Protein 9IY9 (pdb70)

Nearest PDB structures (foldseek):
  8fy4-assembly1_B  TM=6.176E-01  e=4.353E-01  Gallus gallus
  1hz4-assembly1_A  TM=5.843E-01  e=5.179E-01  Escherichia coli
  6q1f-assembly1_q  TM=4.025E-01  e=3.119E+00  Human herpesvirus 6 strain Z29

Structure (mmCIF, N/CA/C/O backbone):
data_9IY9
#
_entry.id   9IY9
#
_cell.length_a   102.867
_cell.length_b   102.867
_cell.length_c   161.968
_cell.angle_alpha   90.000
_cell.angle_beta   90.000
_cell.angle_gamma   120.000
#
_symmetry.space_group_name_H-M   'P 65 2 2'
#
loop_
_entity.id
_entity.type
_entity.pdbx_description
1 polymer 'Exported protein'
2 water water
#
loop_
_atom_site.group_PDB
_atom_site.id
_atom_site.type_symbol
_atom_site.label_atom_id
_atom_site.label_alt_id
_atom_site.label_comp_id
_atom_site.label_asym_id
_atom_site.label_entity_id
_atom_site.label_seq_id
_atom_site.pdbx_PDB_ins_code
_atom_site.Cartn_x
_atom_site.Cartn_y
_atom_site.Cartn_z
_atom_site.occupancy
_atom_site.B_iso_or_equiv
_atom_site.auth_seq_id
_atom_site.auth_comp_id
_atom_site.auth_asym_id
_atom_site.auth_atom_id
_atom_site.pdbx_PDB_model_num
ATOM 1 N N . SER A 1 1 ? 26.10793 31.56135 45.67742 1.000 63.51009 18 SER A N 1
ATOM 2 C CA . SER A 1 1 ? 25.21301 32.30225 46.56639 1.000 61.57428 18 SER A CA 1
ATOM 3 C C . SER A 1 1 ? 25.13687 31.72567 47.98450 1.000 58.45492 18 SER A C 1
ATOM 4 O O . SER A 1 1 ? 24.64381 30.61441 48.18239 1.000 58.33510 18 SER A O 1
ATOM 7 N N . GLN A 1 2 ? 25.58814 32.50079 48.97113 1.000 54.81380 19 GLN A N 1
ATOM 8 C CA . GLN A 1 2 ? 25.78105 32.01127 50.32824 1.000 53.59996 19 GLN A CA 1
ATOM 9 C C . GLN A 1 2 ? 24.90081 32.75444 51.32419 1.000 51.84448 19 GLN A C 1
ATOM 10 O O . GLN A 1 2 ? 24.57123 33.92962 51.13797 1.000 54.22797 19 GLN A O 1
ATOM 16 N N . SER A 1 3 ? 24.54972 32.06309 52.40533 1.000 46.49988 20 SER A N 1
ATOM 17 C CA . SER A 1 3 ? 23.77543 32.68296 53.46685 1.000 41.05234 20 SER A CA 1
ATOM 18 C C . SER A 1 3 ? 24.63131 33.68367 54.22752 1.000 37.98691 20 SER A C 1
ATOM 19 O O . SER A 1 3 ? 25.86306 33.68225 54.14059 1.000 37.83800 20 SER A O 1
ATOM 22 N N . ALA A 1 4 ? 23.95495 34.54839 54.98595 1.000 35.10352 21 ALA A N 1
ATOM 23 C CA . ALA A 1 4 ? 24.65996 35.49485 55.84406 1.000 30.98370 21 ALA A CA 1
ATOM 24 C C . ALA A 1 4 ? 25.55487 34.77709 56.84988 1.000 38.58238 21 ALA A C 1
ATOM 25 O O . ALA A 1 4 ? 26.67384 35.22478 57.12029 1.000 41.57435 21 ALA A O 1
ATOM 27 N N . ASP A 1 5 ? 25.08886 33.64960 57.39857 1.000 41.58901 22 ASP A N 1
ATOM 28 C CA . ASP A 1 5 ? 25.88854 32.89224 58.36119 1.000 38.58065 22 ASP A CA 1
ATOM 29 C C . ASP A 1 5 ? 27.12701 32.29663 57.70587 1.000 44.01170 22 ASP A C 1
ATOM 30 O O . ASP A 1 5 ? 28.19598 32.24484 58.32336 1.000 47.23263 22 ASP A O 1
ATOM 35 N N . GLU A 1 6 ? 27.00733 31.84957 56.45387 1.000 44.84512 23 GLU A N 1
ATOM 36 C CA . GLU A 1 6 ? 28.16806 31.31210 55.74925 1.000 45.83538 23 GLU A CA 1
ATOM 37 C C . GLU A 1 6 ? 29.16993 32.40881 55.41853 1.000 43.69929 23 GLU A C 1
ATOM 38 O O . GLU A 1 6 ? 30.38185 32.21185 55.56446 1.000 43.21906 23 GLU A O 1
ATOM 44 N N . ARG A 1 7 ? 28.68926 33.56832 54.96247 1.000 41.38293 24 ARG A N 1
ATOM 45 C CA . ARG A 1 7 ? 29.61938 34.61984 54.56838 1.000 44.93794 24 ARG A CA 1
ATOM 46 C C . ARG A 1 7 ? 30.39261 35.14278 55.77015 1.000 40.80014 24 ARG A C 1
ATOM 47 O O . ARG A 1 7 ? 31.61918 35.30182 55.69651 1.000 38.17599 24 ARG A O 1
ATOM 55 N N . ILE A 1 8 ? 29.70173 35.37755 56.89357 1.000 39.97850 25 ILE A N 1
ATOM 56 C CA . ILE A 1 8 ? 30.38406 35.82306 58.10628 1.000 41.60334 25 ILE A CA 1
ATOM 57 C C . ILE A 1 8 ? 31.35957 34.75648 58.58941 1.000 48.58649 25 ILE A C 1
ATOM 58 O O . ILE A 1 8 ? 32.47341 35.06517 59.04171 1.000 51.58691 25 ILE A O 1
ATOM 63 N N . GLY A 1 9 ? 30.96429 33.48457 58.49062 1.000 44.58746 26 GLY A N 1
ATOM 64 C CA . GLY A 1 9 ? 31.86915 32.41424 58.85738 1.000 42.69785 26 GLY A CA 1
ATOM 65 C C . GLY A 1 9 ? 33.12984 32.40203 58.02184 1.000 45.71550 26 GLY A C 1
ATOM 66 O O . GLY A 1 9 ? 34.19860 32.02565 58.51019 1.000 50.47790 26 GLY A O 1
ATOM 67 N N . THR A 1 10 ? 33.03097 32.81473 56.75747 1.000 43.67574 27 THR A N 1
ATOM 68 C CA . THR A 1 10 ? 34.22528 32.89000 55.92386 1.000 45.07409 27 THR A CA 1
ATOM 69 C C . THR A 1 10 ? 35.17461 33.98480 56.40650 1.000 48.05366 27 THR A C 1
ATOM 70 O O . THR A 1 10 ? 36.39698 33.78726 56.43110 1.000 52.12517 27 THR A O 1
ATOM 74 N N . PHE A 1 11 ? 34.63511 35.13940 56.80591 1.000 44.51342 28 PHE A N 1
ATOM 75 C CA . PHE A 1 11 ? 35.48713 36.20992 57.31813 1.000 44.38123 28 PHE A CA 1
ATOM 76 C C . PHE A 1 11 ? 36.27401 35.76040 58.54215 1.000 46.80358 28 PHE A C 1
ATOM 77 O O . PHE A 1 11 ? 37.44773 36.11805 58.69385 1.000 47.12885 28 PHE A O 1
ATOM 85 N N . LEU A 1 12 ? 35.64404 34.96986 59.41964 1.000 46.53249 29 LEU A N 1
ATOM 86 C CA . LEU A 1 12 ? 36.34345 34.39560 60.56582 1.000 48.18532 29 LEU A CA 1
ATOM 87 C C . LEU A 1 12 ? 37.42628 33.40972 60.12991 1.000 54.97811 29 LEU A C 1
ATOM 88 O O . LEU A 1 12 ? 38.57511 33.50653 60.57517 1.000 59.67982 29 LEU A O 1
ATOM 93 N N . ASN A 1 13 ? 37.07759 32.44261 59.27186 1.000 54.61031 30 ASN A N 1
ATOM 94 C CA . ASN A 1 13 ? 38.06672 31.46518 58.81803 1.000 57.04405 30 ASN A CA 1
ATOM 95 C C . ASN A 1 13 ? 39.25917 32.14264 58.16107 1.000 59.89235 30 ASN A C 1
ATOM 96 O O . ASN A 1 13 ? 40.40851 31.76336 58.40855 1.000 64.42066 30 ASN A O 1
ATOM 101 N N . GLN A 1 14 ? 39.00884 33.13323 57.30419 1.000 57.02270 31 GLN A N 1
ATOM 102 C CA . GLN A 1 14 ? 40.10849 33.81649 56.63870 1.000 55.91177 31 GLN A CA 1
ATOM 103 C C . GLN A 1 14 ? 40.86018 34.76118 57.56513 1.000 53.59809 31 GLN A C 1
ATOM 104 O O . GLN A 1 14 ? 41.91309 35.27098 57.16505 1.000 52.47661 31 GLN A O 1
ATOM 110 N N . ALA A 1 15 ? 40.34643 35.00608 58.77819 1.000 52.41120 32 ALA A N 1
ATOM 111 C CA . ALA A 1 15 ? 40.90451 36.00162 59.70084 1.000 49.91732 32 ALA A CA 1
ATOM 112 C C . ALA A 1 15 ? 40.89236 37.39614 59.07964 1.000 50.20156 32 ALA A C 1
ATOM 113 O O . ALA A 1 15 ? 41.79578 38.20396 59.31155 1.000 48.35358 32 ALA A O 1
ATOM 115 N N . ASP A 1 16 ? 39.86274 37.68101 58.27798 1.000 51.33211 33 ASP A N 1
ATOM 116 C CA . ASP A 1 16 ? 39.73432 38.96468 57.58576 1.000 48.21393 33 ASP A CA 1
ATOM 117 C C . ASP A 1 16 ? 38.94916 39.91838 58.48194 1.000 46.91844 33 ASP A C 1
ATOM 118 O O . ASP A 1 16 ? 37.74206 40.11893 58.33202 1.000 48.78756 33 ASP A O 1
ATOM 123 N N . TRP A 1 17 ? 39.66697 40.54432 59.41684 1.000 44.79265 34 TRP A N 1
ATOM 124 C CA . TRP A 1 17 ? 38.99369 41.33774 60.44088 1.000 39.85194 34 TRP A CA 1
ATOM 125 C C . TRP A 1 17 ? 38.45354 42.64653 59.88524 1.000 39.95040 34 TRP A C 1
ATOM 126 O O . TRP A 1 17 ? 37.40051 43.11422 60.33201 1.000 40.48185 34 TRP A O 1
ATOM 137 N N . PHE A 1 18 ? 39.13940 43.25394 58.91769 1.000 38.13819 35 PHE A N 1
ATOM 138 C CA . PHE A 1 18 ? 38.53921 44.40437 58.25613 1.000 33.99276 35 PHE A CA 1
ATOM 139 C C . PHE A 1 18 ? 37.28097 43.99393 57.50515 1.000 33.02415 35 PHE A C 1
ATOM 140 O O . PHE A 1 18 ? 36.25541 44.69186 57.56381 1.000 34.16335 35 PHE A O 1
ATOM 148 N N . GLY A 1 19 ? 37.32628 42.84149 56.83423 1.000 32.21999 36 GLY A N 1
ATOM 149 C CA . GLY A 1 19 ? 36.14022 42.34739 56.15575 1.000 38.13367 36 GLY A CA 1
ATOM 150 C C . GLY A 1 19 ? 35.00154 42.05184 57.11257 1.000 43.26249 36 GLY A C 1
ATOM 151 O O . GLY A 1 19 ? 33.84632 42.39129 56.84165 1.000 45.20744 36 GLY A O 1
ATOM 152 N N . LEU A 1 20 ? 35.31644 41.42821 58.25251 1.000 42.34434 37 LEU A N 1
ATOM 153 C CA . LEU A 1 20 ? 34.29650 41.10846 59.24530 1.000 36.19242 37 LEU A CA 1
ATOM 154 C C . LEU A 1 20 ? 33.67717 42.37296 59.82686 1.000 36.75906 37 LEU A C 1
ATOM 155 O O . LEU A 1 20 ? 32.45220 42.48352 59.94034 1.000 37.61549 37 LEU A O 1
ATOM 160 N N . GLU A 1 21 ? 34.51244 43.34876 60.18634 1.000 39.11851 38 GLU A N 1
ATOM 161 C CA . GLU A 1 21 ? 34.00168 44.58253 60.77943 1.000 38.59335 38 GLU A CA 1
ATOM 162 C C . GLU A 1 21 ? 33.12043 45.34130 59.79601 1.000 37.96438 38 GLU A C 1
ATOM 163 O O . GLU A 1 21 ? 32.08515 45.89438 60.18050 1.000 37.96254 38 GLU A O 1
ATOM 169 N N . LYS A 1 22 ? 33.50863 45.36275 58.51557 1.000 38.62884 39 LYS A N 1
ATOM 170 C CA . LYS A 1 22 ? 32.77372 46.11535 57.50008 1.000 35.83360 39 LYS A CA 1
ATOM 171 C C . LYS A 1 22 ? 31.45339 45.45579 57.11249 1.000 36.73789 39 LYS A C 1
ATOM 172 O O . LYS A 1 22 ? 30.47461 46.15999 56.83859 1.000 36.75637 39 LYS A O 1
ATOM 178 N N . ASN A 1 23 ? 31.39500 44.12296 57.09626 1.000 37.29709 40 ASN A N 1
ATOM 179 C CA . ASN A 1 23 ? 30.22122 43.41720 56.60049 1.000 39.22500 40 ASN A CA 1
ATOM 180 C C . ASN A 1 23 ? 29.25219 42.98438 57.68158 1.000 45.83671 40 ASN A C 1
ATOM 181 O O . ASN A 1 23 ? 28.06800 42.78995 57.38596 1.000 50.59061 40 ASN A O 1
ATOM 186 N N . TYR A 1 24 ? 29.71706 42.79944 58.91131 1.000 47.23185 41 TYR A N 1
ATOM 187 C CA . TYR A 1 24 ? 28.81052 42.34554 59.96327 1.000 43.53192 41 TYR A CA 1
ATOM 188 C C . TYR A 1 24 ? 27.61333 43.26796 60.16547 1.000 40.28998 41 TYR A C 1
ATOM 189 O O . TYR A 1 24 ? 26.48589 42.75276 60.24958 1.000 38.49052 41 TYR A O 1
ATOM 198 N N . PRO A 1 25 ? 27.75866 44.60250 60.24691 1.000 37.74230 42 PRO A N 1
ATOM 199 C CA . PRO A 1 25 ? 26.56410 45.43778 60.50280 1.000 39.20379 42 PRO A CA 1
ATOM 200 C C . PRO A 1 25 ? 25.41143 45.18385 59.54375 1.000 39.11231 42 PRO A C 1
ATOM 201 O O . PRO A 1 25 ? 24.27727 45.00680 59.99606 1.000 46.06616 42 PRO A O 1
ATOM 205 N N . ILE A 1 26 ? 25.66711 45.11285 58.23821 1.000 38.18943 43 ILE A N 1
ATOM 206 C CA . ILE A 1 26 ? 24.56769 44.89045 57.30141 1.000 35.97128 43 ILE A CA 1
ATOM 207 C C . ILE A 1 26 ? 24.13359 43.42117 57.28719 1.000 36.17164 43 ILE A C 1
ATOM 208 O O . ILE A 1 26 ? 22.94281 43.12349 57.14036 1.000 38.03387 43 ILE A O 1
ATOM 213 N N . LEU A 1 27 ? 25.06381 42.48320 57.45816 1.000 37.73742 44 LEU A N 1
ATOM 214 C CA . LEU A 1 27 ? 24.70701 41.06856 57.39982 1.000 37.16353 44 LEU A CA 1
ATOM 215 C C . LEU A 1 27 ? 24.04037 40.56986 58.68450 1.000 37.74754 44 LEU A C 1
ATOM 216 O O . LEU A 1 27 ? 23.27867 39.59747 58.64030 1.000 38.42363 44 LEU A O 1
ATOM 221 N N . LYS A 1 28 ? 24.31015 41.22356 59.81806 1.000 39.23081 45 LYS A N 1
ATOM 222 C CA . LYS A 1 28 ? 23.80334 40.81199 61.12696 1.000 43.64040 45 LYS A CA 1
ATOM 223 C C . LYS A 1 28 ? 22.33855 40.36961 61.10112 1.000 45.49835 45 LYS A C 1
ATOM 224 O O . LYS A 1 28 ? 21.98502 39.30332 61.61860 1.000 43.92886 45 LYS A O 1
ATOM 230 N N . ASP A 1 29 ? 21.47602 41.17871 60.48891 1.000 41.47786 46 ASP A N 1
ATOM 231 C CA . ASP A 1 29 ? 20.03839 40.96346 60.53717 1.000 39.99731 46 ASP A CA 1
ATOM 232 C C . ASP A 1 29 ? 19.57361 39.85411 59.61983 1.000 39.61294 46 ASP A C 1
ATOM 233 O O . ASP A 1 29 ? 18.36417 39.60476 59.54345 1.000 42.97572 46 ASP A O 1
ATOM 238 N N . SER A 1 30 ? 20.48812 39.20129 58.90925 1.000 38.39317 47 SER A N 1
ATOM 239 C CA . SER A 1 30 ? 20.15034 38.04313 58.09772 1.000 37.81455 47 SER A CA 1
ATOM 240 C C . SER A 1 30 ? 20.73089 36.74851 58.65139 1.000 41.66019 47 SER A C 1
ATOM 241 O O . SER A 1 30 ? 20.51311 35.68160 58.06647 1.000 46.20315 47 SER A O 1
ATOM 252 N N . GLN A 1 32 ? 21.20754 33.54849 61.30135 1.000 48.35411 49 GLN A N 1
ATOM 253 C CA . GLN A 1 32 ? 20.41008 32.74788 62.21598 1.000 51.77804 49 GLN A CA 1
ATOM 254 C C . GLN A 1 32 ? 21.21451 32.14618 63.35405 1.000 47.91389 49 GLN A C 1
ATOM 255 O O . GLN A 1 32 ? 20.63119 31.80241 64.38301 1.000 50.24901 49 GLN A O 1
ATOM 261 N N . ALA A 1 33 ? 22.52631 32.02585 63.20629 1.000 43.61875 50 ALA A N 1
ATOM 262 C CA . ALA A 1 33 ? 23.35903 31.35270 64.19685 1.000 44.57263 50 ALA A CA 1
ATOM 263 C C . ALA A 1 33 ? 23.79112 32.37247 65.24432 1.000 46.75913 50 ALA A C 1
ATOM 264 O O . ALA A 1 33 ? 24.74950 33.12009 65.04190 1.000 48.19513 50 ALA A O 1
ATOM 266 N N . ASP A 1 34 ? 23.08273 32.39172 66.37761 1.000 49.72784 51 ASP A N 1
ATOM 267 C CA . ASP A 1 34 ? 23.35275 33.37937 67.41896 1.000 48.96280 51 ASP A CA 1
ATOM 268 C C . ASP A 1 34 ? 24.77670 33.26526 67.95672 1.000 50.32786 51 ASP A C 1
ATOM 269 O O . ASP A 1 34 ? 25.41170 34.28357 68.25403 1.000 49.63046 51 ASP A O 1
ATOM 274 N N . PHE A 1 35 ? 25.30201 32.04006 68.09068 1.000 50.01008 52 PHE A N 1
ATOM 275 C CA . PHE A 1 35 ? 26.68205 31.89759 68.55048 1.000 46.65765 52 PHE A CA 1
ATOM 276 C C . PHE A 1 35 ? 27.65706 32.56775 67.59332 1.000 48.84870 52 PHE A C 1
ATOM 277 O O . PHE A 1 35 ? 28.70504 33.06798 68.01959 1.000 48.10341 52 PHE A O 1
ATOM 285 N N . LEU A 1 36 ? 27.34460 32.56229 66.29681 1.000 48.19976 53 LEU A N 1
ATOM 286 C CA . LEU A 1 36 ? 28.26091 33.13416 65.32054 1.000 46.04144 53 LEU A CA 1
ATOM 287 C C . LEU A 1 36 ? 28.17102 34.65393 65.30679 1.000 42.87526 53 LEU A C 1
ATOM 288 O O . LEU A 1 36 ? 29.18653 35.33677 65.12675 1.000 43.44612 53 LEU A O 1
ATOM 293 N N . LYS A 1 37 ? 26.96675 35.19608 65.50113 1.000 38.28782 54 LYS A N 1
ATOM 294 C CA . LYS A 1 37 ? 26.83497 36.63248 65.69964 1.000 40.76037 54 LYS A CA 1
ATOM 295 C C . LYS A 1 37 ? 27.61138 37.08205 66.93076 1.000 44.142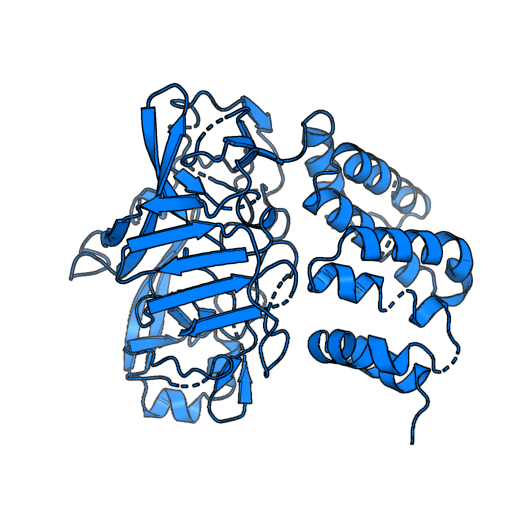69 54 LYS A C 1
ATOM 296 O O . LYS A 1 37 ? 28.31618 38.09927 66.89073 1.000 46.38334 54 LYS A O 1
ATOM 302 N N . LEU A 1 38 ? 27.52029 36.31963 68.02771 1.000 42.02451 55 LEU A N 1
ATOM 303 C CA . LEU A 1 38 ? 28.21760 36.71108 69.24965 1.000 39.29998 55 LEU A CA 1
ATOM 304 C C . LEU A 1 38 ? 29.73011 36.65086 69.06479 1.000 40.22155 55 LEU A C 1
ATOM 305 O O . LEU A 1 38 ? 30.44571 37.56318 69.49570 1.000 45.51130 55 LEU A O 1
ATOM 318 N N . SER A 1 40 ? 31.34786 37.02552 66.33417 1.000 40.37990 57 SER A N 1
ATOM 319 C CA . SER A 1 40 ? 31.71781 38.14338 65.47075 1.000 39.66835 57 SER A CA 1
ATOM 320 C C . SER A 1 40 ? 31.83593 39.43927 66.26437 1.000 41.78588 57 SER A C 1
ATOM 321 O O . SER A 1 40 ? 32.79814 40.19650 66.09264 1.000 41.37917 57 SER A O 1
ATOM 324 N N . GLU A 1 41 ? 30.86562 39.71023 67.13678 1.000 40.27031 58 GLU A N 1
ATOM 325 C CA . GLU A 1 41 ? 30.90568 40.93141 67.92722 1.000 39.03849 58 GLU A CA 1
ATOM 326 C C . GLU A 1 41 ? 32.08293 40.94058 68.88365 1.000 42.10644 58 GLU A C 1
ATOM 327 O O . GLU A 1 41 ? 32.63073 42.00718 69.18459 1.000 45.79473 58 GLU A O 1
ATOM 333 N N . ALA A 1 42 ? 32.48384 39.77098 69.37020 1.000 38.95344 59 ALA A N 1
ATOM 334 C CA . ALA A 1 42 ? 33.60784 39.72024 70.29091 1.000 38.26451 59 ALA A CA 1
ATOM 335 C C . ALA A 1 42 ? 34.91945 39.95851 69.55915 1.000 39.02778 59 ALA A C 1
ATOM 336 O O . ALA A 1 42 ? 35.77857 40.71074 70.03245 1.000 40.91184 59 ALA A O 1
ATOM 338 N N . LEU A 1 43 ? 35.08879 39.32946 68.39994 1.000 40.02190 60 LEU A N 1
ATOM 339 C CA . LEU A 1 43 ? 36.30990 39.52663 67.63470 1.000 40.05126 60 LEU A CA 1
ATOM 340 C C . LEU A 1 43 ? 36.38267 40.93384 67.04853 1.000 37.00746 60 LEU A C 1
ATOM 341 O O . LEU A 1 43 ? 37.46972 41.51275 66.97146 1.000 34.60233 60 LEU A O 1
ATOM 346 N N . ILE A 1 44 ? 35.24741 41.52077 66.66958 1.000 39.17198 61 ILE A N 1
ATOM 347 C CA . ILE A 1 44 ? 35.27185 42.90498 66.20800 1.000 36.81072 61 ILE A CA 1
ATOM 348 C C . ILE A 1 44 ? 35.69008 43.83262 67.33631 1.000 38.59294 61 ILE A C 1
ATOM 349 O O . ILE A 1 44 ? 36.60111 44.65539 67.17648 1.000 41.19458 61 ILE A O 1
ATOM 354 N N . GLY A 1 45 ? 35.03581 43.71101 68.49657 1.000 36.18458 62 GLY A N 1
ATOM 355 C CA . GLY A 1 45 ? 35.32627 44.61822 69.59663 1.000 36.68669 62 GLY A CA 1
ATOM 356 C C . GLY A 1 45 ? 36.76529 44.53252 70.05922 1.000 36.91810 62 GLY A C 1
ATOM 357 O O . GLY A 1 45 ? 37.34787 45.53075 70.48995 1.000 36.97057 62 GLY A O 1
ATOM 358 N N . TYR A 1 46 ? 37.35542 43.34437 69.95760 1.000 37.90963 63 TYR A N 1
ATOM 359 C CA . TYR A 1 46 ? 38.75342 43.13976 70.30895 1.000 37.05345 63 TYR A CA 1
ATOM 360 C C . TYR A 1 46 ? 39.67017 43.88623 69.35287 1.000 37.60546 63 TYR A C 1
ATOM 361 O O . TYR A 1 46 ? 40.55841 44.63427 69.77646 1.000 38.21460 63 TYR A O 1
ATOM 370 N N . TYR A 1 47 ? 39.45225 43.70863 68.05395 1.000 40.12636 64 TYR A N 1
ATOM 371 C CA . TYR A 1 47 ? 40.35781 44.25282 67.05629 1.000 39.31793 64 TYR A CA 1
ATOM 372 C C . TYR A 1 47 ? 40.06487 45.71204 66.71827 1.000 36.15987 64 TYR A C 1
ATOM 373 O O . TYR A 1 47 ? 40.95233 46.40309 66.21021 1.000 34.07862 64 TYR A O 1
ATOM 382 N N . PHE A 1 48 ? 38.85819 46.20946 66.98972 1.000 38.65355 65 PHE A N 1
ATOM 383 C CA . PHE A 1 48 ? 38.51536 47.58078 66.62452 1.000 37.08950 65 PHE A CA 1
ATOM 384 C C . PHE A 1 48 ? 38.08811 48.40163 67.83106 1.000 35.77939 65 PHE A C 1
ATOM 385 O O . PHE A 1 48 ? 37.23247 49.28123 67.72817 1.000 35.01263 65 PHE A O 1
ATOM 393 N N . ASN A 1 49 ? 38.70138 48.10791 68.97971 1.000 39.42323 66 ASN A N 1
ATOM 394 C CA . ASN A 1 49 ? 38.67024 48.96218 70.16347 1.000 37.27391 66 ASN A CA 1
ATOM 395 C C . ASN A 1 49 ? 37.24849 49.18736 70.67712 1.000 44.20503 66 ASN A C 1
ATOM 396 O O . ASN A 1 49 ? 36.80185 50.31875 70.87203 1.000 50.41309 66 ASN A O 1
ATOM 401 N N . ARG A 1 50 ? 36.53169 48.09251 70.90397 1.000 43.19204 67 ARG A N 1
ATOM 402 C CA . ARG A 1 50 ? 35.20286 48.12968 71.51199 1.000 40.05500 67 ARG A CA 1
ATOM 403 C C . ARG A 1 50 ? 35.16025 47.08292 72.61503 1.000 37.85731 67 ARG A C 1
ATOM 404 O O . ARG A 1 50 ? 34.45536 46.07373 72.50915 1.000 42.01385 67 ARG A O 1
ATOM 412 N N . PRO A 1 51 ? 35.90430 47.30446 73.70310 1.000 36.26743 68 PRO A N 1
ATOM 413 C CA . PRO A 1 51 ? 36.09581 46.21309 74.67648 1.000 35.07788 68 PRO A CA 1
ATOM 414 C C . PRO A 1 51 ? 34.83003 45.81561 75.40718 1.000 36.10153 68 PRO A C 1
ATOM 415 O O . PRO A 1 51 ? 34.59904 44.61857 75.61715 1.000 43.38144 68 PRO A O 1
ATOM 419 N N . ASP A 1 52 ? 34.00378 46.77486 75.80920 1.000 36.82354 69 ASP A N 1
ATOM 420 C CA . ASP A 1 52 ? 32.79945 46.42101 76.55028 1.000 41.97251 69 ASP A CA 1
ATOM 421 C C . ASP A 1 52 ? 31.83723 45.62702 75.68002 1.000 43.87187 69 ASP A C 1
ATOM 422 O O . ASP A 1 52 ? 31.19708 44.68098 76.15318 1.000 46.83863 69 ASP A O 1
ATOM 427 N N . GLU A 1 53 ? 31.74374 45.97600 74.39891 1.000 41.14690 70 GLU A N 1
ATOM 428 C CA . GLU A 1 53 ? 30.93772 45.18167 73.48453 1.000 41.16315 70 GLU A CA 1
ATOM 429 C C . GLU A 1 53 ? 31.45900 43.75482 73.41018 1.000 41.38284 70 GLU A C 1
ATOM 430 O O . GLU A 1 53 ? 30.69164 42.79548 73.56849 1.000 40.66938 70 GLU A O 1
ATOM 436 N N . ALA A 1 54 ? 32.77133 43.59708 73.19150 1.000 36.75942 71 ALA A N 1
ATOM 437 C CA . ALA A 1 54 ? 33.36346 42.26235 73.15567 1.000 38.87080 71 ALA A CA 1
ATOM 438 C C . ALA A 1 54 ? 33.10166 41.49662 74.45308 1.000 40.63377 71 ALA A C 1
ATOM 439 O O . ALA A 1 54 ? 32.66260 40.34063 74.41957 1.000 42.28659 71 ALA A O 1
ATOM 441 N N . LEU A 1 55 ? 33.35444 42.12698 75.61045 1.000 35.99281 72 LEU A N 1
ATOM 442 C CA . LEU A 1 55 ? 33.13069 41.44503 76.89010 1.000 34.24280 72 LEU A CA 1
ATOM 443 C C . LEU A 1 55 ? 31.68146 40.99592 77.04562 1.000 37.84653 72 LEU A C 1
ATOM 444 O O . LEU A 1 55 ? 31.41602 39.86044 77.45983 1.000 40.94313 72 LEU A O 1
ATOM 449 N N . GLN A 1 56 ? 30.72752 41.87106 76.71495 1.000 38.31431 73 GLN A N 1
ATOM 450 C CA . GLN A 1 56 ? 29.32117 41.51471 76.85818 1.000 34.87147 73 GLN A CA 1
ATOM 451 C C . GLN A 1 56 ? 28.93021 40.38537 75.92089 1.000 32.68553 73 GLN A C 1
ATOM 452 O O . GLN A 1 56 ? 28.02884 39.60157 76.23223 1.000 38.56091 73 GLN A O 1
ATOM 458 N N . SER A 1 57 ? 29.58553 40.28704 74.77282 1.000 33.30244 74 SER A N 1
ATOM 459 C CA . SER A 1 57 ? 29.25715 39.22521 73.83223 1.000 39.53519 74 SER A CA 1
ATOM 460 C C . SER A 1 57 ? 29.87068 37.89523 74.24891 1.000 40.18390 74 SER A C 1
ATOM 461 O O . SER A 1 57 ? 29.19744 36.85869 74.19151 1.000 40.59744 74 SER A O 1
ATOM 464 N N . ILE A 1 58 ? 31.13690 37.91298 74.67838 1.000 37.64321 75 ILE A N 1
ATOM 465 C CA . ILE A 1 58 ? 31.78414 36.70304 75.18754 1.000 39.33758 75 ILE A CA 1
ATOM 466 C C . ILE A 1 58 ? 30.98474 36.10837 76.34505 1.000 41.70959 75 ILE A C 1
ATOM 467 O O . ILE A 1 58 ? 30.73636 34.89652 76.39579 1.000 42.38347 75 ILE A O 1
ATOM 472 N N . HIS A 1 59 ? 30.56111 36.95308 77.28690 1.000 37.91685 76 HIS A N 1
ATOM 473 C CA . HIS A 1 59 ? 29.79723 36.45463 78.42269 1.000 40.19097 76 HIS A CA 1
ATOM 474 C C . HIS A 1 59 ? 28.48760 35.81270 77.97723 1.000 47.94392 76 HIS A C 1
ATOM 475 O O . HIS A 1 59 ? 28.12962 34.72274 78.44179 1.000 52.48327 76 HIS A O 1
ATOM 482 N N . LYS A 1 60 ? 27.74407 36.48369 77.09087 1.000 45.38337 77 LYS A N 1
ATOM 483 C CA . LYS A 1 60 ? 26.49888 35.90118 76.60250 1.000 45.69011 77 LYS A CA 1
ATOM 484 C C . LYS A 1 60 ? 26.76072 34.62070 75.81365 1.000 51.72298 77 LYS A C 1
ATOM 485 O O . LYS A 1 60 ? 25.94383 33.68898 75.83969 1.000 56.46585 77 LYS A O 1
ATOM 491 N N . LEU A 1 61 ? 27.90615 34.54816 75.13179 1.000 48.54046 78 LEU A N 1
ATOM 492 C CA . LEU A 1 61 ? 28.25728 33.35759 74.36984 1.000 44.19158 78 LEU A CA 1
ATOM 493 C C . LEU A 1 61 ? 28.54568 32.17743 75.28388 1.000 49.43698 78 LEU A C 1
ATOM 494 O O . LEU A 1 61 ? 28.19202 31.03551 74.96383 1.000 56.96838 78 LEU A O 1
ATOM 499 N N . LEU A 1 62 ? 29.20319 32.42591 76.41782 1.000 46.21878 79 LEU A N 1
ATOM 500 C CA . LEU A 1 62 ? 29.51684 31.34349 77.34217 1.000 46.62100 79 LEU A CA 1
ATOM 501 C C . LEU A 1 62 ? 28.34633 30.97956 78.24115 1.000 49.37449 79 LEU A C 1
ATOM 502 O O . LEU A 1 62 ? 28.34962 29.89414 78.82751 1.000 50.38578 79 LEU A O 1
ATOM 507 N N . VAL A 1 63 ? 27.35850 31.86109 78.38086 1.000 50.01288 80 VAL A N 1
ATOM 508 C CA . VAL A 1 63 ? 26.14929 31.48984 79.10484 1.000 52.04472 80 VAL A CA 1
ATOM 509 C C . VAL A 1 63 ? 25.32791 30.50221 78.28341 1.000 52.61579 80 VAL A C 1
ATOM 510 O O . VAL A 1 63 ? 24.90266 29.45705 78.78589 1.000 51.61237 80 VAL A O 1
ATOM 514 N N . ASN A 1 64 ? 25.13104 30.79506 76.99619 1.000 53.23137 81 ASN A N 1
ATOM 515 C CA . ASN A 1 64 ? 24.10677 30.12475 76.20421 1.000 54.50633 81 ASN A CA 1
ATOM 516 C C . ASN A 1 64 ? 24.62470 29.11078 75.19718 1.000 56.64669 81 ASN A C 1
ATOM 517 O O . ASN A 1 64 ? 23.88637 28.18752 74.85076 1.000 61.31440 81 ASN A O 1
ATOM 522 N N . HIS A 1 65 ? 25.85342 29.24428 74.69625 1.000 53.33310 82 HIS A N 1
ATOM 523 C CA . HIS A 1 65 ? 26.20594 28.50297 73.49048 1.000 49.99166 82 HIS A CA 1
ATOM 524 C C . HIS A 1 65 ? 27.45571 27.64508 73.64314 1.000 48.41991 82 HIS A C 1
ATOM 525 O O . HIS A 1 65 ? 28.04837 27.25626 72.63186 1.000 50.33595 82 HIS A O 1
ATOM 532 N N . GLN A 1 66 ? 27.86706 27.32117 74.86923 1.000 44.12897 83 GLN A N 1
ATOM 533 C CA . GLN A 1 66 ? 29.09064 26.54209 75.02105 1.000 45.29681 83 GLN A CA 1
ATOM 534 C C . GLN A 1 66 ? 28.97553 25.19611 74.31838 1.000 48.75870 83 GLN A C 1
ATOM 535 O O . GLN A 1 66 ? 29.90389 24.77224 73.62218 1.000 50.38571 83 GLN A O 1
ATOM 541 N N . ALA A 1 67 ? 27.82940 24.52503 74.45978 1.000 49.55001 84 ALA A N 1
ATOM 542 C CA . ALA A 1 67 ? 27.70062 23.17068 73.93183 1.000 51.42572 84 ALA A CA 1
ATOM 543 C C . ALA A 1 67 ? 27.82869 23.13119 72.41459 1.000 52.40717 84 ALA A C 1
ATOM 544 O O . ALA A 1 67 ? 28.34185 22.15434 71.86425 1.000 55.22241 84 ALA A O 1
ATOM 546 N N . GLU A 1 68 ? 27.38865 24.16982 71.71449 1.000 55.65864 85 GLU A N 1
ATOM 547 C CA . GLU A 1 68 ? 27.48432 24.11920 70.26538 1.000 59.81920 85 GLU A CA 1
ATOM 548 C C . GLU A 1 68 ? 28.72059 24.80553 69.70315 1.000 55.69358 85 GLU A C 1
ATOM 549 O O . GLU A 1 68 ? 29.08324 24.52758 68.55715 1.000 57.44137 85 GLU A O 1
ATOM 555 N N . ILE A 1 69 ? 29.39059 25.67660 70.46004 1.000 52.35346 86 ILE A N 1
ATOM 556 C CA . ILE A 1 69 ? 30.65445 26.20270 69.95145 1.000 50.50161 86 ILE A CA 1
ATOM 557 C C . ILE A 1 69 ? 31.80904 25.23530 70.19223 1.000 54.29241 86 ILE A C 1
ATOM 558 O O . ILE A 1 69 ? 32.81598 25.29402 69.47918 1.000 55.12997 86 ILE A O 1
ATOM 563 N N . GLY A 1 70 ? 31.69124 24.33141 71.15344 1.000 57.43184 87 GLY A N 1
ATOM 564 C CA . GLY A 1 70 ? 32.73611 23.35896 71.38214 1.000 59.03730 87 GLY A CA 1
ATOM 565 C C . GLY A 1 70 ? 33.65215 23.75383 72.53000 1.000 59.80541 87 GLY A C 1
ATOM 566 O O . GLY A 1 70 ? 33.76101 24.92182 72.91372 1.000 54.82464 87 GLY A O 1
ATOM 567 N N . GLY A 1 71 ? 34.34049 22.74481 73.06934 1.000 61.24781 88 GLY A N 1
ATOM 568 C CA . GLY A 1 71 ? 35.13098 22.95197 74.27038 1.000 57.10173 88 GLY A CA 1
ATOM 569 C C . GLY A 1 71 ? 36.27510 23.92543 74.07591 1.000 54.52566 88 GLY A C 1
ATOM 570 O O . GLY A 1 71 ? 36.52755 24.77489 74.93244 1.000 55.45796 88 GLY A O 1
ATOM 571 N N . GLN A 1 72 ? 36.98692 23.81623 72.95336 1.000 55.04852 89 GLN A N 1
ATOM 572 C CA . GLN A 1 72 ? 38.15165 24.67077 72.75123 1.000 58.33656 89 GLN A CA 1
ATOM 573 C C . GLN A 1 72 ? 37.74160 26.11010 72.47346 1.000 58.40425 89 GLN A C 1
ATOM 574 O O . GLN A 1 72 ? 38.37319 27.04791 72.97545 1.000 56.13490 89 GLN A O 1
ATOM 580 N N . ASN A 1 73 ? 36.68027 26.30781 71.68658 1.000 58.48101 90 ASN A N 1
ATOM 581 C CA . ASN A 1 73 ? 36.22411 27.66376 71.39711 1.000 50.92580 90 ASN A CA 1
ATOM 582 C C . ASN A 1 73 ? 35.74315 28.36790 72.65605 1.000 50.35948 90 ASN A C 1
ATOM 583 O O . ASN A 1 73 ? 36.01323 29.56008 72.84413 1.000 50.48066 90 ASN A O 1
ATOM 588 N N . ALA A 1 74 ? 35.02549 27.65296 73.52651 1.000 49.59947 91 ALA A N 1
ATOM 589 C CA . ALA A 1 74 ? 34.60736 28.24804 74.79219 1.000 49.80903 91 ALA A CA 1
ATOM 590 C C . ALA A 1 74 ? 35.81675 28.67240 75.61659 1.000 52.21421 91 ALA A C 1
ATOM 591 O O . ALA A 1 74 ? 35.85479 29.78680 76.15639 1.000 47.62551 91 ALA A O 1
ATOM 593 N N . LEU A 1 75 ? 36.82495 27.79644 75.69876 1.000 52.77862 92 LEU A N 1
ATOM 594 C CA . LEU A 1 75 ? 38.06197 28.11537 76.40186 1.000 53.82836 92 LEU A CA 1
ATOM 595 C C . LEU A 1 75 ? 38.79633 29.28390 75.74967 1.000 57.59453 92 LEU A C 1
ATOM 596 O O . LEU A 1 75 ? 39.34483 30.14990 76.44487 1.000 56.77683 92 LEU A O 1
ATOM 601 N N . ASN A 1 76 ? 38.82646 29.31598 74.41248 1.000 56.66331 93 ASN A N 1
ATOM 602 C CA . ASN A 1 76 ? 39.49937 30.39780 73.70332 1.000 50.55366 93 ASN A CA 1
ATOM 603 C C . ASN A 1 76 ? 38.81063 31.73238 73.94661 1.000 49.85659 93 ASN A C 1
ATOM 604 O O . ASN A 1 76 ? 39.47646 32.76612 74.08044 1.000 49.50938 93 ASN A O 1
ATOM 617 N N . ALA A 1 78 ? 36.84753 32.51923 76.59104 1.000 47.22401 95 ALA A N 1
ATOM 618 C CA . ALA A 1 78 ? 37.01307 32.89530 77.99090 1.000 44.44059 95 ALA A CA 1
ATOM 619 C C . ALA A 1 78 ? 38.37306 33.53930 78.22849 1.000 50.29647 95 ALA A C 1
ATOM 620 O O . ALA A 1 78 ? 38.49213 34.50702 78.99428 1.000 52.70482 95 ALA A O 1
ATOM 622 N N . ILE A 1 79 ? 39.41215 33.01695 77.57719 1.000 50.36742 96 ILE A N 1
ATOM 623 C CA . ILE A 1 79 ? 40.74416 33.58917 77.73246 1.000 44.25261 96 ILE A CA 1
ATOM 624 C C . ILE A 1 79 ? 40.81762 34.95357 77.05333 1.000 42.39992 96 ILE A C 1
ATOM 625 O O . ILE A 1 79 ? 41.40779 35.89884 77.59011 1.000 42.01114 96 ILE A O 1
ATOM 630 N N . LEU A 1 80 ? 40.17872 35.09143 75.88774 1.000 42.65477 97 LEU A N 1
ATOM 631 C CA . LEU A 1 80 ? 40.13747 36.38113 75.20333 1.000 39.10002 97 LEU A CA 1
ATOM 632 C C . LEU A 1 80 ? 39.54578 37.46021 76.09729 1.000 41.53066 97 LEU A C 1
ATOM 633 O O . LEU A 1 80 ? 40.09592 38.56407 76.20011 1.000 36.65624 97 LEU A O 1
ATOM 638 N N . ALA A 1 81 ? 38.43333 37.14832 76.77195 1.000 43.65821 98 ALA A N 1
ATOM 639 C CA . ALA A 1 81 ? 37.81243 38.12233 77.66241 1.000 47.62701 98 ALA A CA 1
ATOM 640 C C . ALA A 1 81 ? 38.73072 38.49379 78.82055 1.000 45.27056 98 ALA A C 1
ATOM 641 O O . ALA A 1 81 ? 38.67511 39.62878 79.30532 1.000 48.22071 98 ALA A O 1
ATOM 643 N N . CYS A 1 82 ? 39.57668 37.56264 79.28170 1.000 43.74117 99 CYS A N 1
ATOM 644 C CA . CYS A 1 82 ? 40.55325 37.90950 80.31504 1.000 46.42562 99 CYS A CA 1
ATOM 645 C C . CYS A 1 82 ? 41.51023 38.98023 79.81603 1.000 44.67628 99 CYS A C 1
ATOM 646 O O . CYS A 1 82 ? 41.75020 39.98692 80.49322 1.000 40.69622 99 CYS A O 1
ATOM 649 N N . GLN A 1 83 ? 42.07651 38.77374 78.63041 1.000 36.55907 100 GLN A N 1
ATOM 650 C CA . GLN A 1 83 ? 43.05879 39.72588 78.16221 1.000 44.11609 100 GLN A CA 1
ATOM 651 C C . GLN A 1 83 ? 42.39863 41.03783 77.75807 1.000 46.90861 100 GLN A C 1
ATOM 652 O O . GLN A 1 83 ? 43.00286 42.10594 77.91491 1.000 48.60081 100 GLN A O 1
ATOM 658 N N . ILE A 1 84 ? 41.15000 40.98544 77.28804 1.000 43.71966 101 ILE A N 1
ATOM 659 C CA . ILE A 1 84 ? 40.38787 42.20843 77.06220 1.000 35.70627 101 ILE A CA 1
ATOM 660 C C . ILE A 1 84 ? 40.16943 42.94220 78.38026 1.000 43.70611 101 ILE A C 1
ATOM 661 O O . ILE A 1 84 ? 40.40296 44.15380 78.48518 1.000 48.73781 101 ILE A O 1
ATOM 666 N N . ASP A 1 85 ? 39.72208 42.21218 79.40924 1.000 43.01044 102 ASP A N 1
ATOM 667 C CA . ASP A 1 85 ? 39.58306 42.80128 80.73609 1.000 39.57952 102 ASP A CA 1
ATOM 668 C C . ASP A 1 85 ? 40.88896 43.42005 81.20274 1.000 45.68128 102 ASP A C 1
ATOM 669 O O . ASP A 1 85 ? 40.89584 44.52289 81.75678 1.000 55.68100 102 ASP A O 1
ATOM 674 N N . GLY A 1 86 ? 42.00607 42.73449 80.96637 1.000 42.35425 103 GLY A N 1
ATOM 675 C CA . GLY A 1 86 ? 43.28615 43.25070 81.41134 1.000 40.65437 103 GLY A CA 1
ATOM 676 C C . GLY A 1 86 ? 43.68661 44.51579 80.68045 1.000 45.46966 103 GLY A C 1
ATOM 677 O O . GLY A 1 86 ? 44.13866 45.48179 81.29675 1.000 50.00880 103 GLY A O 1
ATOM 678 N N . LEU A 1 87 ? 43.52523 44.52924 79.35445 1.000 42.94484 104 LEU A N 1
ATOM 679 C CA . LEU A 1 87 ? 43.92648 45.69409 78.57737 1.000 39.73367 104 LEU A CA 1
ATOM 680 C C . LEU A 1 87 ? 43.06447 46.90557 78.88035 1.000 41.82581 104 LEU A C 1
ATOM 681 O O . LEU A 1 87 ? 43.49711 48.03285 78.62312 1.000 48.45671 104 LEU A O 1
ATOM 686 N N . LYS A 1 88 ? 41.85868 46.68771 79.40912 1.000 36.37672 105 LYS A N 1
ATOM 687 C CA . LYS A 1 88 ? 40.94599 47.74827 79.81205 1.000 36.66616 105 LYS A CA 1
ATOM 688 C C . LYS A 1 88 ? 41.27128 48.31987 81.18455 1.000 38.23480 105 LYS A C 1
ATOM 689 O O . LYS A 1 88 ? 40.71159 49.35918 81.55372 1.000 40.33076 105 LYS A O 1
ATOM 695 N N . GLY A 1 89 ? 42.11385 47.64544 81.96406 1.000 40.11104 106 GLY A N 1
ATOM 696 C CA . GLY A 1 89 ? 42.38391 48.05024 83.33003 1.000 43.50170 106 GLY A CA 1
ATOM 697 C C . GLY A 1 89 ? 41.47255 47.44614 84.37578 1.000 47.40605 106 GLY A C 1
ATOM 698 O O . GLY A 1 89 ? 41.49859 47.89394 85.52773 1.000 49.86156 106 GLY A O 1
ATOM 699 N N . ASN A 1 90 ? 40.64666 46.46452 84.00904 1.000 44.52917 107 ASN A N 1
ATOM 700 C CA . ASN A 1 90 ? 39.88800 45.68087 84.97935 1.000 42.42412 107 ASN A CA 1
ATOM 701 C C . ASN A 1 90 ? 40.79828 44.60404 85.57045 1.000 43.10751 107 ASN A C 1
ATOM 702 O O . ASN A 1 90 ? 40.55931 43.40044 85.45797 1.000 46.97546 107 ASN A O 1
ATOM 707 N N . TYR A 1 91 ? 41.85970 45.08381 86.22173 1.000 42.25340 108 TYR A N 1
ATOM 708 C CA . TYR A 1 91 ? 42.91795 44.21556 86.73360 1.000 45.28180 108 TYR A CA 1
ATOM 709 C C . TYR A 1 91 ? 42.36766 43.11207 87.64400 1.000 52.50847 108 TYR A C 1
ATOM 710 O O . TYR A 1 91 ? 42.70657 41.93172 87.48959 1.000 54.43443 108 TYR A O 1
ATOM 719 N N . ALA A 1 92 ? 41.52603 43.48232 88.61298 1.000 53.01418 109 ALA A N 1
ATOM 720 C CA . ALA A 1 92 ? 40.95249 42.48389 89.51170 1.000 45.83006 109 ALA A CA 1
ATOM 721 C C . ALA A 1 92 ? 40.12025 41.46213 88.74799 1.000 44.85813 109 ALA A C 1
ATOM 722 O O . ALA A 1 92 ? 40.18835 40.26163 89.03027 1.000 44.96135 109 ALA A O 1
ATOM 724 N N . THR A 1 93 ? 39.32073 41.91323 87.78157 1.000 43.97841 110 THR A N 1
ATOM 725 C CA . THR A 1 93 ? 38.51149 40.96085 87.03533 1.000 46.26720 110 THR A CA 1
ATOM 726 C C . THR A 1 93 ? 39.39089 40.00643 86.24056 1.000 50.37780 110 THR A C 1
ATOM 727 O O . THR A 1 93 ? 39.13728 38.79473 86.21517 1.000 52.10096 110 THR A O 1
ATOM 731 N N . ALA A 1 94 ? 40.44559 40.52782 85.60964 1.000 50.64253 111 ALA A N 1
ATOM 732 C CA . ALA A 1 94 ? 41.32973 39.67175 84.82508 1.000 47.46111 111 ALA A CA 1
ATOM 733 C C . ALA A 1 94 ? 42.02571 38.65037 85.71128 1.000 47.49508 111 ALA A C 1
ATOM 734 O O . ALA A 1 94 ? 42.06800 37.45896 85.38666 1.000 49.53663 111 ALA A O 1
ATOM 736 N N . ALA A 1 95 ? 42.57011 39.09709 86.84544 1.000 47.56038 112 ALA A N 1
ATOM 737 C CA . ALA A 1 95 ? 43.32714 38.18710 87.70032 1.000 50.13515 112 ALA A CA 1
ATOM 738 C C . ALA A 1 95 ? 42.43662 37.10242 88.28477 1.000 55.06621 112 ALA A C 1
ATOM 739 O O . ALA A 1 95 ? 42.89241 35.97898 88.52066 1.000 59.99508 112 ALA A O 1
ATOM 741 N N . GLN A 1 96 ? 41.16759 37.41604 88.51471 1.000 54.73716 113 GLN A N 1
ATOM 742 C CA . GLN A 1 96 ? 40.25454 36.45048 89.10640 1.000 56.85964 113 GLN A CA 1
ATOM 743 C C . GLN A 1 96 ? 39.81840 35.39788 88.09188 1.000 53.99730 113 GLN A C 1
ATOM 744 O O . GLN A 1 96 ? 39.88095 34.19614 88.36760 1.000 51.07193 113 GLN A O 1
ATOM 750 N N . ASN A 1 97 ? 39.38873 35.82890 86.90623 1.000 53.43551 114 ASN A N 1
ATOM 751 C CA . ASN A 1 97 ? 38.85462 34.87904 85.93867 1.000 53.76250 114 ASN A CA 1
ATOM 752 C C . ASN A 1 97 ? 39.94752 33.99410 85.35490 1.000 53.36653 114 ASN A C 1
ATOM 753 O O . ASN A 1 97 ? 39.71474 32.80722 85.09439 1.000 54.01495 114 ASN A O 1
ATOM 758 N N . SER A 1 98 ? 41.14615 34.54255 85.15087 1.000 47.69970 115 SER A N 1
ATOM 759 C CA . SER A 1 98 ? 42.22621 33.72639 84.60882 1.000 47.02947 115 SER A CA 1
ATOM 760 C C . SER A 1 98 ? 42.69355 32.69407 85.62624 1.000 48.37991 115 SER A C 1
ATOM 761 O O . SER A 1 98 ? 42.98917 31.54650 85.26587 1.000 51.09097 115 SER A O 1
ATOM 764 N N . ARG A 1 99 ? 42.77146 33.08214 86.90039 1.000 45.65386 116 ARG A N 1
ATOM 765 C CA . ARG A 1 99 ? 43.00937 32.09470 87.94492 1.000 49.53450 116 ARG A CA 1
ATOM 766 C C . ARG A 1 99 ? 41.93371 31.01475 87.91934 1.000 51.95276 116 ARG A C 1
ATOM 767 O O . ARG A 1 99 ? 42.23598 29.81914 88.02447 1.000 55.62436 116 ARG A O 1
ATOM 775 N N . SER A 1 100 ? 40.67187 31.41895 87.76031 1.000 49.82013 117 SER A N 1
ATOM 776 C CA . SER A 1 100 ? 39.58274 30.45104 87.71746 1.000 51.52691 117 SER A CA 1
ATOM 777 C C . SER A 1 100 ? 39.72717 29.50946 86.52517 1.000 54.15001 117 SER A C 1
ATOM 778 O O . SER A 1 100 ? 39.40523 28.31981 86.62537 1.000 52.57991 117 SER A O 1
ATOM 781 N N . ILE A 1 101 ? 40.22094 30.02281 85.39038 1.000 53.23762 118 ILE A N 1
ATOM 782 C CA . ILE A 1 101 ? 40.41975 29.18430 84.20966 1.000 51.31224 118 ILE A CA 1
ATOM 783 C C . ILE A 1 101 ? 41.58175 28.22458 84.41976 1.000 53.09618 118 ILE A C 1
ATOM 784 O O . ILE A 1 101 ? 41.49760 27.04751 84.05157 1.000 54.32668 118 ILE A O 1
ATOM 797 N N . GLU A 1 103 ? 42.51273 26.97783 87.12901 1.000 64.31238 120 GLU A N 1
ATOM 798 C CA . GLU A 1 103 ? 42.04933 25.93403 88.03735 1.000 67.71746 120 GLU A CA 1
ATOM 799 C C . GLU A 1 103 ? 41.20975 24.89046 87.30945 1.000 72.18033 120 GLU A C 1
ATOM 800 O O . GLU A 1 103 ? 41.34801 23.68769 87.56718 1.000 76.72805 120 GLU A O 1
ATOM 806 N N . GLN A 1 104 ? 40.33062 25.32631 86.40263 1.000 71.76969 121 GLN A N 1
ATOM 807 C CA . GLN A 1 104 ? 39.57553 24.37298 85.59396 1.000 75.56615 121 GLN A CA 1
ATOM 808 C C . GLN A 1 104 ? 40.50225 23.57489 84.68238 1.000 81.18221 121 GLN A C 1
ATOM 809 O O . GLN A 1 104 ? 40.31990 22.36343 84.50370 1.000 85.74189 121 GLN A O 1
ATOM 815 N N . LEU A 1 105 ? 41.51327 24.23834 84.11162 1.000 79.24434 122 LEU A N 1
ATOM 816 C CA . LEU A 1 105 ? 42.49217 23.55672 83.26825 1.000 78.95867 122 LEU A CA 1
ATOM 817 C C . LEU A 1 105 ? 43.25157 22.48985 84.05127 1.000 80.21984 122 LEU A C 1
ATOM 818 O O . LEU A 1 105 ? 43.42279 21.36044 83.57607 1.000 78.65577 122 LEU A O 1
ATOM 823 N N . LYS A 1 106 ? 43.72292 22.83826 85.25488 1.000 82.13072 123 LYS A N 1
ATOM 824 C CA . LYS A 1 106 ? 44.41686 21.86966 86.09904 1.000 87.68790 123 LYS A CA 1
ATOM 825 C C . LYS A 1 106 ? 43.55531 20.64175 86.35044 1.000 92.04102 123 LYS A C 1
ATOM 826 O O . LYS A 1 106 ? 44.06020 19.51236 86.37489 1.000 93.86957 123 LYS A O 1
ATOM 832 N N . GLN A 1 107 ? 42.24986 20.84259 86.54087 1.000 93.23416 124 GLN A N 1
ATOM 833 C CA . GLN A 1 107 ? 41.38464 19.73616 86.92757 1.000 97.63649 124 GLN A CA 1
ATOM 834 C C . GLN A 1 107 ? 41.04516 18.83748 85.74684 1.000 97.58245 124 GLN A C 1
ATOM 835 O O . GLN A 1 107 ? 40.80819 17.63955 85.93370 1.000 105.37268 124 GLN A O 1
ATOM 841 N N . GLN A 1 108 ? 41.01887 19.38139 84.53568 1.000 95.25332 125 GLN A N 1
ATOM 842 C CA . GLN A 1 108 ? 40.93575 18.54178 83.34968 1.000 92.88256 125 GLN A CA 1
ATOM 843 C C . GLN A 1 108 ? 42.30269 18.04542 82.89875 1.000 91.23711 125 GLN A C 1
ATOM 844 O O . GLN A 1 108 ? 42.39359 17.39991 81.84717 1.000 93.22194 125 GLN A O 1
ATOM 850 N N . SER A 1 109 ? 43.35540 18.34007 83.66573 1.000 86.12922 126 SER A N 1
ATOM 851 C CA . SER A 1 109 ? 44.72490 17.93241 83.35063 1.000 83.88054 126 SER A CA 1
ATOM 852 C C . SER A 1 109 ? 45.10992 18.34097 81.92839 1.000 84.81715 126 SER A C 1
ATOM 853 O O . SER A 1 109 ? 45.63853 17.55012 81.14681 1.000 87.56777 126 SER A O 1
ATOM 856 N N . ALA A 1 110 ? 44.82589 19.60078 81.59300 1.000 86.62386 127 ALA A N 1
ATOM 857 C CA . ALA A 1 110 ? 45.16353 20.16724 80.29180 1.000 91.42306 127 ALA A CA 1
ATOM 858 C C . ALA A 1 110 ? 45.99659 21.43987 80.40638 1.000 94.26736 127 ALA A C 1
ATOM 859 O O . ALA A 1 110 ? 46.12424 22.17414 79.41820 1.000 94.79457 127 ALA A O 1
ATOM 861 N N . GLU A 1 111 ? 46.58306 21.71056 81.57620 1.000 102.93033 128 GLU A N 1
ATOM 862 C CA . GLU A 1 111 ? 47.26235 22.97883 81.82729 1.000 104.56357 128 GLU A CA 1
ATOM 863 C C . GLU A 1 111 ? 48.72859 22.97622 81.40558 1.000 107.51774 128 GLU A C 1
ATOM 864 O O . GLU A 1 111 ? 49.24687 24.02755 81.00551 1.000 108.72436 128 GLU A O 1
ATOM 870 N N . GLN A 1 112 ? 49.41067 21.83010 81.49151 1.000 99.95232 129 GLN A N 1
ATOM 871 C CA . GLN A 1 112 ? 50.78333 21.70558 81.01595 1.000 94.90368 129 GLN A CA 1
ATOM 872 C C . GLN A 1 112 ? 50.86145 21.59598 79.50019 1.000 94.77627 129 GLN A C 1
ATOM 873 O O . GLN A 1 112 ? 51.96704 21.53241 78.94959 1.000 93.53222 129 GLN A O 1
ATOM 875 N N . GLY A 1 113 ? 49.71720 21.57872 78.82174 1.000 99.07229 130 GLY A N 1
ATOM 876 C CA . GLY A 1 113 ? 49.67846 21.46752 77.38139 1.000 105.94705 130 GLY A CA 1
ATOM 877 C C . GLY A 1 113 ? 49.93483 22.78496 76.69010 1.000 111.92567 130 GLY A C 1
ATOM 878 O O . GLY A 1 113 ? 51.03705 23.33067 76.78238 1.000 113.59978 130 GLY A O 1
ATOM 887 N N . TYR A 1 115 ? 48.08469 25.73093 77.04836 1.000 112.52781 132 TYR A N 1
ATOM 888 C CA . TYR A 1 115 ? 47.59345 26.92120 77.73247 1.000 102.51987 132 TYR A CA 1
ATOM 889 C C . TYR A 1 115 ? 48.45362 27.27496 78.93784 1.000 96.58121 132 TYR A C 1
ATOM 890 O O . TYR A 1 115 ? 48.04017 28.08005 79.77529 1.000 92.52985 132 TYR A O 1
ATOM 899 N N . LYS A 1 116 ? 49.65011 26.68984 79.03725 1.000 97.26135 133 LYS A N 1
ATOM 900 C CA . LYS A 1 116 ? 50.58318 27.07704 80.08787 1.000 94.76088 133 LYS A CA 1
ATOM 901 C C . LYS A 1 116 ? 50.96323 28.54875 79.99738 1.000 94.07862 133 LYS A C 1
ATOM 902 O O . LYS A 1 116 ? 51.37667 29.13474 81.00299 1.000 94.12947 133 LYS A O 1
ATOM 908 N N . SER A 1 117 ? 50.82349 29.16004 78.81980 1.000 93.88851 134 SER A N 1
ATOM 909 C CA . SER A 1 117 ? 51.02155 30.59879 78.69306 1.000 91.16947 134 SER A CA 1
ATOM 910 C C . SER A 1 117 ? 49.96569 31.40154 79.44725 1.000 86.81141 134 SER A C 1
ATOM 911 O O . SER A 1 117 ? 50.20122 32.57371 79.75753 1.000 83.98759 134 SER A O 1
ATOM 914 N N . LEU A 1 118 ? 48.81331 30.80059 79.75216 1.000 83.26737 135 LEU A N 1
ATOM 915 C CA . LEU A 1 118 ? 47.80120 31.47671 80.55731 1.000 77.95117 135 LEU A CA 1
ATOM 916 C C . LEU A 1 118 ? 48.28700 31.74646 81.97534 1.000 77.82084 135 LEU A C 1
ATOM 917 O O . LEU A 1 118 ? 47.72472 32.60558 82.66428 1.000 75.79800 135 LEU A O 1
ATOM 922 N N . GLU A 1 119 ? 49.33390 31.04153 82.41125 1.000 82.36805 136 GLU A N 1
ATOM 923 C CA . GLU A 1 119 ? 49.80539 31.14062 83.78916 1.000 84.42247 136 GLU A CA 1
ATOM 924 C C . GLU A 1 119 ? 50.47817 32.48005 84.05651 1.000 80.97294 136 GLU A C 1
ATOM 925 O O . GLU A 1 119 ? 50.31708 33.05504 85.13986 1.000 78.68739 136 GLU A O 1
ATOM 931 N N . GLY A 1 120 ? 51.25386 32.98062 83.09156 1.000 77.58020 137 GLY A N 1
ATOM 932 C CA . GLY A 1 120 ? 51.86192 34.28853 83.24664 1.000 75.38970 137 GLY A CA 1
ATOM 933 C C . GLY A 1 120 ? 50.84594 35.41064 83.22891 1.000 74.72584 137 GLY A C 1
ATOM 934 O O . GLY A 1 120 ? 51.01880 36.42061 83.91797 1.000 77.51013 137 GLY A O 1
ATOM 935 N N . ILE A 1 121 ? 49.77404 35.25081 82.45063 1.000 71.75065 138 ILE A N 1
ATOM 936 C CA . ILE A 1 121 ? 48.69307 36.23263 82.44875 1.000 67.00999 138 ILE A CA 1
ATOM 937 C C . ILE A 1 121 ? 48.04159 36.31434 83.82589 1.000 66.34457 138 ILE A C 1
ATOM 938 O O . ILE A 1 121 ? 47.70950 37.40276 84.31151 1.000 63.42224 138 ILE A O 1
ATOM 943 N N . CYS A 1 122 ? 47.84664 35.16885 84.47872 1.000 65.70501 139 CYS A N 1
ATOM 944 C CA . CYS A 1 122 ? 47.32107 35.19925 85.83827 1.000 66.28003 139 CYS A CA 1
ATOM 945 C C . CYS A 1 122 ? 48.30541 35.86584 86.79237 1.000 58.48203 139 CYS A C 1
ATOM 946 O O . CYS A 1 122 ? 47.90239 36.65097 87.65700 1.000 51.51522 139 CYS A O 1
ATOM 949 N N . TYR A 1 123 ? 49.60142 35.56924 86.65335 1.000 62.23816 140 TYR A N 1
ATOM 950 C CA . TYR A 1 123 ? 50.58723 36.18222 87.54035 1.000 63.93789 140 TYR A CA 1
ATOM 951 C C . TYR A 1 123 ? 50.68645 37.68035 87.30415 1.000 63.33420 140 TYR A C 1
ATOM 952 O O . TYR A 1 123 ? 50.90241 38.45091 88.24527 1.000 65.28442 140 TYR A O 1
ATOM 961 N N . PHE A 1 124 ? 50.54335 38.10689 86.05170 1.000 57.82798 141 PHE A N 1
ATOM 962 C CA . PHE A 1 124 ? 50.67389 39.51776 85.71856 1.000 53.98274 141 PHE A CA 1
ATOM 963 C C . PHE A 1 124 ? 49.59135 40.34620 86.40504 1.000 52.01911 141 PHE A C 1
ATOM 964 O O . PHE A 1 124 ? 49.88413 41.29298 87.14569 1.000 52.94240 141 PHE A O 1
ATOM 972 N N . TYR A 1 125 ? 48.32605 39.99855 86.17922 1.000 48.15838 142 TYR A N 1
ATOM 973 C CA . TYR A 1 125 ? 47.25040 40.82636 86.70299 1.000 46.53841 142 TYR A CA 1
ATOM 974 C C . TYR A 1 125 ? 47.00361 40.59758 88.18264 1.000 51.80220 142 TYR A C 1
ATOM 975 O O . TYR A 1 125 ? 46.34633 41.42909 88.82137 1.000 53.88519 142 TYR A O 1
ATOM 984 N N . ASP A 1 126 ? 47.53771 39.51256 88.74494 1.000 54.36118 143 ASP A N 1
ATOM 985 C CA . ASP A 1 126 ? 47.48568 39.33490 90.18889 1.000 57.01974 143 ASP A CA 1
ATOM 986 C C . ASP A 1 126 ? 48.34872 40.36921 90.90592 1.000 57.69388 143 ASP A C 1
ATOM 987 O O . ASP A 1 126 ? 48.04348 40.75072 92.04205 1.000 57.33938 143 ASP A O 1
ATOM 992 N N . GLN A 1 127 ? 49.41191 40.84820 90.25327 1.000 58.02101 144 GLN A N 1
ATOM 993 C CA . GLN A 1 127 ? 50.21157 41.94121 90.79918 1.000 60.97056 144 GLN A CA 1
ATOM 994 C C . GLN A 1 127 ? 49.51065 43.29144 90.71000 1.000 57.84285 144 GLN A C 1
ATOM 995 O O . GLN A 1 127 ? 49.92950 44.23413 91.38991 1.000 55.37429 144 GLN A O 1
ATOM 1001 N N . LEU A 1 128 ? 48.46851 43.41054 89.88551 1.000 56.53874 145 LEU A N 1
ATOM 1002 C CA . LEU A 1 128 ? 47.80438 44.68144 89.63470 1.000 55.83156 145 LEU A CA 1
ATOM 1003 C C . LEU A 1 128 ? 46.40077 44.75908 90.21999 1.000 55.67075 145 LEU A C 1
ATOM 1004 O O . LEU A 1 128 ? 45.77364 45.82154 90.13881 1.000 55.52985 145 LEU A O 1
ATOM 1009 N N . LYS A 1 129 ? 45.89575 43.67294 90.81409 1.000 55.27961 146 LYS A N 1
ATOM 1010 C CA . LYS A 1 129 ? 44.48342 43.59588 91.18217 1.000 53.87259 146 LYS A CA 1
ATOM 1011 C C . LYS A 1 129 ? 44.05006 44.68413 92.16420 1.000 56.00251 146 LYS A C 1
ATOM 1012 O O . LYS A 1 129 ? 42.84993 44.94575 92.28255 1.000 60.66982 146 LYS A O 1
ATOM 1018 N N . ASN A 1 130 ? 44.98195 45.33463 92.85918 1.000 53.41182 147 ASN A N 1
ATOM 1019 C CA . ASN A 1 130 ? 44.64340 46.41595 93.77700 1.000 56.04143 147 ASN A CA 1
ATOM 1020 C C . ASN A 1 130 ? 45.10557 47.78043 93.27126 1.000 58.78014 147 ASN A C 1
ATOM 1021 O O . ASN A 1 130 ? 45.22840 48.72216 94.06217 1.000 62.44415 147 ASN A O 1
ATOM 1026 N N . ILE A 1 131 ? 45.36445 47.90148 91.97193 1.000 53.17379 148 ILE A N 1
ATOM 1027 C CA . ILE A 1 131 ? 45.82416 49.14298 91.35607 1.000 52.27855 148 ILE A CA 1
ATOM 1028 C C . ILE A 1 131 ? 44.67030 49.72298 90.55221 1.000 49.08332 148 ILE A C 1
ATOM 1029 O O . ILE A 1 131 ? 43.96676 48.97494 89.85851 1.000 49.19713 148 ILE A O 1
ATOM 1034 N N . PRO A 1 132 ? 44.42705 51.02610 90.62147 1.000 48.50443 149 PRO A N 1
ATOM 1035 C CA . PRO A 1 132 ? 43.42383 51.62719 89.74035 1.000 46.61936 149 PRO A CA 1
ATOM 1036 C C . PRO A 1 132 ? 43.84701 51.53159 88.28657 1.000 41.09181 149 PRO A C 1
ATOM 1037 O O . PRO A 1 132 ? 45.03509 51.51974 87.95700 1.000 40.27187 149 PRO A O 1
ATOM 1041 N N . ALA A 1 133 ? 42.84518 51.45710 87.41516 1.000 42.47199 150 ALA A N 1
ATOM 1042 C CA . ALA A 1 133 ? 43.07260 51.53575 85.98683 1.000 40.81234 150 ALA A CA 1
ATOM 1043 C C . ALA A 1 133 ? 43.56683 52.92965 85.59817 1.000 39.62883 150 ALA A C 1
ATOM 1044 O O . ALA A 1 133 ? 43.30868 53.91186 86.29906 1.000 37.36316 150 ALA A O 1
ATOM 1046 N N . PRO A 1 134 ? 44.30281 53.03378 84.49320 1.000 42.08918 151 PRO A N 1
ATOM 1047 C CA . PRO A 1 134 ? 44.69151 54.35881 83.98643 1.000 39.52793 1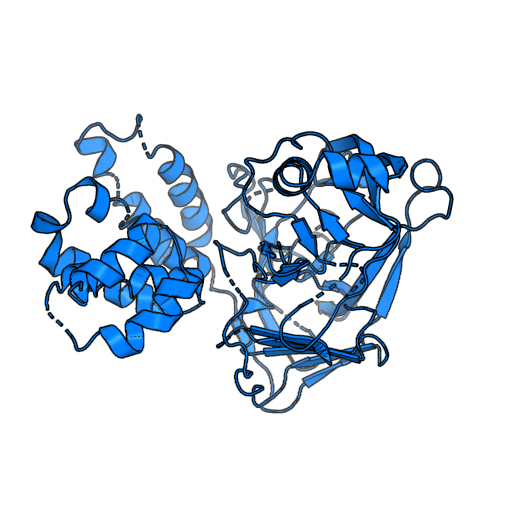51 PRO A CA 1
ATOM 1048 C C . PRO A 1 134 ? 43.46926 55.21093 83.67372 1.000 39.68296 151 PRO A C 1
ATOM 1049 O O . PRO A 1 134 ? 42.43197 54.71113 83.23807 1.000 42.93224 151 PRO A O 1
ATOM 1053 N N . GLY A 1 135 ? 43.59804 56.51271 83.91286 1.000 38.30509 152 GLY A N 1
ATOM 1054 C CA . GLY A 1 135 ? 42.51966 57.43820 83.62367 1.000 39.18391 152 GLY A CA 1
ATOM 1055 C C . GLY A 1 135 ? 43.04391 58.84578 83.46818 1.000 43.87013 152 GLY A C 1
ATOM 1056 O O . GLY A 1 135 ? 44.15409 59.16753 83.90602 1.000 44.48979 152 GLY A O 1
ATOM 1057 N N . ILE A 1 136 ? 42.22644 59.69228 82.83642 1.000 41.39279 153 ILE A N 1
ATOM 1058 C CA . ILE A 1 136 ? 42.56255 61.09538 82.64330 1.000 40.63811 153 ILE A CA 1
ATOM 1059 C C . ILE A 1 136 ? 41.46102 61.97493 83.20786 1.000 45.36036 153 ILE A C 1
ATOM 1060 O O . ILE A 1 136 ? 40.30438 61.56450 83.34758 1.000 44.79839 153 ILE A O 1
ATOM 1065 N N . THR A 1 137 ? 41.85115 63.20627 83.53503 1.000 50.35690 154 THR A N 1
ATOM 1066 C CA . THR A 1 137 ? 40.94282 64.33992 83.64200 1.000 51.38927 154 THR A CA 1
ATOM 1067 C C . THR A 1 137 ? 41.47050 65.44986 82.74908 1.000 52.10519 154 THR A C 1
ATOM 1068 O O . THR A 1 137 ? 42.68293 65.60665 82.58355 1.000 54.75446 154 THR A O 1
ATOM 1072 N N . CYS A 1 138 ? 40.55611 66.21978 82.18162 1.000 54.18355 155 CYS A N 1
ATOM 1073 C CA . CYS A 1 138 ? 40.94576 67.31164 81.30043 1.000 55.37827 155 CYS A CA 1
ATOM 1074 C C . CYS A 1 138 ? 39.73259 68.18140 80.99142 1.000 53.06916 155 CYS A C 1
ATOM 1075 O O . CYS A 1 138 ? 38.59488 67.69723 81.04718 1.000 52.96140 155 CYS A O 1
ATOM 1078 N N . PRO A 1 139 ? 39.92708 69.45778 80.66909 1.000 47.94963 156 PRO A N 1
ATOM 1079 C CA . PRO A 1 139 ? 38.78651 70.31269 80.33425 1.000 49.45823 156 PRO A CA 1
ATOM 1080 C C . PRO A 1 139 ? 38.18121 69.93401 78.99015 1.000 48.15952 156 PRO A C 1
ATOM 1081 O O . PRO A 1 139 ? 38.83664 69.37408 78.11048 1.000 47.93256 156 PRO A O 1
ATOM 1085 N N . GLN A 1 140 ? 36.89714 70.25612 78.84063 1.000 53.32253 157 GLN A N 1
ATOM 1086 C CA . GLN A 1 140 ? 36.16163 69.98899 77.60328 1.000 57.12953 157 GLN A CA 1
ATOM 1087 C C . GLN A 1 140 ? 36.46462 71.09462 76.59840 1.000 58.91646 157 GLN A C 1
ATOM 1088 O O . GLN A 1 140 ? 35.71596 72.06278 76.43401 1.000 60.83379 157 GLN A O 1
ATOM 1094 N N . GLU A 1 141 ? 37.58107 70.92315 75.89770 1.000 53.82710 158 GLU A N 1
ATOM 1095 C CA . GLU A 1 141 ? 38.05023 71.88520 74.91266 1.000 51.83238 158 GLU A CA 1
ATOM 1096 C C . GLU A 1 141 ? 39.15693 71.21960 74.11289 1.000 50.65602 158 GLU A C 1
ATOM 1097 O O . GLU A 1 141 ? 39.68786 70.17465 74.49746 1.000 48.41363 158 GLU A O 1
ATOM 1103 N N . ASP A 1 142 ? 39.50210 71.84025 72.99504 1.000 54.06970 159 ASP A N 1
ATOM 1104 C CA . ASP A 1 142 ? 40.71457 71.45528 72.29266 1.000 53.41744 159 ASP A CA 1
ATOM 1105 C C . ASP A 1 142 ? 41.92589 71.73363 73.17697 1.000 54.77243 159 ASP A C 1
ATOM 1106 O O . ASP A 1 142 ? 42.18172 72.87898 73.55847 1.000 54.27255 159 ASP A O 1
ATOM 1111 N N . ILE A 1 143 ? 42.66318 70.68269 73.51190 1.000 47.46928 160 ILE A N 1
ATOM 1112 C CA . ILE A 1 143 ? 43.84685 70.78860 74.35017 1.000 45.66200 160 ILE A CA 1
ATOM 1113 C C . ILE A 1 143 ? 45.07052 70.70866 73.44596 1.000 44.75754 160 ILE A C 1
ATOM 1114 O O . ILE A 1 143 ? 45.29024 69.69859 72.76369 1.000 39.96082 160 ILE A O 1
ATOM 1119 N N . ILE A 1 144 ? 45.85945 71.78019 73.43415 1.000 45.76116 161 ILE A N 1
ATOM 1120 C CA . ILE A 1 144 ? 46.93704 71.97358 72.47094 1.000 42.78608 161 ILE A CA 1
ATOM 1121 C C . ILE A 1 144 ? 48.25253 71.94906 73.22896 1.000 41.49588 161 ILE A C 1
ATOM 1122 O O . ILE A 1 144 ? 48.48463 72.78262 74.11051 1.000 44.74053 161 ILE A O 1
ATOM 1127 N N . ILE A 1 145 ? 49.10833 70.99966 72.88293 1.000 42.25306 162 ILE A N 1
ATOM 1128 C CA . ILE A 1 145 ? 50.37166 70.74492 73.56617 1.000 40.35254 162 ILE A CA 1
ATOM 1129 C C . ILE A 1 145 ? 51.50568 71.09629 72.60833 1.000 42.20214 162 ILE A C 1
ATOM 1130 O O . ILE A 1 145 ? 51.58971 70.51693 71.51478 1.000 43.01644 162 ILE A O 1
ATOM 1135 N N . PRO A 1 146 ? 52.39241 72.02027 72.96348 1.000 41.87595 163 PRO A N 1
ATOM 1136 C CA . PRO A 1 146 ? 53.59281 72.22915 72.14529 1.000 40.47478 163 PRO A CA 1
ATOM 1137 C C . PRO A 1 146 ? 54.57715 71.08513 72.34369 1.000 40.65466 163 PRO A C 1
ATOM 1138 O O . PRO A 1 146 ? 54.80572 70.62648 73.46532 1.000 41.40350 163 PRO A O 1
ATOM 1142 N N . VAL A 1 147 ? 55.14535 70.60466 71.23863 1.000 38.71529 164 VAL A N 1
ATOM 1143 C CA . VAL A 1 147 ? 56.07162 69.48404 71.28135 1.000 40.49110 164 VAL A CA 1
ATOM 1144 C C . VAL A 1 147 ? 57.33297 69.85177 70.52200 1.000 45.73709 164 VAL A C 1
ATOM 1145 O O . VAL A 1 147 ? 57.37455 70.82007 69.76118 1.000 48.73272 164 VAL A O 1
ATOM 1149 N N . ASP A 1 148 ? 58.36713 69.04817 70.74372 1.000 42.84789 165 ASP A N 1
ATOM 1150 C CA . ASP A 1 148 ? 59.58422 69.08986 69.95797 1.000 43.93441 165 ASP A CA 1
ATOM 1151 C C . ASP A 1 148 ? 59.63514 67.86449 69.06572 1.000 42.35843 165 ASP A C 1
ATOM 1152 O O . ASP A 1 148 ? 59.19110 66.77957 69.45032 1.000 44.38487 165 ASP A O 1
ATOM 1157 N N . ILE A 1 149 ? 60.16306 68.04622 67.86547 1.000 41.92814 166 ILE A N 1
ATOM 1158 C CA . ILE A 1 149 ? 60.45675 66.93491 66.97076 1.000 38.62425 166 ILE A CA 1
ATOM 1159 C C . ILE A 1 149 ? 61.94435 67.01785 66.66858 1.000 39.69423 166 ILE A C 1
ATOM 1160 O O . ILE A 1 149 ? 62.39232 67.86059 65.87947 1.000 43.65533 166 ILE A O 1
ATOM 1165 N N . GLU A 1 150 ? 62.71460 66.14971 67.30712 1.000 40.70901 167 GLU A N 1
ATOM 1166 C CA . GLU A 1 150 ? 64.16384 66.24151 67.32691 1.000 40.02082 167 GLU A CA 1
ATOM 1167 C C . GLU A 1 150 ? 64.78616 65.06079 66.60065 1.000 38.73411 167 GLU A C 1
ATOM 1168 O O . GLU A 1 150 ? 64.24015 63.95331 66.59478 1.000 39.85796 167 GLU A O 1
ATOM 1174 N N . LYS A 1 151 ? 65.94141 65.31006 65.99114 1.000 35.71899 168 LYS A N 1
ATOM 1175 C CA . LYS A 1 151 ? 66.73647 64.22608 65.44249 1.000 36.25690 168 LYS A CA 1
ATOM 1176 C C . LYS A 1 151 ? 67.19558 63.28614 66.55668 1.000 39.43307 168 LYS A C 1
ATOM 1177 O O . LYS A 1 151 ? 67.59549 63.72228 67.64004 1.000 44.09744 168 LYS A O 1
ATOM 1183 N N . VAL A 1 152 ? 67.12382 61.98405 66.28736 1.000 34.98965 169 VAL A N 1
ATOM 1184 C CA . VAL A 1 152 ? 67.52319 60.95417 67.24489 1.000 33.11302 169 VAL A CA 1
ATOM 1185 C C . VAL A 1 152 ? 69.03813 60.79195 67.14756 1.000 36.45213 169 VAL A C 1
ATOM 1186 O O . VAL A 1 152 ? 69.54280 60.09384 66.26840 1.000 37.98182 169 VAL A O 1
ATOM 1190 N N . LYS A 1 153 ? 69.76855 61.41462 68.06482 1.000 40.63208 170 LYS A N 1
ATOM 1191 C CA . LYS A 1 153 ? 71.22002 61.28673 68.07131 1.000 41.91722 170 LYS A CA 1
ATOM 1192 C C . LYS A 1 153 ? 71.64585 59.85847 68.39398 1.000 39.41891 170 LYS A C 1
ATOM 1193 O O . LYS A 1 153 ? 71.14695 59.24105 69.34183 1.000 41.28418 170 LYS A O 1
ATOM 1199 N N . LEU A 1 154 ? 72.57769 59.34414 67.59943 1.000 38.68855 171 LEU A N 1
ATOM 1200 C CA . LEU A 1 154 ? 73.24170 58.06400 67.77424 1.000 38.28476 171 LEU A CA 1
ATOM 1201 C C . LEU A 1 154 ? 74.74885 58.26879 67.74257 1.000 37.68471 171 LEU A C 1
ATOM 1202 O O . LEU A 1 154 ? 75.23345 59.22176 67.12608 1.000 39.21440 171 LEU A O 1
ATOM 1207 N N . PRO A 1 155 ? 75.51741 57.41482 68.41283 1.000 35.81443 172 PRO A N 1
ATOM 1208 C CA . PRO A 1 155 ? 76.97896 57.52503 68.29148 1.000 38.93064 172 PRO A CA 1
ATOM 1209 C C . PRO A 1 155 ? 77.40392 57.27196 66.84812 1.000 38.78230 172 PRO A C 1
ATOM 1210 O O . PRO A 1 155 ? 76.79848 56.46937 66.13116 1.000 40.43657 172 PRO A O 1
ATOM 1214 N N . THR A 1 156 ? 78.43188 57.99898 66.40629 1.000 35.56963 173 THR A N 1
ATOM 1215 C CA . THR A 1 156 ? 78.79310 57.93994 64.99800 1.000 32.26386 173 THR A CA 1
ATOM 1216 C C . THR A 1 156 ? 79.40408 56.60417 64.61961 1.000 36.15441 173 THR A C 1
ATOM 1217 O O . THR A 1 156 ? 79.44613 56.27577 63.43084 1.000 41.86740 173 THR A O 1
ATOM 1221 N N . SER A 1 157 ? 79.86238 55.82334 65.60148 1.000 36.00685 174 SER A N 1
ATOM 1222 C CA . SER A 1 157 ? 80.32181 54.46401 65.33770 1.000 37.78537 174 SER A CA 1
ATOM 1223 C C . SER A 1 157 ? 79.23694 53.58788 64.72210 1.000 42.28220 174 SER A C 1
ATOM 1224 O O . SER A 1 157 ? 79.55773 52.57339 64.09062 1.000 44.60518 174 SER A O 1
ATOM 1227 N N . ILE A 1 158 ? 77.96544 53.93862 64.90513 1.000 42.84156 175 ILE A N 1
ATOM 1228 C CA . ILE A 1 158 ? 76.87291 53.18267 6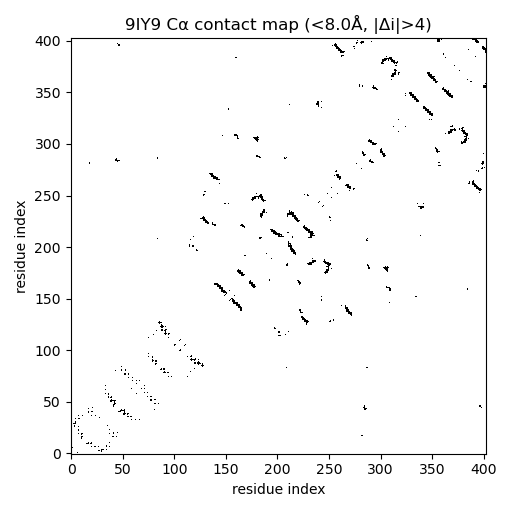4.31577 1.000 45.74641 175 ILE A CA 1
ATOM 1229 C C . ILE A 1 158 ? 76.11671 53.97616 63.25621 1.000 48.22070 175 ILE A C 1
ATOM 1230 O O . ILE A 1 158 ? 75.50789 53.36527 62.36722 1.000 50.80076 175 ILE A O 1
ATOM 1235 N N . GLU A 1 159 ? 76.16151 55.30954 63.29922 1.000 46.42498 176 GLU A N 1
ATOM 1236 C CA . GLU A 1 159 ? 75.47314 56.15863 62.33209 1.000 42.21515 176 GLU A CA 1
ATOM 1237 C C . GLU A 1 159 ? 76.36889 57.36440 62.07086 1.000 42.72924 176 GLU A C 1
ATOM 1238 O O . GLU A 1 159 ? 76.35166 58.33544 62.84372 1.000 46.17989 176 GLU A O 1
ATOM 1244 N N . PRO A 1 160 ? 77.16905 57.33838 61.00128 1.000 40.08478 177 PRO A N 1
ATOM 1245 C CA . PRO A 1 160 ? 78.20929 58.37325 60.83259 1.000 40.37729 177 PRO A CA 1
ATOM 1246 C C . PRO A 1 160 ? 77.70171 59.81201 60.81470 1.000 40.07660 177 PRO A C 1
ATOM 1247 O O . PRO A 1 160 ? 78.44447 60.71724 61.21883 1.000 39.73355 177 PRO A O 1
ATOM 1251 N N . LYS A 1 161 ? 76.47078 60.06751 60.37611 1.000 40.32618 178 LYS A N 1
ATOM 1252 C CA . LYS A 1 161 ? 75.96460 61.43528 60.44068 1.000 37.29051 178 LYS A CA 1
ATOM 1253 C C . LYS A 1 161 ? 75.47501 61.81745 61.83657 1.000 36.75461 178 LYS A C 1
ATOM 1254 O O . LYS A 1 161 ? 75.11299 62.97578 62.05433 1.000 37.11132 178 LYS A O 1
ATOM 1260 N N . GLY A 1 162 ? 75.47187 60.88537 62.78738 1.000 35.65537 179 GLY A N 1
ATOM 1261 C CA . GLY A 1 162 ? 75.15247 61.19471 64.16580 1.000 33.71105 179 GLY A CA 1
ATOM 1262 C C . GLY A 1 162 ? 73.68028 61.25445 64.51884 1.000 35.02277 179 GLY A C 1
ATOM 1263 O O . GLY A 1 162 ? 73.34701 61.68950 65.62539 1.000 36.64735 179 GLY A O 1
ATOM 1264 N N . TRP A 1 163 ? 72.78646 60.85293 63.62236 1.000 38.27437 180 TRP A N 1
ATOM 1265 C CA . TRP A 1 163 ? 71.37437 60.75185 63.96609 1.000 38.99900 180 TRP A CA 1
ATOM 1266 C C . TRP A 1 163 ? 70.71189 59.78409 62.99846 1.000 36.57193 180 TRP A C 1
ATOM 1267 O O . TRP A 1 163 ? 71.24542 59.48245 61.92924 1.000 35.18606 180 TRP A O 1
ATOM 1278 N N . ARG A 1 164 ? 69.54824 59.28413 63.39422 1.000 37.49845 181 ARG A N 1
ATOM 1279 C CA . ARG A 1 164 ? 68.73876 58.45301 62.50946 1.000 37.13694 181 ARG A CA 1
ATOM 1280 C C . ARG A 1 164 ? 67.28855 58.79871 62.77408 1.000 35.76034 181 ARG A C 1
ATOM 1281 O O . ARG A 1 164 ? 66.74252 58.40707 63.80657 1.000 39.64108 181 ARG A O 1
ATOM 1289 N N . GLY A 1 165 ? 66.67718 59.53546 61.85564 1.000 34.95788 182 GLY A N 1
ATOM 1290 C CA . GLY A 1 165 ? 65.27838 59.85530 61.99874 1.000 31.65128 182 GLY A CA 1
ATOM 1291 C C . GLY A 1 165 ? 65.00432 60.79281 63.16117 1.000 32.16936 182 GLY A C 1
ATOM 1292 O O . GLY A 1 165 ? 65.89354 61.42944 63.73747 1.000 34.87096 182 GLY A O 1
ATOM 1293 N N . THR A 1 166 ? 63.72641 60.85497 63.51099 1.000 33.71796 183 THR A N 1
ATOM 1294 C CA . THR A 1 166 ? 63.23406 61.82019 64.47522 1.000 33.59219 183 THR A CA 1
ATOM 1295 C C . THR A 1 166 ? 62.38052 61.12576 65.52728 1.000 34.65305 183 THR A C 1
ATOM 1296 O O . THR A 1 166 ? 62.08233 59.93024 65.44104 1.000 36.80074 183 THR A O 1
ATOM 1300 N N . THR A 1 167 ? 61.99200 61.91464 66.52691 1.000 31.04142 184 THR A N 1
ATOM 1301 C CA . THR A 1 167 ? 61.11052 61.48198 67.59183 1.000 30.86998 184 THR A CA 1
ATOM 1302 C C . THR A 1 167 ? 60.30666 62.68439 68.06399 1.000 36.11491 184 THR A C 1
ATOM 1303 O O . THR A 1 167 ? 60.75352 63.83167 67.95115 1.000 41.19774 184 THR A O 1
ATOM 1307 N N . ILE A 1 168 ? 59.11510 62.41074 68.59179 1.000 38.11832 185 ILE A N 1
ATOM 1308 C CA . ILE A 1 168 ? 58.24482 63.43018 69.17010 1.000 34.28976 185 ILE A CA 1
ATOM 1309 C C . ILE A 1 168 ? 58.46178 63.43872 70.67437 1.000 34.43017 185 ILE A C 1
ATOM 1310 O O . ILE A 1 168 ? 58.28578 62.41070 71.34194 1.000 36.39901 185 ILE A O 1
ATOM 1315 N N . LEU A 1 169 ? 58.84523 64.59452 71.20736 1.000 35.73363 186 LEU A N 1
ATOM 1316 C CA . LEU A 1 169 ? 59.04773 64.78938 72.63749 1.000 30.91414 186 LEU A CA 1
ATOM 1317 C C . LEU A 1 169 ? 57.90959 65.65135 73.15555 1.000 36.54900 186 LEU A C 1
ATOM 1318 O O . LEU A 1 169 ? 57.73563 66.78517 72.70063 1.000 40.53971 186 LEU A O 1
ATOM 1323 N N . ILE A 1 170 ? 57.14427 65.12377 74.09699 1.000 38.21649 187 ILE A N 1
ATOM 1324 C CA . ILE A 1 170 ? 55.96613 65.79681 74.63806 1.000 38.14901 187 ILE A CA 1
ATOM 1325 C C . ILE A 1 170 ? 56.26195 66.19622 76.08057 1.000 39.76571 187 ILE A C 1
ATOM 1326 O O . ILE A 1 170 ? 56.79258 65.37708 76.84139 1.000 40.42099 187 ILE A O 1
ATOM 1331 N N . PRO A 1 171 ? 55.96573 67.43325 76.49088 1.000 35.72391 188 PRO A N 1
ATOM 1332 C CA . PRO A 1 171 ? 56.30303 67.85141 77.85641 1.000 34.39073 188 PRO A CA 1
ATOM 1333 C C . PRO A 1 171 ? 55.36636 67.20451 78.85500 1.000 38.08241 188 PRO A C 1
ATOM 1334 O O . PRO A 1 171 ? 54.14688 67.20397 78.67089 1.000 44.84024 188 PRO A O 1
ATOM 1338 N N . VAL A 1 172 ? 55.94844 66.64874 79.91264 1.000 39.25972 189 VAL A N 1
ATOM 1339 C CA . VAL A 1 172 ? 55.20402 66.06139 81.02021 1.000 39.45845 189 VAL A CA 1
ATOM 1340 C C . VAL A 1 172 ? 55.77518 66.62797 82.30943 1.000 42.41668 189 VAL A C 1
ATOM 1341 O O . VAL A 1 172 ? 56.99780 66.67867 82.47962 1.000 47.73119 189 VAL A O 1
ATOM 1345 N N . THR A 1 173 ? 54.90205 67.05346 83.21287 1.000 41.99743 190 THR A N 1
ATOM 1346 C CA . THR A 1 173 ? 55.31813 67.59905 84.49552 1.000 43.11788 190 THR A CA 1
ATOM 1347 C C . THR A 1 173 ? 54.95083 66.62620 85.59895 1.000 44.63837 190 THR A C 1
ATOM 1348 O O . THR A 1 173 ? 53.82409 66.12087 85.63250 1.000 43.79321 190 THR A O 1
ATOM 1352 N N . ILE A 1 174 ? 55.90643 66.36263 86.49041 1.000 45.18720 191 ILE A N 1
ATOM 1353 C CA . ILE A 1 174 ? 55.73243 65.43256 87.59985 1.000 43.61476 191 ILE A CA 1
ATOM 1354 C C . ILE A 1 174 ? 56.39414 66.04501 88.82335 1.000 48.77668 191 ILE A C 1
ATOM 1355 O O . ILE A 1 174 ? 57.60359 66.30422 88.81026 1.000 52.89730 191 ILE A O 1
ATOM 1360 N N . ASN A 1 175 ? 55.60787 66.27666 89.87866 1.000 52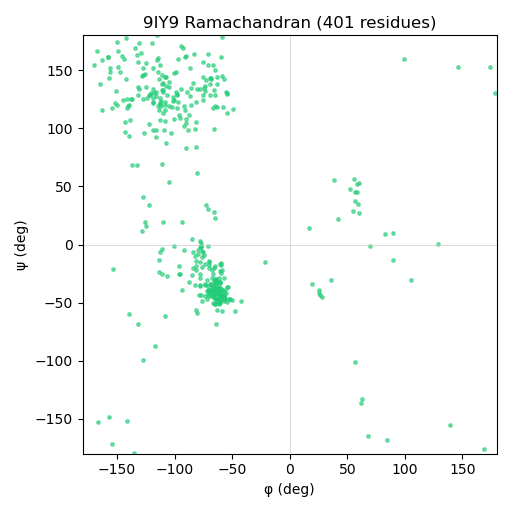.23577 192 ASN A N 1
ATOM 1361 C CA . ASN A 1 175 ? 56.11826 66.83677 91.13308 1.000 53.61772 192 ASN A CA 1
ATOM 1362 C C . ASN A 1 175 ? 56.80802 68.17808 90.90265 1.000 55.31436 192 ASN A C 1
ATOM 1363 O O . ASN A 1 175 ? 57.82199 68.49239 91.52750 1.000 60.14402 192 ASN A O 1
ATOM 1368 N N . GLY A 1 176 ? 56.25967 68.97416 89.99039 1.000 53.49182 193 GLY A N 1
ATOM 1369 C CA . GLY A 1 176 ? 56.75100 70.30861 89.74842 1.000 53.56958 193 GLY A CA 1
ATOM 1370 C C . GLY A 1 176 ? 57.84427 70.43176 88.70805 1.000 54.75645 193 GLY A C 1
ATOM 1371 O O . GLY A 1 176 ? 58.13618 71.55639 88.28126 1.000 57.03196 193 GLY A O 1
ATOM 1372 N N . LYS A 1 177 ? 58.46516 69.32915 88.28890 1.000 52.02715 194 LYS A N 1
ATOM 1373 C CA . LYS A 1 177 ? 59.51561 69.36905 87.27861 1.000 51.41881 194 LYS A CA 1
ATOM 1374 C C . LYS A 1 177 ? 58.97239 68.85825 85.95189 1.000 48.67869 194 LYS A C 1
ATOM 1375 O O . LYS A 1 177 ? 58.21112 67.88773 85.91393 1.000 48.75433 194 LYS A O 1
ATOM 1381 N N . THR A 1 178 ? 59.36993 69.50971 84.86275 1.000 47.36281 195 THR A N 1
ATOM 1382 C CA . THR A 1 178 ? 58.87752 69.16851 83.53274 1.000 44.43806 195 THR A CA 1
ATOM 1383 C C . THR A 1 178 ? 59.90674 68.33413 82.77806 1.000 44.64359 195 THR A C 1
ATOM 1384 O O . THR A 1 178 ? 61.07018 68.72755 82.65345 1.000 47.33416 195 THR A O 1
ATOM 1388 N N . TYR A 1 179 ? 59.47190 67.18265 82.28136 1.000 42.82285 196 TYR A N 1
ATOM 1389 C CA . TYR A 1 179 ? 60.31721 66.27674 81.52531 1.000 39.59933 196 TYR A CA 1
ATOM 1390 C C . TYR A 1 179 ? 59.83072 66.18835 80.08737 1.000 44.05634 196 TYR A C 1
ATOM 1391 O O . TYR A 1 179 ? 58.68663 66.51833 79.77248 1.000 49.11336 196 TYR A O 1
ATOM 1400 N N . GLN A 1 180 ? 60.72055 65.73814 79.21306 1.000 46.40745 197 GLN A N 1
ATOM 1401 C CA . GLN A 1 180 ? 60.36366 65.39434 77.84560 1.000 43.52924 197 GLN A CA 1
ATOM 1402 C C . GLN A 1 180 ? 60.21375 63.88945 77.74789 1.000 34.43235 197 GLN A C 1
ATOM 1403 O O . GLN A 1 180 ? 61.12865 63.15299 78.11900 1.000 32.72368 197 GLN A O 1
ATOM 1409 N N . PHE A 1 181 ? 59.04999 63.44778 77.27794 1.000 35.69696 198 PHE A N 1
ATOM 1410 C CA . PHE A 1 181 ? 58.72383 62.05154 77.03502 1.000 32.08672 198 PHE A CA 1
ATOM 1411 C C . PHE A 1 181 ? 58.60672 61.80675 75.53976 1.000 32.17376 198 PHE A C 1
ATOM 1412 O O . PHE A 1 181 ? 58.12546 62.66161 74.79236 1.000 36.16407 198 PHE A O 1
ATOM 1420 N N . ILE A 1 182 ? 59.00128 60.61761 75.11106 1.000 28.45437 199 ILE A N 1
ATOM 1421 C CA . ILE A 1 182 ? 58.74849 60.19897 73.73674 1.000 31.14218 199 ILE A CA 1
ATOM 1422 C C . ILE A 1 182 ? 57.26787 59.85321 73.58931 1.000 34.52880 199 ILE A C 1
ATOM 1423 O O . ILE A 1 182 ? 56.67632 59.19028 74.44658 1.000 43.27068 199 ILE A O 1
ATOM 1428 N N . PHE A 1 183 ? 56.65643 60.32761 72.51754 1.000 33.77618 200 PHE A N 1
ATOM 1429 C CA . PHE A 1 183 ? 55.25445 60.04300 72.23026 1.000 34.95381 200 PHE A CA 1
ATOM 1430 C C . PHE A 1 183 ? 55.21619 58.79905 71.35300 1.000 34.56543 200 PHE A C 1
ATOM 1431 O O . PHE A 1 183 ? 55.45805 58.87099 70.14925 1.000 39.67019 200 PHE A O 1
ATOM 1439 N N . ASP A 1 184 ? 54.90030 57.64902 71.94123 1.000 36.25222 201 ASP A N 1
ATOM 1440 C CA . ASP A 1 184 ? 55.16895 56.36390 71.29311 1.000 37.77327 201 ASP A CA 1
ATOM 1441 C C . ASP A 1 184 ? 53.90698 55.50464 71.23565 1.000 37.95926 201 ASP A C 1
ATOM 1442 O O . ASP A 1 184 ? 53.58653 54.79200 72.19132 1.000 36.56124 201 ASP A O 1
ATOM 1447 N N . THR A 1 185 ? 53.20606 55.56238 70.09554 1.000 37.20729 202 THR A N 1
ATOM 1448 C CA . THR A 1 185 ? 52.13885 54.60171 69.82467 1.000 36.15630 202 THR A CA 1
ATOM 1449 C C . THR A 1 185 ? 52.65182 53.16526 69.80914 1.000 36.59642 202 THR A C 1
ATOM 1450 O O . THR A 1 185 ? 51.87299 52.23019 70.02796 1.000 35.75677 202 THR A O 1
ATOM 1454 N N . GLY A 1 186 ? 53.94751 52.96329 69.52790 1.000 34.18764 203 GLY A N 1
ATOM 1455 C CA . GLY A 1 186 ? 54.54324 51.63363 69.56566 1.000 27.27203 203 GLY A CA 1
ATOM 1456 C C . GLY A 1 186 ? 54.81942 51.10926 70.95531 1.000 30.59412 203 GLY A C 1
ATOM 1457 O O . GLY A 1 186 ? 55.13188 49.92934 71.10737 1.000 35.72048 203 GLY A O 1
ATOM 1458 N N . ALA A 1 187 ? 54.70844 51.95578 71.97176 1.000 28.95246 204 ALA A N 1
ATOM 1459 C CA . ALA A 1 187 ? 54.90614 51.54669 73.35715 1.000 34.73574 204 ALA A CA 1
ATOM 1460 C C . ALA A 1 187 ? 53.57467 51.03056 73.90561 1.000 32.89123 204 ALA A C 1
ATOM 1461 O O . ALA A 1 187 ? 52.62459 51.80144 74.08743 1.000 34.22878 204 ALA A O 1
ATOM 1463 N N . GLY A 1 188 ? 53.50672 49.72541 74.16012 1.000 33.22799 205 GLY A N 1
ATOM 1464 C CA . GLY A 1 188 ? 52.26118 49.12778 74.62173 1.000 37.29246 205 GLY A CA 1
ATOM 1465 C C . GLY A 1 188 ? 51.76347 49.73745 75.91749 1.000 41.37280 205 GLY A C 1
ATOM 1466 O O . GLY A 1 188 ? 50.55789 49.94908 76.09832 1.000 39.15000 205 GLY A O 1
ATOM 1467 N N . THR A 1 189 ? 52.68143 50.02720 76.83472 1.000 38.19826 206 THR A N 1
ATOM 1468 C CA . THR A 1 189 ? 52.38722 50.89610 77.96025 1.000 38.63057 206 THR A CA 1
ATOM 1469 C C . THR A 1 189 ? 53.53960 51.88431 78.12295 1.000 36.33967 206 THR A C 1
ATOM 1470 O O . THR A 1 189 ? 54.59048 51.75570 77.48894 1.000 35.82665 206 THR A O 1
ATOM 1474 N N . SER A 1 190 ? 53.32547 52.89779 78.95706 1.000 33.96592 207 SER A N 1
ATOM 1475 C CA . SER A 1 190 ? 54.39265 53.84056 79.24333 1.000 33.29976 207 SER A CA 1
ATOM 1476 C C . SER A 1 190 ? 55.58951 53.12087 79.85785 1.000 35.43819 207 SER A C 1
ATOM 1477 O O . SER A 1 190 ? 55.48239 52.01337 80.39083 1.000 37.02837 207 SER A O 1
ATOM 1480 N N . TYR A 1 191 ? 56.73926 53.78244 79.79635 1.000 27.75064 208 TYR A N 1
ATOM 1481 C CA . TYR A 1 191 ? 58.01982 53.13121 80.01259 1.000 33.98526 208 TYR A CA 1
ATOM 1482 C C . TYR A 1 191 ? 58.98285 54.14241 80.60960 1.000 33.70467 208 TYR A C 1
ATOM 1483 O O . TYR A 1 191 ? 59.02510 55.29490 80.17188 1.000 40.02320 208 TYR A O 1
ATOM 1500 N N . SER A 1 193 ? 63.16798 54.62910 82.37089 1.000 43.28650 210 SER A N 1
ATOM 1501 C CA . SER A 1 193 ? 64.44501 54.12793 82.84378 1.000 43.35965 210 SER A CA 1
ATOM 1502 C C . SER A 1 193 ? 64.41355 53.97602 84.36083 1.000 45.17959 210 SER A C 1
ATOM 1503 O O . SER A 1 193 ? 63.59551 54.57879 85.06064 1.000 48.91660 210 SER A O 1
ATOM 1506 N N . GLN A 1 194 ? 65.32492 53.15216 84.86453 1.000 44.09959 211 GLN A N 1
ATOM 1507 C CA . GLN A 1 194 ? 65.45620 52.97601 86.30736 1.000 48.63240 211 GLN A CA 1
ATOM 1508 C C . GLN A 1 194 ? 65.71702 54.30374 87.01251 1.000 48.88732 211 GLN A C 1
ATOM 1509 O O . GLN A 1 194 ? 65.16437 54.56661 88.08807 1.000 50.00776 211 GLN A O 1
ATOM 1515 N N . ARG A 1 195 ? 66.55726 55.15742 86.42589 1.000 47.65519 212 ARG A N 1
ATOM 1516 C CA . ARG A 1 195 ? 66.83845 56.43346 87.07332 1.000 46.39545 212 ARG A CA 1
ATOM 1517 C C . ARG A 1 195 ? 65.65499 57.38555 86.96841 1.000 45.48649 212 ARG A C 1
ATOM 1518 O O . ARG A 1 195 ? 65.44719 58.20174 87.86963 1.000 50.26432 212 ARG A O 1
ATOM 1534 N N . ALA A 1 197 ? 62.46259 56.43835 87.03239 1.000 44.88947 214 ALA A N 1
ATOM 1535 C CA . ALA A 1 197 ? 61.47734 55.98301 88.00499 1.000 46.57589 214 ALA A CA 1
ATOM 1536 C C . ALA A 1 197 ? 61.87556 56.35742 89.42205 1.000 48.58476 214 ALA A C 1
ATOM 1537 O O . ALA A 1 197 ? 61.00899 56.64599 90.25404 1.000 51.32424 214 ALA A O 1
ATOM 1539 N N . LYS A 1 198 ? 63.17148 56.36406 89.71623 1.000 52.20255 215 LYS A N 1
ATOM 1540 C CA . LYS A 1 198 ? 63.61374 56.77235 91.04316 1.000 53.16896 215 LYS A CA 1
ATOM 1541 C C . LYS A 1 198 ? 63.42464 58.27188 91.24383 1.000 49.18102 215 LYS A C 1
ATOM 1542 O O . LYS A 1 198 ? 62.95123 58.70821 92.30205 1.000 46.22453 215 LYS A O 1
ATOM 1548 N N . GLU A 1 199 ? 63.75762 59.07200 90.22657 1.000 46.21902 216 GLU A N 1
ATOM 1549 C CA . GLU A 1 199 ? 63.61732 60.51973 90.34661 1.000 51.08134 216 GLU A CA 1
ATOM 1550 C C . GLU A 1 199 ? 62.15371 60.92928 90.49582 1.000 52.33802 216 GLU A C 1
ATOM 1551 O O . GLU A 1 199 ? 61.80791 61.73880 91.36556 1.000 53.13615 216 GLU A O 1
ATOM 1557 N N . THR A 1 200 ? 61.27890 60.38203 89.65787 1.000 49.66589 217 THR A N 1
ATOM 1558 C CA . THR A 1 200 ? 59.86029 60.70148 89.72683 1.000 50.02977 217 THR A CA 1
ATOM 1559 C C . THR A 1 200 ? 59.12823 59.97004 90.85074 1.000 53.38885 217 THR A C 1
ATOM 1560 O O . THR A 1 200 ? 57.90777 60.12688 90.97330 1.000 55.31182 217 THR A O 1
ATOM 1564 N N . GLY A 1 201 ? 59.82952 59.18683 91.67138 1.000 53.09165 218 GLY A N 1
ATOM 1565 C CA . GLY A 1 201 ? 59.19729 58.44114 92.74523 1.000 50.81766 218 GLY A CA 1
ATOM 1566 C C . GLY A 1 201 ? 58.11959 57.47515 92.28969 1.000 50.43074 218 GLY A C 1
ATOM 1567 O O . GLY A 1 201 ? 56.99541 57.50191 92.80087 1.000 55.18292 218 GLY A O 1
ATOM 1568 N N . VAL A 1 202 ? 58.44750 56.61853 91.32274 1.000 45.53610 219 VAL A N 1
ATOM 1569 C CA . VAL A 1 202 ? 57.49310 55.63229 90.83502 1.000 44.72089 219 VAL A CA 1
ATOM 1570 C C . VAL A 1 202 ? 57.23922 54.57620 91.90291 1.000 49.03502 219 VAL A C 1
ATOM 1571 O O . VAL A 1 202 ? 58.16474 54.12154 92.59174 1.000 50.64217 219 VAL A O 1
ATOM 1575 N N . ARG A 1 203 ? 55.97238 54.18922 92.05173 1.000 48.91362 220 ARG A N 1
ATOM 1576 C CA . ARG A 1 2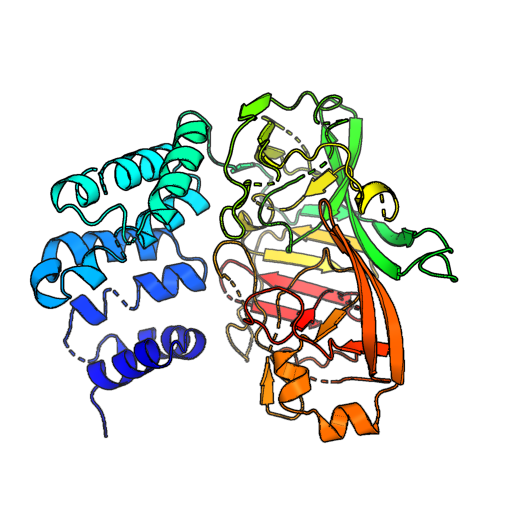03 ? 55.56417 53.11859 92.96053 1.000 50.53789 220 ARG A CA 1
ATOM 1577 C C . ARG A 1 203 ? 55.79225 51.77403 92.27243 1.000 52.92294 220 ARG A C 1
ATOM 1578 O O . ARG A 1 203 ? 55.03066 51.38048 91.38855 1.000 51.57861 220 ARG A O 1
ATOM 1586 N N . ILE A 1 204 ? 56.83366 51.05211 92.67519 1.000 52.98828 221 ILE A N 1
ATOM 1587 C CA . ILE A 1 204 ? 57.18957 49.80169 92.00675 1.000 51.49712 221 ILE A CA 1
ATOM 1588 C C . ILE A 1 204 ? 56.25022 48.69308 92.45660 1.000 48.58601 221 ILE A C 1
ATOM 1589 O O . ILE A 1 204 ? 55.99343 48.52560 93.65284 1.000 48.30458 221 ILE A O 1
ATOM 1594 N N . LEU A 1 205 ? 55.75001 47.91804 91.49501 1.000 50.82026 222 LEU A N 1
ATOM 1595 C CA . LEU A 1 205 ? 54.70828 46.93500 91.75631 1.000 56.43265 222 LEU A CA 1
ATOM 1596 C C . LEU A 1 205 ? 55.16971 45.49175 91.63281 1.000 62.07207 222 LEU A C 1
ATOM 1597 O O . LEU A 1 205 ? 54.56932 44.61486 92.25584 1.000 66.43384 222 LEU A O 1
ATOM 1602 N N . SER A 1 206 ? 56.20478 45.21338 90.84833 1.000 62.58720 223 SER A N 1
ATOM 1603 C CA . SER A 1 206 ? 56.71543 43.85549 90.77482 1.000 69.27496 223 SER A CA 1
ATOM 1604 C C . SER A 1 206 ? 58.16061 43.90002 90.32841 1.000 72.28540 223 SER A C 1
ATOM 1605 O O . SER A 1 206 ? 58.57967 44.82487 89.62662 1.000 74.84222 223 SER A O 1
ATOM 1608 N N . ASP A 1 207 ? 58.91361 42.88687 90.75275 1.000 83.56455 224 ASP A N 1
ATOM 1609 C CA . ASP A 1 207 ? 60.29291 42.69756 90.33486 1.000 87.38987 224 ASP A CA 1
ATOM 1610 C C . ASP A 1 207 ? 60.48641 41.45151 89.48304 1.000 87.41928 224 ASP A C 1
ATOM 1611 O O . ASP A 1 207 ? 61.53254 41.31636 88.83815 1.000 87.12593 224 ASP A O 1
ATOM 1616 N N . SER A 1 208 ? 59.49704 40.54741 89.44361 1.000 89.23167 225 SER A N 1
ATOM 1617 C CA . SER A 1 208 ? 59.66426 39.22219 88.86623 1.000 93.00300 225 SER A CA 1
ATOM 1618 C C . SER A 1 208 ? 58.43844 38.85642 88.01993 1.000 92.74957 225 SER A C 1
ATOM 1619 O O . SER A 1 208 ? 57.66162 37.96255 88.34692 1.000 96.12613 225 SER A O 1
ATOM 1622 N N . LEU A 1 209 ? 58.26812 39.55653 86.90212 1.000 88.44047 226 LEU A N 1
ATOM 1623 C CA . LEU A 1 209 ? 57.29179 39.19749 85.88354 1.000 85.11229 226 LEU A CA 1
ATOM 1624 C C . LEU A 1 209 ? 57.98132 38.44246 84.75285 1.000 86.23632 226 LEU A C 1
ATOM 1625 O O . LEU A 1 209 ? 59.15881 38.67089 84.45771 1.000 85.05797 226 LEU A O 1
ATOM 1630 N N . VAL A 1 210 ? 57.23999 37.52985 84.12659 1.000 88.67452 227 VAL A N 1
ATOM 1631 C CA . VAL A 1 210 ? 57.72833 36.88280 82.91399 1.000 87.37214 227 VAL A CA 1
ATOM 1632 C C . VAL A 1 210 ? 57.61356 37.87910 81.76930 1.000 88.56403 227 VAL A C 1
ATOM 1633 O O . VAL A 1 210 ? 56.53385 38.42123 81.50748 1.000 88.44202 227 VAL A O 1
ATOM 1637 N N . ILE A 1 211 ? 58.72819 38.13968 81.09212 1.000 89.63166 228 ILE A N 1
ATOM 1638 C CA . ILE A 1 211 ? 58.72723 39.13936 80.03135 1.000 90.10590 228 ILE A CA 1
ATOM 1639 C C . ILE A 1 211 ? 57.85569 38.63789 78.88444 1.000 96.14546 228 ILE A C 1
ATOM 1640 O O . ILE A 1 211 ? 58.14131 37.60184 78.27096 1.000 99.48358 228 ILE A O 1
ATOM 1645 N N . ASN A 1 212 ? 56.77585 39.36828 78.60324 1.000 100.60117 229 ASN A N 1
ATOM 1646 C CA . ASN A 1 212 ? 55.73845 38.94648 77.66954 1.000 107.46779 229 ASN A CA 1
ATOM 1647 C C . ASN A 1 212 ? 55.60851 39.96395 76.54547 1.000 110.85279 229 ASN A C 1
ATOM 1648 O O . ASN A 1 212 ? 55.48622 41.16703 76.80281 1.000 109.40559 229 ASN A O 1
ATOM 1653 N N . SER A 1 213 ? 55.61875 39.47563 75.30159 1.000 114.94036 230 SER A N 1
ATOM 1654 C CA . SER A 1 213 ? 55.54987 40.37426 74.15302 1.000 115.96217 230 SER A CA 1
ATOM 1655 C C . SER A 1 213 ? 54.19238 41.05882 74.06352 1.000 115.44718 230 SER A C 1
ATOM 1656 O O . SER A 1 213 ? 54.11808 42.27091 73.82925 1.000 114.53944 230 SER A O 1
ATOM 1659 N N . ASN A 1 214 ? 53.11175 40.30698 74.26050 1.000 117.22647 231 ASN A N 1
ATOM 1660 C CA . ASN A 1 214 ? 51.76299 40.83584 74.11129 1.000 116.17508 231 ASN A CA 1
ATOM 1661 C C . ASN A 1 214 ? 51.16927 41.37129 75.41180 1.000 112.27998 231 ASN A C 1
ATOM 1662 O O . ASN A 1 214 ? 50.06372 41.92389 75.38318 1.000 114.83348 231 ASN A O 1
ATOM 1667 N N . LEU A 1 215 ? 51.86073 41.22569 76.54555 1.000 103.69345 232 LEU A N 1
ATOM 1668 C CA . LEU A 1 215 ? 51.38795 41.79959 77.79871 1.000 95.60501 232 LEU A CA 1
ATOM 1669 C C . LEU A 1 215 ? 51.95214 43.20491 77.94578 1.000 90.96412 232 LEU A C 1
ATOM 1670 O O . LEU A 1 215 ? 53.15831 43.35175 78.20248 1.000 90.35288 232 LEU A O 1
ATOM 1675 N N . PRO A 1 216 ? 51.13982 44.25686 77.79833 1.000 87.22563 233 PRO A N 1
ATOM 1676 C CA . PRO A 1 216 ? 51.66141 45.62121 77.95909 1.000 85.65362 233 PRO A CA 1
ATOM 1677 C C . PRO A 1 216 ? 52.12275 45.91913 79.37691 1.000 85.65415 233 PRO A C 1
ATOM 1678 O O . PRO A 1 216 ? 51.30614 46.22878 80.24943 1.000 88.61279 233 PRO A O 1
ATOM 1682 N N . GLY A 1 217 ? 53.42445 45.84145 79.62115 1.000 85.83827 234 GLY A N 1
ATOM 1683 C CA . GLY A 1 217 ? 53.93541 46.12622 80.94633 1.000 86.14975 234 GLY A CA 1
ATOM 1684 C C . GLY A 1 217 ? 54.84847 45.03985 81.46739 1.000 89.19432 234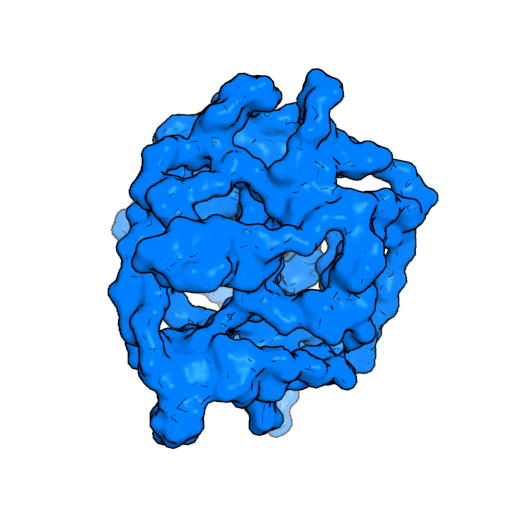 GLY A C 1
ATOM 1685 O O . GLY A 1 217 ? 55.35227 45.12954 82.59115 1.000 91.00430 234 GLY A O 1
ATOM 1686 N N . ALA A 1 218 ? 55.06324 44.00545 80.65661 1.000 87.49173 235 ALA A N 1
ATOM 1687 C CA . ALA A 1 218 ? 55.97532 42.91454 80.97091 1.000 83.40519 235 ALA A CA 1
ATOM 1688 C C . ALA A 1 218 ? 57.13114 42.86895 79.97769 1.000 81.02006 235 ALA A C 1
ATOM 1689 O O . ALA A 1 218 ? 57.55365 41.79933 79.55247 1.000 82.58617 235 ALA A O 1
ATOM 1699 N N . THR A 1 220 ? 60.25509 44.14343 80.49443 1.000 69.78384 237 THR A N 1
ATOM 1700 C CA . THR A 1 220 ? 61.53599 44.04257 81.17623 1.000 66.97599 237 THR A CA 1
ATOM 1701 C C . THR A 1 220 ? 61.49707 43.21775 82.45614 1.000 64.50620 237 THR A C 1
ATOM 1702 O O . THR A 1 220 ? 62.56417 42.83869 82.94956 1.000 67.55352 237 THR A O 1
ATOM 1706 N N . GLY A 1 221 ? 60.31408 42.92497 83.00559 1.000 68.53058 238 GLY A N 1
ATOM 1707 C CA . GLY A 1 221 ? 60.16555 42.21745 84.26091 1.000 69.99262 238 GLY A CA 1
ATOM 1708 C C . GLY A 1 221 ? 59.74974 43.10063 85.42765 1.000 69.71088 238 GLY A C 1
ATOM 1709 O O . GLY A 1 221 ? 59.07911 42.61662 86.34682 1.000 74.93011 238 GLY A O 1
ATOM 1710 N N . ASN A 1 222 ? 60.13706 44.37589 85.41662 1.000 63.77811 239 ASN A N 1
ATOM 1711 C CA . ASN A 1 222 ? 59.83166 45.30839 86.49662 1.000 61.85729 239 ASN A CA 1
ATOM 1712 C C . ASN A 1 222 ? 58.84655 46.34531 85.98824 1.000 55.54980 239 ASN A C 1
ATOM 1713 O O . ASN A 1 222 ? 59.12829 47.02697 84.99950 1.000 54.78936 239 ASN A O 1
ATOM 1718 N N . PHE A 1 223 ? 57.70374 46.47755 86.65921 1.000 53.59744 240 PHE A N 1
ATOM 1719 C CA . PHE A 1 223 ? 56.78195 47.55419 86.33108 1.000 51.40013 240 PHE A CA 1
ATOM 1720 C C . PHE A 1 223 ? 56.32448 48.25842 87.59811 1.000 51.95765 240 PHE A C 1
ATOM 1721 O O . PHE A 1 223 ? 56.47839 47.75458 88.71506 1.000 55.91847 240 PHE A O 1
ATOM 1729 N N . GLY A 1 224 ? 55.78095 49.45192 87.40134 1.000 48.89408 241 GLY A N 1
ATOM 1730 C CA . GLY A 1 224 ? 55.35151 50.27921 88.50429 1.000 46.55556 241 GLY A CA 1
ATOM 1731 C C . GLY A 1 224 ? 54.26839 51.22695 88.05706 1.000 46.91048 241 GLY A C 1
ATOM 1732 O O . GLY A 1 224 ? 53.77415 51.12587 86.93124 1.000 48.24494 241 GLY A O 1
ATOM 1733 N N . THR A 1 225 ? 53.89978 52.16160 88.92268 1.000 46.35628 242 THR A N 1
ATOM 1734 C CA . THR A 1 225 ? 52.77978 53.03792 88.64531 1.000 44.11142 242 THR A CA 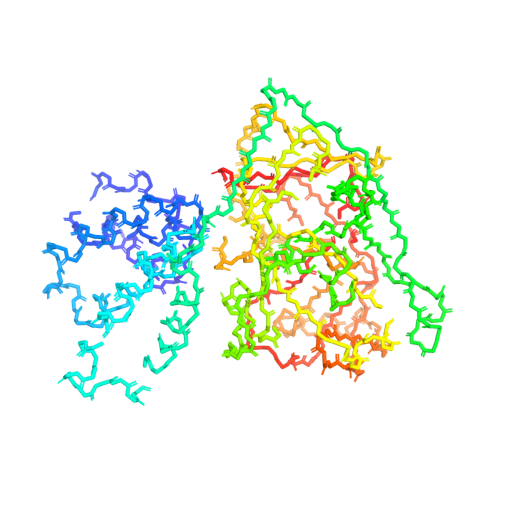1
ATOM 1735 C C . THR A 1 225 ? 53.07887 54.42331 89.19702 1.000 45.37983 242 THR A C 1
ATOM 1736 O O . THR A 1 225 ? 53.94665 54.60290 90.05366 1.000 46.94909 242 THR A O 1
ATOM 1740 N N . LEU A 1 226 ? 52.36505 55.41072 88.66974 1.000 41.80921 243 LEU A N 1
ATOM 1741 C CA . LEU A 1 226 ? 52.53066 56.79600 89.08596 1.000 40.71938 243 LEU A CA 1
ATOM 1742 C C . LEU A 1 226 ? 51.14693 57.41125 89.21816 1.000 41.15545 243 LEU A C 1
ATOM 1743 O O . LEU A 1 226 ? 50.34248 57.34795 88.28162 1.000 40.62552 243 LEU A O 1
ATOM 1748 N N . GLU A 1 227 ? 50.86607 57.97768 90.39168 1.000 44.55117 244 GLU A N 1
ATOM 1749 C CA . GLU A 1 227 ? 49.51944 58.45558 90.68015 1.000 43.74436 244 GLU A CA 1
ATOM 1750 C C . GLU A 1 227 ? 49.12358 59.57464 89.73316 1.000 41.18783 244 GLU A C 1
ATOM 1751 O O . GLU A 1 227 ? 47.98191 59.63071 89.26765 1.000 47.64675 244 GLU A O 1
ATOM 1757 N N . ASN A 1 228 ? 50.06092 60.45145 89.40826 1.000 38.34964 245 ASN A N 1
ATOM 1758 C CA . ASN A 1 228 ? 49.71809 61.76581 88.89047 1.000 45.54827 245 ASN A CA 1
ATOM 1759 C C . ASN A 1 228 ? 50.76804 62.19531 87.88211 1.000 44.92774 245 ASN A C 1
ATOM 1760 O O . ASN A 1 228 ? 51.95792 62.25837 88.20426 1.000 45.86721 245 ASN A O 1
ATOM 1773 N N . GLN A 1 230 ? 51.14160 65.19109 84.60530 1.000 46.25671 247 GLN A N 1
ATOM 1774 C CA . GLN A 1 230 ? 50.50985 66.38252 84.05425 1.000 48.42093 247 GLN A CA 1
ATOM 1775 C C . GLN A 1 230 ? 51.02394 66.60947 82.63958 1.000 47.35532 247 GLN A C 1
ATOM 1776 O O . GLN A 1 230 ? 52.21919 66.85248 82.44802 1.000 51.64921 247 GLN A O 1
ATOM 1782 N N . ILE A 1 231 ? 50.12791 66.50956 81.65655 1.000 39.71778 248 ILE A N 1
ATOM 1783 C CA . ILE A 1 231 ? 50.42424 66.82164 80.25444 1.000 38.54927 248 ILE A CA 1
ATOM 1784 C C . ILE A 1 231 ? 49.53625 68.00829 79.89079 1.000 42.51533 248 ILE A C 1
ATOM 1785 O O . ILE A 1 231 ? 48.38977 67.84574 79.46101 1.000 47.01703 248 ILE A O 1
ATOM 1790 N N . GLY A 1 232 ? 50.05950 69.21913 80.04782 1.000 39.49497 249 GLY A N 1
ATOM 1791 C CA . GLY A 1 232 ? 49.22380 70.39007 79.85741 1.000 40.75523 249 GLY A CA 1
ATOM 1792 C C . GLY A 1 232 ? 48.08656 70.39614 80.85699 1.000 47.66232 249 GLY A C 1
ATOM 1793 O O . GLY A 1 232 ? 48.26723 70.10735 82.04648 1.000 47.00786 249 GLY A O 1
ATOM 1794 N N . SER A 1 233 ? 46.88832 70.71671 80.37183 1.000 43.82346 250 SER A N 1
ATOM 1795 C CA . SER A 1 233 ? 45.69854 70.70992 81.21472 1.000 44.04791 250 SER A CA 1
ATOM 1796 C C . SER A 1 233 ? 45.15075 69.30749 81.45649 1.000 50.01776 250 SER A C 1
ATOM 1797 O O . SER A 1 233 ? 44.15522 69.16296 82.17015 1.000 53.59653 250 SER A O 1
ATOM 1800 N N . ILE A 1 234 ? 45.75871 68.28944 80.87448 1.000 39.55652 251 ILE A N 1
ATOM 1801 C CA . ILE A 1 234 ? 45.39594 66.89823 81.10417 1.000 38.80145 251 ILE A CA 1
ATOM 1802 C C . ILE A 1 234 ? 46.14228 66.40894 82.32645 1.000 45.46937 251 ILE A C 1
ATOM 1803 O O . ILE A 1 234 ? 47.34748 66.64412 82.46561 1.000 43.47247 251 ILE A O 1
ATOM 1808 N N . THR A 1 235 ? 45.44386 65.70906 83.20877 1.000 44.93517 252 THR A N 1
ATOM 1809 C CA . THR A 1 235 ? 46.09009 64.96332 84.27799 1.000 45.18724 252 THR A CA 1
ATOM 1810 C C . THR A 1 235 ? 45.89349 63.47093 84.03197 1.000 45.98530 252 THR A C 1
ATOM 1811 O O . THR A 1 235 ? 44.76220 63.00781 83.84380 1.000 47.86807 252 THR A O 1
ATOM 1815 N N . PHE A 1 236 ? 47.00327 62.73523 84.01611 1.000 44.45248 253 PHE A N 1
ATOM 1816 C CA . PHE A 1 236 ? 47.04367 61.30472 83.73155 1.000 42.94314 253 PHE A CA 1
ATOM 1817 C C . PHE A 1 236 ? 47.27157 60.56366 85.04606 1.000 44.35196 253 PHE A C 1
ATOM 1818 O O . PHE A 1 236 ? 48.28677 60.79075 85.71513 1.000 47.83030 253 PHE A O 1
ATOM 1826 N N . HIS A 1 237 ? 46.32431 59.70015 85.42285 1.000 39.73001 254 HIS A N 1
ATOM 1827 C CA . HIS A 1 237 ? 46.33016 59.02647 86.71763 1.000 41.11426 254 HIS A CA 1
ATOM 1828 C C . HIS A 1 237 ? 46.59088 57.52923 86.58295 1.000 41.73319 254 HIS A C 1
ATOM 1829 O O . HIS A 1 237 ? 46.02834 56.86372 85.70644 1.000 43.15054 254 HIS A O 1
ATOM 1836 N N . ASN A 1 238 ? 47.42487 57.00422 87.48660 1.000 42.00696 255 ASN A N 1
ATOM 1837 C CA . ASN A 1 238 ? 47.66268 55.56250 87.63959 1.000 40.28759 255 ASN A CA 1
ATOM 1838 C C . ASN A 1 238 ? 48.18503 54.91718 86.35841 1.000 37.35101 255 ASN A C 1
ATOM 1839 O O . ASN A 1 238 ? 47.73178 53.85316 85.94259 1.000 42.64734 255 ASN A O 1
ATOM 1844 N N . SER A 1 239 ? 49.15262 55.57161 85.73602 1.000 35.43446 256 SER A N 1
ATOM 1845 C CA . SER A 1 239 ? 49.85740 55.00002 84.60435 1.000 32.90458 256 SER A CA 1
ATOM 1846 C C . SER A 1 239 ? 50.48602 53.66880 84.99126 1.000 37.10497 256 SER A C 1
ATOM 1847 O O . SER A 1 239 ? 50.98159 53.49971 86.10590 1.000 41.64595 256 SER A O 1
ATOM 1850 N N . LEU A 1 240 ? 50.46590 52.71998 84.06618 1.000 37.79897 257 LEU A N 1
ATOM 1851 C CA . LEU A 1 240 ? 51.19820 51.47118 84.22366 1.000 36.47316 257 LEU A CA 1
ATOM 1852 C C . LEU A 1 240 ? 52.51593 51.60889 83.46815 1.000 38.37485 257 LEU A C 1
ATOM 1853 O O . LEU A 1 240 ? 52.51553 51.80970 82.25082 1.000 40.05285 257 LEU A O 1
ATOM 1858 N N . ILE A 1 241 ? 53.63268 51.52564 84.18616 1.000 39.93632 258 ILE A N 1
ATOM 1859 C CA . ILE A 1 241 ? 54.93556 51.95136 83.67266 1.000 36.99302 258 ILE A CA 1
ATOM 1860 C C . ILE A 1 241 ? 55.87646 50.76012 83.65713 1.000 38.46844 258 ILE A C 1
ATOM 1861 O O . ILE A 1 241 ? 56.13802 50.15932 84.70526 1.000 38.54232 258 ILE A O 1
ATOM 1866 N N . THR A 1 242 ? 56.40281 50.43557 82.47977 1.000 41.90835 259 THR A N 1
ATOM 1867 C CA . THR A 1 242 ? 57.50211 49.47917 82.38574 1.000 45.12540 259 THR A CA 1
ATOM 1868 C C . THR A 1 242 ? 58.79767 50.14075 82.84525 1.000 42.28637 259 THR A C 1
ATOM 1869 O O . THR A 1 242 ? 59.14461 51.22521 82.36964 1.000 47.86208 259 THR A O 1
ATOM 1873 N N . ILE A 1 243 ? 59.51873 49.50214 83.76710 1.000 37.94981 260 ILE A N 1
ATOM 1874 C CA . ILE A 1 243 ? 60.74562 50.07300 84.32937 1.000 38.31598 260 ILE A CA 1
ATOM 1875 C C . ILE A 1 243 ? 61.94094 49.24977 83.86864 1.000 41.19694 260 ILE A C 1
ATOM 1876 O O . ILE A 1 243 ? 62.04142 48.05743 84.17806 1.000 50.73522 260 ILE A O 1
ATOM 1881 N N . ALA A 1 244 ? 62.85796 49.89356 83.14610 1.000 38.23718 261 ALA A N 1
ATOM 1882 C CA . ALA A 1 244 ? 63.96643 49.22123 82.48556 1.000 38.83656 261 ALA A CA 1
ATOM 1883 C C . ALA A 1 244 ? 65.28385 49.48845 83.19649 1.000 41.66120 261 ALA A C 1
ATOM 1884 O O . ALA A 1 244 ? 65.63551 50.65182 83.44340 1.000 43.88641 261 ALA A O 1
ATOM 1886 N N . PRO A 1 245 ? 66.03757 48.44669 83.52410 1.000 40.32555 262 PRO A N 1
ATOM 1887 C CA . PRO A 1 245 ? 67.34865 48.63628 84.14410 1.000 42.20977 262 PRO A CA 1
ATOM 1888 C C . PRO A 1 245 ? 68.40450 48.91493 83.08899 1.000 39.54210 262 PRO A C 1
ATOM 1889 O O . PRO A 1 245 ? 68.17320 48.67874 81.89335 1.000 37.73133 262 PRO A O 1
ATOM 1893 N N . PRO A 1 246 ? 69.56705 49.43244 83.48004 1.000 39.67062 263 PRO A N 1
ATOM 1894 C CA . PRO A 1 246 ? 70.63387 49.65496 82.49448 1.000 40.41849 263 PRO A CA 1
ATOM 1895 C C . PRO A 1 246 ? 70.94189 48.36706 81.74715 1.000 44.19298 263 PRO A C 1
ATOM 1896 O O . PRO A 1 246 ? 71.12461 47.31206 82.35200 1.000 52.77860 263 PRO A O 1
ATOM 1900 N N . ASN A 1 247 ? 70.97210 48.45256 80.42031 1.000 44.98091 264 ASN A N 1
ATOM 1901 C CA . ASN A 1 247 ? 71.21273 47.28995 79.57982 1.000 45.71886 264 ASN A CA 1
ATOM 1902 C C . ASN A 1 247 ? 72.08247 47.70651 78.39513 1.000 47.68755 264 ASN A C 1
ATOM 1903 O O . ASN A 1 247 ? 72.41914 48.88475 78.23372 1.000 43.43249 264 ASN A O 1
ATOM 1908 N N . GLU A 1 248 ? 72.42982 46.72053 77.55035 1.000 48.49920 265 GLU A N 1
ATOM 1909 C CA . GLU A 1 248 ? 73.38193 46.94602 76.46369 1.000 49.14767 265 GLU A CA 1
ATOM 1910 C C . GLU A 1 248 ? 72.86845 47.95274 75.43804 1.000 49.26545 265 GLU A C 1
ATOM 1911 O O . GLU A 1 248 ? 73.66741 48.66395 74.81461 1.000 50.50782 265 GLU A O 1
ATOM 1917 N N . PHE A 1 249 ? 71.54800 48.04303 75.25481 1.000 43.42079 266 PHE A N 1
ATOM 1918 C CA . PHE A 1 249 ? 70.99997 49.01279 74.31380 1.000 42.08203 266 PHE A CA 1
ATOM 1919 C C . PHE A 1 249 ? 71.34313 50.45238 74.68556 1.000 43.48512 266 PHE A C 1
ATOM 1920 O O . PHE A 1 249 ? 71.19937 51.34686 73.84381 1.000 39.87005 266 PHE A O 1
ATOM 1928 N N . ASP A 1 250 ? 71.76343 50.69652 75.93111 1.000 42.74755 267 ASP A N 1
ATOM 1929 C CA . ASP A 1 250 ? 72.17189 52.03408 76.33379 1.000 45.58039 267 ASP A CA 1
ATOM 1930 C C . ASP A 1 250 ? 73.35634 52.52728 75.51728 1.000 48.63442 267 ASP A C 1
ATOM 1931 O O . ASP A 1 250 ? 73.50384 53.73547 75.30673 1.000 50.55009 267 ASP A O 1
ATOM 1936 N N . SER A 1 251 ? 74.20698 51.61456 75.04532 1.000 49.52416 268 SER A N 1
ATOM 1937 C CA . SER A 1 251 ? 75.34356 52.02617 74.23649 1.000 49.23231 268 SER A CA 1
ATOM 1938 C C . SER A 1 251 ? 74.90168 52.52456 72.87157 1.000 48.04316 268 SER A C 1
ATOM 1939 O O . SER A 1 251 ? 75.65809 53.23949 72.21231 1.000 53.84358 268 SER A O 1
ATOM 1942 N N . ILE A 1 252 ? 73.69724 52.16246 72.43881 1.000 45.14562 269 ILE A N 1
ATOM 1943 C CA . ILE A 1 252 ? 73.11136 52.74493 71.23636 1.000 43.91486 269 ILE A CA 1
ATOM 1944 C C . ILE A 1 252 ? 72.46554 54.08134 71.56622 1.000 46.01007 269 ILE A C 1
ATOM 1945 O O . ILE A 1 252 ? 72.66342 55.08008 70.86615 1.000 51.33644 269 ILE A O 1
ATOM 1958 N N . ILE A 1 254 ? 70.12280 56.06700 75.17719 1.000 48.72050 271 ILE A N 1
ATOM 1959 C CA . ILE A 1 254 ? 69.52807 55.98461 76.50251 1.000 48.14782 271 ILE A CA 1
ATOM 1960 C C . ILE A 1 254 ? 68.08939 56.46951 76.40399 1.000 46.66439 271 ILE A C 1
ATOM 1961 O O . ILE A 1 254 ? 67.82917 57.56781 75.90308 1.000 51.35193 271 ILE A O 1
ATOM 1966 N N . VAL A 1 255 ? 67.15160 55.64192 76.85209 1.000 44.05982 272 VAL A N 1
ATOM 1967 C CA . VAL A 1 255 ? 65.72519 55.94380 76.78585 1.000 42.63475 272 VAL A CA 1
ATOM 1968 C C . VAL A 1 255 ? 65.22453 56.12925 78.21298 1.000 40.58422 272 VAL A C 1
ATOM 1969 O O . VAL A 1 255 ? 65.09599 55.15845 78.97076 1.000 35.35765 272 VAL A O 1
ATOM 1973 N N . ASP A 1 256 ? 64.93799 57.37274 78.58649 1.000 41.63556 273 ASP A N 1
ATOM 1974 C CA . ASP A 1 256 ? 64.61590 57.63828 79.98031 1.000 43.11581 273 ASP A CA 1
ATOM 1975 C C . ASP A 1 256 ? 63.11626 57.59242 80.25717 1.000 39.87334 273 ASP A C 1
ATOM 1976 O O . ASP A 1 256 ? 62.69668 57.05411 81.29120 1.000 37.06080 273 ASP A O 1
ATOM 1981 N N . ALA A 1 257 ? 62.29855 58.11589 79.34380 1.000 36.25816 274 ALA A N 1
ATOM 1982 C CA . ALA A 1 257 ? 60.87114 58.25703 79.59187 1.000 36.87004 274 ALA A CA 1
ATOM 1983 C C . ALA A 1 257 ? 60.11556 58.17930 78.27761 1.000 39.51895 274 ALA A C 1
ATOM 1984 O O . ALA A 1 257 ? 60.47743 58.86392 77.31432 1.000 43.00423 274 ALA A O 1
ATOM 1986 N N . VAL A 1 258 ? 59.06004 57.36370 78.25046 1.000 37.05968 275 VAL A N 1
ATOM 1987 C CA . VAL A 1 258 ? 58.24978 57.16545 77.05321 1.000 36.34124 275 VAL A CA 1
ATOM 1988 C C . VAL A 1 258 ? 56.77999 57.14694 77.44456 1.000 38.40631 275 VAL A C 1
ATOM 1989 O O . VAL A 1 258 ? 56.37231 56.35642 78.30217 1.000 39.14268 275 VAL A O 1
ATOM 1993 N N . LEU A 1 259 ? 55.98672 58.00580 76.80341 1.000 37.39557 276 LEU A N 1
ATOM 1994 C CA . LEU A 1 259 ? 54.54567 58.08263 77.01508 1.000 36.78642 276 LEU A CA 1
ATOM 1995 C C . LEU A 1 259 ? 53.85992 57.15706 76.01681 1.000 37.01984 276 LEU A C 1
ATOM 1996 O O . LEU A 1 259 ? 53.94731 57.37715 74.80623 1.000 40.53148 276 LEU A O 1
ATOM 2001 N N . GLY A 1 260 ? 53.18645 56.12352 76.51231 1.000 35.11931 277 GLY A N 1
ATOM 2002 C CA . GLY A 1 260 ? 52.69726 55.08762 75.62542 1.000 33.97059 277 GLY A CA 1
ATOM 2003 C C . GLY A 1 260 ? 51.19349 54.92963 75.57145 1.000 35.59831 277 GLY A C 1
ATOM 2004 O O . GLY A 1 260 ? 50.45083 55.84358 75.93613 1.000 36.66253 277 GLY A O 1
ATOM 2013 N N . ASP A 1 262 ? 48.88133 53.26168 77.22573 1.000 37.17882 279 ASP A N 1
ATOM 2014 C CA . ASP A 1 262 ? 47.98348 53.39025 78.36892 1.000 37.60962 279 ASP A CA 1
ATOM 2015 C C . ASP A 1 262 ? 47.47512 54.82014 78.48353 1.000 38.24050 279 ASP A C 1
ATOM 2016 O O . ASP A 1 262 ? 46.34274 55.04347 78.91528 1.000 43.79006 279 ASP A O 1
ATOM 2021 N N . PHE A 1 263 ? 48.27637 55.79182 78.05727 1.000 38.01268 280 PHE A N 1
ATOM 2022 C CA . PHE A 1 263 ? 47.81062 57.16916 77.94215 1.000 38.21590 280 PHE A CA 1
ATOM 2023 C C . PHE A 1 263 ? 47.03846 57.39380 76.64343 1.000 37.92161 280 PHE A C 1
ATOM 2024 O O . PHE A 1 263 ? 45.88212 57.82979 76.65997 1.000 38.17405 280 PHE A O 1
ATOM 2032 N N . ILE A 1 264 ? 47.67000 57.08962 75.50665 1.000 37.22197 281 ILE A N 1
ATOM 2033 C CA . ILE A 1 264 ? 47.11609 57.46447 74.21027 1.000 37.55846 281 ILE A CA 1
ATOM 2034 C C . ILE A 1 264 ? 45.75567 56.81341 73.99156 1.000 42.57536 281 ILE A C 1
ATOM 2035 O O . ILE A 1 264 ? 44.81429 57.45792 73.51010 1.000 44.18690 281 ILE A O 1
ATOM 2040 N N . GLY A 1 265 ? 45.62473 55.53197 74.35085 1.000 40.82833 282 GLY A N 1
ATOM 2041 C CA . GLY A 1 265 ? 44.38212 54.80200 74.15947 1.000 32.77787 282 GLY A CA 1
ATOM 2042 C C . GLY A 1 265 ? 43.18020 55.38923 74.87730 1.000 37.40718 282 GLY A C 1
ATOM 2043 O O . GLY A 1 265 ? 42.04719 55.02749 74.54212 1.000 44.36264 282 GLY A O 1
ATOM 2044 N N . LEU A 1 266 ? 43.38749 56.28123 75.84647 1.000 33.21423 283 LEU A N 1
ATOM 2045 C CA . LEU A 1 266 ? 42.26659 56.88632 76.55635 1.000 34.77203 283 LEU A CA 1
ATOM 2046 C C . LEU A 1 266 ? 41.53543 57.94374 75.73927 1.000 38.82452 283 LEU A C 1
ATOM 2047 O O . LEU A 1 266 ? 40.50455 58.44374 76.19811 1.000 45.18784 283 LEU A O 1
ATOM 2052 N N . PHE A 1 267 ? 42.02880 58.30462 74.55946 1.000 39.67790 284 PHE A N 1
ATOM 2053 C CA . PHE A 1 267 ? 41.44866 59.39159 73.77937 1.000 39.79725 284 PHE A CA 1
ATOM 2054 C C . PHE A 1 267 ? 40.71006 58.86294 72.56120 1.000 36.76605 284 PHE A C 1
ATOM 2055 O O . PHE A 1 267 ? 41.11993 57.87996 71.93646 1.000 38.62885 284 PHE A O 1
ATOM 2063 N N . ASP A 1 268 ? 39.61444 59.53508 72.22318 1.000 35.16032 285 ASP A N 1
ATOM 2064 C CA . ASP A 1 268 ? 38.95125 59.23700 70.96063 1.000 38.83679 285 ASP A CA 1
ATOM 2065 C C . ASP A 1 268 ? 39.84933 59.57156 69.76701 1.000 39.96407 285 ASP A C 1
ATOM 2066 O O . ASP A 1 268 ? 39.84573 58.85337 68.75992 1.000 41.37340 285 ASP A O 1
ATOM 2071 N N . GLU A 1 269 ? 40.64198 60.63895 69.86781 1.000 39.14054 286 GLU A N 1
ATOM 2072 C CA . GLU A 1 269 ? 41.39308 61.13612 68.72485 1.000 40.96448 286 GLU A CA 1
ATOM 2073 C C . GLU A 1 269 ? 42.59331 61.94202 69.20484 1.000 46.44378 286 GLU A C 1
ATOM 2074 O O . GLU A 1 269 ? 42.50461 62.66744 70.19925 1.000 49.22335 286 GLU A O 1
ATOM 2080 N N . VAL A 1 270 ? 43.70522 61.81465 68.48532 1.000 41.43957 287 VAL A N 1
ATOM 2081 C CA . VAL A 1 270 ? 44.89528 62.62552 68.70008 1.000 38.77547 287 VAL A CA 1
ATOM 2082 C C . VAL A 1 270 ? 45.34577 63.14687 67.34575 1.000 36.43675 287 VAL A C 1
ATOM 2083 O O . VAL A 1 270 ? 45.37220 62.39969 66.36197 1.000 37.73616 287 VAL A O 1
ATOM 2087 N N . ARG A 1 271 ? 45.69628 64.42519 67.28999 1.000 37.61215 288 ARG A N 1
ATOM 2088 C CA . ARG A 1 271 ? 46.14956 65.06560 66.06043 1.000 36.32943 288 ARG A CA 1
ATOM 2089 C C . ARG A 1 271 ? 47.56787 65.56583 66.25614 1.000 36.42121 288 ARG A C 1
ATOM 2090 O O . ARG A 1 271 ? 47.83691 66.30969 67.20555 1.000 35.51649 288 ARG A O 1
ATOM 2098 N N . ILE A 1 272 ? 48.46706 65.15749 65.36352 1.000 38.02141 289 ILE A N 1
ATOM 2099 C CA . ILE A 1 272 ? 49.86413 65.57341 65.39507 1.000 35.32754 289 ILE A CA 1
ATOM 2100 C C . ILE A 1 272 ? 50.09495 66.53669 64.23990 1.000 40.31400 289 ILE A C 1
ATOM 2101 O O . ILE A 1 272 ? 49.85009 66.19067 63.07670 1.000 44.72613 289 ILE A O 1
ATOM 2106 N N . TYR A 1 273 ? 50.56449 67.74590 64.55632 1.000 38.73971 290 TYR A N 1
ATOM 2107 C CA . TYR A 1 273 ? 50.89710 68.75103 63.54982 1.000 39.68065 290 TYR A CA 1
ATOM 2108 C C . TYR A 1 273 ? 52.41595 68.87023 63.48632 1.000 43.68309 290 TYR A C 1
ATOM 2109 O O . TYR A 1 273 ? 53.01107 69.71307 64.17930 1.000 42.37148 290 TYR A O 1
ATOM 2118 N N . PRO A 1 274 ? 53.09144 68.04996 62.67125 1.000 46.83060 291 PRO A N 1
ATOM 2119 C CA . PRO A 1 274 ? 54.56803 68.02353 62.72537 1.000 43.48570 291 PRO A CA 1
ATOM 2120 C C . PRO A 1 274 ? 55.20586 69.35805 62.39408 1.000 49.09768 291 PRO A C 1
ATOM 2121 O O . PRO A 1 274 ? 56.09516 69.80824 63.12550 1.000 53.44312 291 PRO A O 1
ATOM 2125 N N . LYS A 1 275 ? 54.77122 70.01285 61.31393 1.000 50.39402 292 LYS A N 1
ATOM 2126 C CA . LYS A 1 275 ? 55.37145 71.29040 60.94366 1.000 53.36226 292 LYS A CA 1
ATOM 2127 C C . LYS A 1 275 ? 55.05327 72.37183 61.97142 1.000 52.37076 292 LYS A C 1
ATOM 2128 O O . LYS A 1 275 ? 55.91239 73.19632 62.29830 1.000 53.66650 292 LYS A O 1
ATOM 2134 N N . ASP A 1 276 ? 53.83519 72.38723 62.50193 1.000 49.88153 293 ASP A N 1
ATOM 2135 C CA . ASP A 1 276 ? 53.52768 73.34266 63.55684 1.000 46.75844 293 ASP A CA 1
ATOM 2136 C C . ASP A 1 276 ? 54.03656 72.90634 64.91997 1.000 45.37096 293 ASP A C 1
ATOM 2137 O O . ASP A 1 276 ? 53.96090 73.69341 65.86797 1.000 45.49048 293 ASP A O 1
ATOM 2142 N N . LYS A 1 277 ? 54.53655 71.67703 65.03805 1.000 44.98330 294 LYS A N 1
ATOM 2143 C CA . LYS A 1 277 ? 55.11248 71.16136 66.27606 1.000 45.61318 294 LYS A CA 1
ATOM 2144 C C . LYS A 1 277 ? 54.11288 71.26890 67.42905 1.000 43.94966 294 LYS A C 1
ATOM 2145 O O . LYS A 1 277 ? 54.37401 71.87016 68.46744 1.000 45.63106 294 LYS A O 1
ATOM 2151 N N . LYS A 1 278 ? 52.94956 70.65825 67.22623 1.000 43.27937 295 LYS A N 1
ATOM 2152 C CA . LYS A 1 278 ? 51.90669 70.67010 68.23673 1.000 40.20166 295 LYS A CA 1
ATOM 2153 C C . LYS A 1 278 ? 51.12947 69.36715 68.16994 1.000 43.54513 295 LYS A C 1
ATOM 2154 O O . LYS A 1 278 ? 50.98421 68.76634 67.10035 1.000 45.70979 295 LYS A O 1
ATOM 2160 N N . ILE A 1 279 ? 50.64345 68.93114 69.33004 1.000 41.29299 296 ILE A N 1
ATOM 2161 C CA . ILE A 1 279 ? 49.69378 67.83156 69.43744 1.000 38.92723 296 ILE A CA 1
ATOM 2162 C C . ILE A 1 279 ? 48.39827 68.39610 70.00165 1.000 41.68727 296 ILE A C 1
ATOM 2163 O O . ILE A 1 279 ? 48.42079 69.11200 71.00876 1.000 44.90083 296 ILE A O 1
ATOM 2168 N N . VAL A 1 280 ? 47.27538 68.07711 69.35985 1.000 40.90638 297 VAL A N 1
ATOM 2169 C CA . VAL A 1 280 ? 45.96276 68.55626 69.77990 1.000 42.02893 297 VAL A CA 1
ATOM 2170 C C . VAL A 1 280 ? 45.11591 67.36293 70.19109 1.000 44.35724 297 VAL A C 1
ATOM 2171 O O . VAL A 1 280 ? 44.99522 66.39274 69.43448 1.000 47.48785 297 VAL A O 1
ATOM 2175 N N . PHE A 1 281 ? 44.53662 67.43068 71.38813 1.000 44.52622 298 PHE A N 1
ATOM 2176 C CA . PHE A 1 281 ? 43.54224 66.44456 71.80245 1.000 40.63229 298 PHE A CA 1
ATOM 2177 C C . PHE A 1 281 ? 42.16744 67.08779 71.69457 1.000 47.00005 298 PHE A C 1
ATOM 2178 O O . PHE A 1 281 ? 41.72135 67.77220 72.62806 1.000 46.51801 298 PHE A O 1
ATOM 2186 N N . PRO A 1 282 ? 41.46487 66.87566 70.58567 1.000 47.18277 299 PRO A N 1
ATOM 2187 C CA . PRO A 1 282 ? 40.29563 67.70823 70.27548 1.000 47.02876 299 PRO A CA 1
ATOM 2188 C C . PRO A 1 282 ? 39.07862 67.36685 71.12624 1.000 46.58043 299 PRO A C 1
ATOM 2189 O O . PRO A 1 282 ? 38.93979 66.26806 71.66724 1.000 47.46449 299 PRO A O 1
ATOM 2193 N N . LYS A 1 283 ? 38.18365 68.35070 71.24066 1.000 50.25870 300 LYS A N 1
ATOM 2194 C CA . LYS A 1 283 ? 36.92667 68.12743 71.95268 1.000 56.69810 300 LYS A CA 1
ATOM 2195 C C . LYS A 1 283 ? 36.00427 67.20209 71.16971 1.000 51.97537 300 LYS A C 1
ATOM 2196 O O . LYS A 1 283 ? 35.38776 66.30077 71.74687 1.000 49.37758 300 LYS A O 1
ATOM 2202 N N . SER A 1 284 ? 35.88535 67.42182 69.86369 1.000 53.02568 301 SER A N 1
ATOM 2203 C CA . SER A 1 284 ? 35.12970 66.55554 68.97523 1.000 54.99082 301 SER A CA 1
ATOM 2204 C C . SER A 1 284 ? 36.07277 65.84537 68.01033 1.000 52.35816 301 SER A C 1
ATOM 2205 O O . SER A 1 284 ? 37.16016 66.34136 67.70253 1.000 50.05003 301 SER A O 1
ATOM 2208 N N . SER A 1 285 ? 35.64096 64.68105 67.53201 1.000 49.04720 302 SER A N 1
ATOM 2209 C CA . SER A 1 285 ? 36.44471 63.83283 66.66434 1.000 45.72166 302 SER A CA 1
ATOM 2210 C C . SER A 1 285 ? 36.22872 64.16656 65.18534 1.000 46.04372 302 SER A C 1
ATOM 2211 O O . SER A 1 285 ? 35.24919 64.80803 64.79938 1.000 49.70642 302 SER A O 1
ATOM 2214 N N . THR A 1 286 ? 37.16943 63.71754 64.35706 1.000 41.93279 303 THR A N 1
ATOM 2215 C CA . THR A 1 286 ? 36.99968 63.79779 62.91126 1.000 46.05658 303 THR A CA 1
ATOM 2216 C C . THR A 1 286 ? 36.00976 62.72525 62.44550 1.000 49.24300 303 THR A C 1
ATOM 2217 O O . THR A 1 286 ? 35.97763 61.62538 63.00531 1.000 53.28694 303 THR A O 1
ATOM 2221 N N . PRO A 1 287 ? 35.18577 63.00862 61.43727 1.000 44.70422 304 PRO A N 1
ATOM 2222 C CA . PRO A 1 287 ? 34.32995 61.95410 60.87581 1.000 47.50036 304 PRO A CA 1
ATOM 2223 C C . PRO A 1 287 ? 35.14711 60.90324 60.13770 1.000 49.31266 304 PRO A C 1
ATOM 2224 O O . PRO A 1 287 ? 36.11559 61.22136 59.44146 1.000 50.97249 304 PRO A O 1
ATOM 2228 N N . LEU A 1 288 ? 34.72402 59.63831 60.27992 1.000 50.21028 305 LEU A N 1
ATOM 2229 C CA . LEU A 1 288 ? 35.32525 58.47474 59.62823 1.000 50.14626 305 LEU A CA 1
ATOM 2230 C C . LEU A 1 288 ? 35.39665 58.66640 58.11604 1.000 54.69476 305 LEU A C 1
ATOM 2231 O O . LEU A 1 288 ? 34.35365 58.67689 57.45446 1.000 61.58229 305 LEU A O 1
ATOM 2236 N N . PRO A 1 289 ? 36.60264 58.77609 57.52671 1.000 45.71500 306 PRO A N 1
ATOM 2237 C CA . PRO A 1 289 ? 36.72043 59.11867 56.09890 1.000 51.88238 306 PRO A CA 1
ATOM 2238 C C . PRO A 1 289 ? 36.04402 58.16954 55.10751 1.000 57.74697 306 PRO A C 1
ATOM 2239 O O . PRO A 1 289 ? 35.44786 57.14776 55.47151 1.000 58.94875 306 PRO A O 1
ATOM 2243 N N . SER A 1 290 ? 36.14703 58.53781 53.82558 1.000 63.73691 307 SER A N 1
ATOM 2244 C CA . SER A 1 290 ? 35.67421 57.70685 52.71933 1.000 67.22305 307 SER A CA 1
ATOM 2245 C C . SER A 1 290 ? 36.13519 56.26621 52.85321 1.000 64.25362 307 SER A C 1
ATOM 2246 O O . SER A 1 290 ? 35.32872 55.32892 52.86053 1.000 64.46139 307 SER A O 1
ATOM 2249 N N . TYR A 1 291 ? 37.45234 56.08304 52.93884 1.000 58.98265 308 TYR A N 1
ATOM 2250 C CA . TYR A 1 291 ? 38.09345 54.78459 52.82363 1.000 51.79172 308 TYR A CA 1
ATOM 2251 C C . TYR A 1 291 ? 37.84445 53.89058 54.01437 1.000 51.67096 308 TYR A C 1
ATOM 2252 O O . TYR A 1 291 ? 38.34085 52.76376 54.01504 1.000 50.93857 308 TYR A O 1
ATOM 2261 N N . GLY A 1 292 ? 37.11946 54.35555 55.02114 1.000 42.82875 309 GLY A N 1
ATOM 2262 C CA . GLY A 1 292 ? 36.70482 53.48077 56.08416 1.000 42.04874 309 GLY A CA 1
ATOM 2263 C C . GLY A 1 292 ? 37.76716 53.32445 57.14878 1.000 42.63094 309 GLY A C 1
ATOM 2264 O O . GLY A 1 292 ? 38.74984 54.05492 57.21908 1.000 48.94865 309 GLY A O 1
ATOM 2265 N N . ARG A 1 293 ? 37.53449 52.35079 58.01237 1.000 40.66528 310 ARG A N 1
ATOM 2266 C CA . ARG A 1 293 ? 38.50342 52.03818 59.04583 1.000 41.76213 310 ARG A CA 1
ATOM 2267 C C . ARG A 1 293 ? 39.74333 51.42274 58.40631 1.000 44.08089 310 ARG A C 1
ATOM 2268 O O . ARG A 1 293 ? 39.64275 50.50489 57.58251 1.000 45.05421 310 ARG A O 1
ATOM 2276 N N . ASN A 1 294 ? 40.91398 51.96856 58.74564 1.000 38.84443 311 ASN A N 1
ATOM 2277 C CA . ASN A 1 294 ? 42.18044 51.41089 58.28918 1.000 36.82248 311 ASN A CA 1
ATOM 2278 C C . ASN A 1 294 ? 43.14031 51.16815 59.44767 1.000 36.34567 311 ASN A C 1
ATOM 2279 O O . ASN A 1 294 ? 44.32453 50.92051 59.21403 1.000 37.12999 311 ASN A O 1
ATOM 2284 N N . LEU A 1 295 ? 42.66717 51.24771 60.68378 1.000 31.80439 312 LEU A N 1
ATOM 2285 C CA . LEU A 1 295 ? 43.46317 50.90980 61.84796 1.000 35.81349 312 LEU A CA 1
ATOM 2286 C C . LEU A 1 295 ? 42.86321 49.69575 62.54157 1.000 39.86035 312 LEU A C 1
ATOM 2287 O O . LEU A 1 295 ? 41.64920 49.46743 62.51227 1.000 37.71941 312 LEU A O 1
ATOM 2300 N N . LYS A 1 297 ? 43.70473 47.06921 66.19549 1.000 43.43092 314 LYS A N 1
ATOM 2301 C CA . LYS A 1 297 ? 44.46228 46.95274 67.43494 1.000 37.77088 314 LYS A CA 1
ATOM 2302 C C . LYS A 1 297 ? 44.61943 45.48121 67.76857 1.000 41.08285 314 LYS A C 1
ATOM 2303 O O . LYS A 1 297 ? 43.62518 44.77916 67.98174 1.000 43.90561 314 LYS A O 1
ATOM 2309 N N . VAL A 1 298 ? 45.86450 45.02491 67.80343 1.000 44.05812 315 VAL A N 1
ATOM 2310 C CA . VAL A 1 298 ? 46.24027 43.67336 68.20452 1.000 45.82458 315 VAL A CA 1
ATOM 2311 C C . VAL A 1 298 ? 46.91896 43.80473 69.56008 1.000 44.05650 315 VAL A C 1
ATOM 2312 O O . VAL A 1 298 ? 48.05895 44.27825 69.63660 1.000 39.42632 315 VAL A O 1
ATOM 2316 N N . ASP A 1 299 ? 46.21788 43.40557 70.62963 1.000 49.13848 316 ASP A N 1
ATOM 2317 C CA . ASP A 1 299 ? 46.61701 43.74341 71.99667 1.000 52.71086 316 ASP A CA 1
ATOM 2318 C C . ASP A 1 299 ? 46.73912 45.24951 72.17842 1.000 51.16069 316 ASP A C 1
ATOM 2319 O O . ASP A 1 299 ? 45.73432 45.95060 72.33245 1.000 51.79353 316 ASP A O 1
ATOM 2324 N N . ARG A 1 300 ? 47.97093 45.75260 72.15676 1.000 50.74060 317 ARG A N 1
ATOM 2325 C CA . ARG A 1 300 ? 48.23766 47.17433 72.30475 1.000 52.35705 317 ARG A CA 1
ATOM 2326 C C . ARG A 1 300 ? 48.79140 47.81842 71.05047 1.000 43.13204 317 ARG A C 1
ATOM 2327 O O . ARG A 1 300 ? 48.94550 49.04460 71.02077 1.000 38.39915 317 ARG A O 1
ATOM 2335 N N . ALA A 1 301 ? 49.09823 47.03077 70.02934 1.000 39.04017 318 ALA A N 1
ATOM 2336 C CA . ALA A 1 301 ? 49.70840 47.54010 68.81618 1.000 37.24384 318 ALA A CA 1
ATOM 2337 C C . ALA A 1 301 ? 48.63647 48.02061 67.84364 1.000 39.21631 318 ALA A C 1
ATOM 2338 O O . ALA A 1 301 ? 47.68660 47.29011 67.53409 1.000 43.96469 318 ALA A O 1
ATOM 2340 N N . LEU A 1 302 ? 48.78749 49.25562 67.37900 1.000 34.46087 319 LEU A N 1
ATOM 2341 C CA . LEU A 1 302 ? 47.99932 49.75329 66.26513 1.000 31.79607 319 LEU A CA 1
ATOM 2342 C C . LEU A 1 302 ? 48.60102 49.24759 64.96188 1.000 36.11985 319 LEU A C 1
ATOM 2343 O O . LEU A 1 302 ? 49.81745 49.32148 64.76170 1.000 43.05099 319 LEU A O 1
ATOM 2348 N N . LYS A 1 303 ? 47.75547 48.73913 64.07482 1.000 33.58475 320 LYS A N 1
ATOM 2349 C CA . LYS A 1 303 ? 48.19172 48.24357 62.77840 1.000 36.03125 320 LYS A CA 1
ATOM 2350 C C . LYS A 1 303 ? 47.45834 49.00586 61.68333 1.000 40.22081 320 LYS A C 1
ATOM 2351 O O . LYS A 1 303 ? 46.22390 49.10744 61.69772 1.000 37.69228 320 LYS A O 1
ATOM 2357 N N . LEU A 1 304 ? 48.22142 49.52550 60.73374 1.000 40.97732 321 LEU A N 1
ATOM 2358 C CA . LEU A 1 304 ? 47.69754 50.35587 59.66468 1.000 36.63265 321 LEU A CA 1
ATOM 2359 C C . LEU A 1 304 ? 47.50655 49.51168 58.41435 1.000 39.26427 321 LEU A C 1
ATOM 2360 O O . LEU A 1 304 ? 48.40563 48.76128 58.02496 1.000 44.19074 321 LEU A O 1
ATOM 2365 N N . LYS A 1 305 ? 46.33823 49.62016 57.79888 1.000 35.24224 322 LYS A N 1
ATOM 2366 C CA . LYS A 1 305 ? 46.05234 48.93466 56.54687 1.000 39.85450 322 LYS A CA 1
ATOM 2367 C C . LYS A 1 305 ? 46.32958 49.90379 55.40731 1.000 43.54960 322 LYS A C 1
ATOM 2368 O O . LYS A 1 305 ? 45.57965 50.86215 55.20161 1.000 46.64431 322 LYS A O 1
ATOM 2374 N N . ALA A 1 306 ? 47.40249 49.65199 54.67202 1.000 42.95355 323 ALA A N 1
ATOM 2375 C CA . ALA A 1 306 ? 47.84898 50.52585 53.60386 1.000 44.62584 323 ALA A CA 1
ATOM 2376 C C . ALA A 1 306 ? 47.84276 49.77508 52.27819 1.000 45.63706 323 ALA A C 1
ATOM 2377 O O . ALA A 1 306 ? 47.61870 48.56197 52.21203 1.000 44.16688 323 ALA A O 1
ATOM 2379 N N . GLN A 1 307 ? 48.10746 50.51071 51.21024 1.000 49.90277 324 GLN A N 1
ATOM 2380 C CA . GLN A 1 307 ? 48.23039 49.91343 49.89321 1.000 56.22462 324 GLN A CA 1
ATOM 2381 C C . GLN A 1 307 ? 49.54748 50.32522 49.25270 1.000 55.17618 324 GLN A C 1
ATOM 2382 O O . GLN A 1 307 ? 50.04819 51.43077 49.46609 1.000 54.92928 324 GLN A O 1
ATOM 2388 N N . ALA A 1 308 ? 50.12103 49.40800 48.48520 1.000 53.01937 325 ALA A N 1
ATOM 2389 C CA . ALA A 1 308 ? 51.29757 49.71144 47.68545 1.000 54.94745 325 ALA A CA 1
ATOM 2390 C C . ALA A 1 308 ? 51.14711 48.97814 46.36609 1.000 61.65534 325 ALA A C 1
ATOM 2391 O O . ALA A 1 308 ? 50.95776 47.75769 46.35681 1.000 60.81299 325 ALA A O 1
ATOM 2393 N N . ASN A 1 309 ? 51.23495 49.72882 45.27090 1.000 73.10205 326 ASN A N 1
ATOM 2394 C CA . ASN A 1 309 ? 50.93579 49.26247 43.91682 1.000 84.17849 326 ASN A CA 1
ATOM 2395 C C . ASN A 1 309 ? 49.73150 48.32028 43.91523 1.000 92.11690 326 ASN A C 1
ATOM 2396 O O . ASN A 1 309 ? 49.79119 47.17571 43.46446 1.000 97.04865 326 ASN A O 1
ATOM 2401 N N . GLY A 1 310 ? 48.62425 48.82910 44.45753 1.000 87.56414 327 GLY A N 1
ATOM 2402 C CA . GLY A 1 310 ? 47.36336 48.11532 44.44922 1.000 85.61940 327 GLY A CA 1
ATOM 2403 C C . GLY A 1 310 ? 47.28311 46.89215 45.33646 1.000 79.23854 327 GLY A C 1
ATOM 2404 O O . GLY A 1 310 ? 46.22218 46.26155 45.39214 1.000 79.85662 327 GLY A O 1
ATOM 2405 N N . GLU A 1 311 ? 48.35676 46.53169 46.02816 1.000 73.84715 328 GLU A N 1
ATOM 2406 C CA . GLU A 1 311 ? 48.37489 45.39000 46.92757 1.000 68.76940 328 GLU A CA 1
ATOM 2407 C C . GLU A 1 311 ? 48.32892 45.87510 48.37428 1.000 60.74305 328 GLU A C 1
ATOM 2408 O O . GLU A 1 311 ? 49.02205 46.82916 48.74163 1.000 65.16456 328 GLU A O 1
ATOM 2414 N N . THR A 1 312 ? 47.50322 45.22319 49.18869 1.000 49.30298 329 THR A N 1
ATOM 2415 C CA . THR A 1 312 ? 47.39449 45.57151 50.60050 1.000 42.62955 329 THR A CA 1
ATOM 2416 C C . THR A 1 312 ? 48.67025 45.21108 51.34754 1.000 45.72440 329 THR A C 1
ATOM 2417 O O . THR A 1 312 ? 49.29763 44.18661 51.07127 1.000 50.32988 329 THR A O 1
ATOM 2421 N N . LEU A 1 313 ? 49.05446 46.05322 52.30580 1.000 44.11403 330 LEU A N 1
ATOM 2422 C CA . LEU A 1 313 ? 50.06466 45.65739 53.27669 1.000 49.21663 330 LEU A CA 1
ATOM 2423 C C . LEU A 1 313 ? 49.69377 46.19299 54.65302 1.000 51.08160 330 LEU A C 1
ATOM 2424 O O . LEU A 1 313 ? 49.07834 47.25555 54.78530 1.000 51.80018 330 LEU A O 1
ATOM 2437 N N . LEU A 1 315 ? 50.92026 47.47601 58.35132 1.000 37.92249 332 LEU A N 1
ATOM 2438 C CA . LEU A 1 315 ? 52.05522 48.14341 58.97488 1.000 37.21685 332 LEU A CA 1
ATOM 2439 C C . LEU A 1 315 ? 51.80856 48.34839 60.46250 1.000 37.06021 332 LEU A C 1
ATOM 2440 O O . LEU A 1 315 ? 50.75622 48.86283 60.86042 1.000 39.92356 332 LEU A O 1
ATOM 2445 N N . HIS A 1 316 ? 52.78284 47.96846 61.27669 1.000 37.37460 333 HIS A N 1
ATOM 2446 C CA . HIS A 1 316 ? 52.77922 48.37531 62.67502 1.000 40.56078 333 HIS A CA 1
ATOM 2447 C C . HIS A 1 316 ? 52.94345 49.89109 62.74777 1.000 39.55869 333 HIS A C 1
ATOM 2448 O O . HIS A 1 316 ? 53.95184 50.43314 62.27820 1.000 38.66135 333 HIS A O 1
ATOM 2455 N N . PHE A 1 317 ? 51.95015 50.57485 63.31635 1.000 39.29996 334 PHE A N 1
ATOM 2456 C CA . PHE A 1 317 ? 51.93898 52.03894 63.37260 1.000 40.71782 334 PHE A CA 1
ATOM 2457 C C . PHE A 1 317 ? 52.63058 52.48375 64.65932 1.000 43.60844 334 PHE A C 1
ATOM 2458 O O . PHE A 1 317 ? 52.05853 52.41132 65.75095 1.000 47.48319 334 PHE A O 1
ATOM 2466 N N . ASP A 1 318 ? 53.85849 52.97457 64.52473 1.000 42.40651 335 ASP A N 1
ATOM 2467 C CA . ASP A 1 318 ? 54.80990 53.04544 65.63595 1.000 39.17592 335 ASP A CA 1
ATOM 2468 C C . ASP A 1 318 ? 55.56320 54.37244 65.54025 1.000 38.69820 335 ASP A C 1
ATOM 2469 O O . ASP A 1 318 ? 56.57369 54.47137 64.84177 1.000 42.44499 335 ASP A O 1
ATOM 2474 N N . THR A 1 319 ? 55.06443 55.39956 66.23392 1.000 34.20747 336 THR A N 1
ATOM 2475 C CA . THR A 1 319 ? 55.75979 56.68603 66.18787 1.000 32.45455 336 THR A CA 1
ATOM 2476 C C . THR A 1 319 ? 57.09040 56.64578 66.92182 1.000 34.13369 336 THR A C 1
ATOM 2477 O O . THR A 1 319 ? 57.91551 57.54615 66.72853 1.000 32.24088 336 THR A O 1
ATOM 2481 N N . GLY A 1 320 ? 57.31914 55.62332 67.75054 1.000 31.93970 337 GLY A N 1
ATOM 2482 C CA . GLY A 1 320 ? 58.61460 55.43275 68.36195 1.000 31.63310 337 GLY A CA 1
ATOM 2483 C C . GLY A 1 320 ? 59.65367 54.86742 67.43187 1.000 33.10546 337 GLY A C 1
ATOM 2484 O O . GLY A 1 320 ? 60.81923 54.72763 67.82308 1.000 35.55027 337 GLY A O 1
ATOM 2485 N N . ASN A 1 321 ? 59.24123 54.51276 66.22063 1.000 25.12232 338 ASN A N 1
ATOM 2486 C CA . ASN A 1 321 ? 60.17587 54.15478 65.17160 1.000 29.72164 338 ASN A CA 1
ATOM 2487 C C . ASN A 1 321 ? 60.61811 55.43723 64.47261 1.000 35.56377 338 ASN A C 1
ATOM 2488 O O . ASN A 1 321 ? 59.78949 56.17650 63.92672 1.000 42.39699 338 ASN A O 1
ATOM 2493 N N . SER A 1 322 ? 61.92235 55.70907 64.49587 1.000 34.81281 339 SER A N 1
ATOM 2494 C CA . SER A 1 322 ? 62.40301 57.01558 64.06075 1.000 33.63668 339 SER A CA 1
ATOM 2495 C C . SER A 1 322 ? 62.40055 57.17523 62.54581 1.000 40.35873 339 SER A C 1
ATOM 2496 O O . SER A 1 322 ? 62.44720 58.30997 62.06485 1.000 46.43829 339 SER A O 1
ATOM 2499 N N . THR A 1 323 ? 62.35683 56.07759 61.77870 1.000 37.53797 340 THR A N 1
ATOM 2500 C CA . THR A 1 323 ? 62.25314 56.18276 60.33405 1.000 37.43689 340 THR A CA 1
ATOM 2501 C C . THR A 1 323 ? 61.08780 55.32734 59.87633 1.000 37.80422 340 THR A C 1
ATOM 2502 O O . THR A 1 323 ? 59.93675 55.77147 59.93316 1.000 37.75746 340 THR A O 1
ATOM 2506 N N . ALA A 1 324 ? 61.34618 54.10751 59.39206 1.000 34.53008 341 ALA A N 1
ATOM 2507 C CA . ALA A 1 324 ? 60.37844 53.24766 58.72786 1.000 33.76958 341 ALA A CA 1
ATOM 2508 C C . ALA A 1 324 ? 61.10945 52.01808 58.20850 1.000 32.02087 341 ALA A C 1
ATOM 2509 O O . ALA A 1 324 ? 62.30161 52.10529 57.88986 1.000 36.18944 341 ALA A O 1
ATOM 2511 N N . GLY A 1 325 ? 60.41669 50.88610 58.08298 1.000 28.60957 342 GLY A N 1
ATOM 2512 C CA . GLY A 1 325 ? 61.03589 49.69720 57.53222 1.000 25.40964 342 GLY A CA 1
ATOM 2513 C C . GLY A 1 325 ? 60.00751 48.68326 57.09296 1.000 33.84285 342 GLY A C 1
ATOM 2514 O O . GLY A 1 325 ? 58.85545 48.70068 57.54092 1.000 27.35080 342 GLY A O 1
ATOM 2515 N N . LEU A 1 326 ? 60.43824 47.79600 56.19464 1.000 34.76997 343 LEU A N 1
ATOM 2516 C CA . LEU A 1 326 ? 59.62264 46.68948 55.71138 1.000 34.13541 343 LEU A CA 1
ATOM 2517 C C . LEU A 1 326 ? 60.24193 45.38458 56.17893 1.000 34.68967 343 LEU A C 1
ATOM 2518 O O . LEU A 1 326 ? 61.46750 45.25475 56.21968 1.000 34.30516 343 LEU A O 1
ATOM 2523 N N . PHE A 1 327 ? 59.39824 44.42486 56.53911 1.000 38.82814 344 PHE A N 1
ATOM 2524 C CA . PHE A 1 327 ? 59.87918 43.18921 57.14232 1.000 41.35885 344 PHE A CA 1
ATOM 2525 C C . PHE A 1 327 ? 60.10826 42.11464 56.08813 1.000 42.31848 344 PHE A C 1
ATOM 2526 O O . PHE A 1 327 ? 59.70113 42.24685 54.93133 1.000 43.33443 344 PHE A O 1
ATOM 2534 N N . TYR A 1 328 ? 60.75862 41.02751 56.51564 1.000 39.04194 345 TYR A N 1
ATOM 2535 C CA . TYR A 1 328 ? 61.15183 39.97511 55.58468 1.000 38.04484 345 TYR A CA 1
ATOM 2536 C C . TYR A 1 328 ? 59.97675 39.48766 54.73493 1.000 40.84438 345 TYR A C 1
ATOM 2537 O O . TYR A 1 328 ? 60.09982 39.36267 53.51001 1.000 41.77501 345 TYR A O 1
ATOM 2546 N N . GLN A 1 329 ? 58.82645 39.21318 55.36684 1.000 38.77744 346 GLN A N 1
ATOM 2547 C CA . GLN A 1 329 ? 57.70004 38.62030 54.64187 1.000 40.24115 346 GLN A CA 1
ATOM 2548 C C . GLN A 1 329 ? 57.31455 39.43713 53.40741 1.000 41.72700 346 GLN A C 1
ATOM 2549 O O . GLN A 1 329 ? 56.94962 38.87004 52.36860 1.000 44.54092 346 GLN A O 1
ATOM 2555 N N . TYR A 1 330 ? 57.40204 40.76714 53.49337 1.000 40.96814 347 TYR A N 1
ATOM 2556 C CA . TYR A 1 330 ? 57.04865 41.60536 52.35288 1.000 42.03210 347 TYR A CA 1
ATOM 2557 C C . TYR A 1 330 ? 58.15484 41.61390 51.30881 1.000 40.49435 347 TYR A C 1
ATOM 2558 O O . TYR A 1 330 ? 57.87911 41.53138 50.10765 1.000 43.87722 347 TYR A O 1
ATOM 2567 N N . TYR A 1 331 ? 59.40481 41.73377 51.75846 1.000 41.70413 348 TYR A N 1
ATOM 2568 C CA . TYR A 1 331 ? 60.55692 41.57272 50.88054 1.000 42.29467 348 TYR A CA 1
ATOM 2569 C C . TYR A 1 331 ? 60.44838 40.29320 50.07268 1.000 49.64594 348 TYR A C 1
ATOM 2570 O O . TYR A 1 331 ? 60.65310 40.28708 48.85279 1.000 49.99632 348 TYR A O 1
ATOM 2579 N N . GLU A 1 332 ? 60.12205 39.19324 50.75186 1.000 52.67233 349 GLU A N 1
ATOM 2580 C CA . GLU A 1 332 ? 60.05933 37.90098 50.08894 1.000 56.05430 349 GLU A CA 1
ATOM 2581 C C . GLU A 1 332 ? 59.02425 37.91043 48.97530 1.000 57.45943 349 GLU A C 1
ATOM 2582 O O . GLU A 1 332 ? 59.24562 37.31306 47.91721 1.000 61.09879 349 GLU A O 1
ATOM 2588 N N . LYS A 1 333 ? 57.89722 38.60688 49.18352 1.000 57.62882 350 LYS A N 1
ATOM 2589 C CA . LYS A 1 333 ? 56.86216 38.67382 48.15411 1.000 54.53736 350 LYS A CA 1
ATOM 2590 C C . LYS A 1 333 ? 57.34373 39.42742 46.92714 1.000 55.55235 350 LYS A C 1
ATOM 2591 O O . LYS A 1 333 ? 56.83469 39.19873 45.82594 1.000 58.26181 350 LYS A O 1
ATOM 2597 N N . HIS A 1 334 ? 58.31097 40.32403 47.09150 1.000 52.56937 351 HIS A N 1
ATOM 2598 C CA . HIS A 1 334 ? 58.80437 41.15219 46.00174 1.000 51.73868 351 HIS A CA 1
ATOM 2599 C C . HIS A 1 334 ? 60.31687 41.04900 45.88246 1.000 51.96668 351 HIS A C 1
ATOM 2600 O O . HIS A 1 334 ? 61.00830 42.04619 45.64722 1.000 53.71681 351 HIS A O 1
ATOM 2607 N N . LYS A 1 335 ? 60.85044 39.83534 46.03418 1.000 51.88901 352 LYS A N 1
ATOM 2608 C CA . LYS A 1 335 ? 62.29557 39.65812 46.12655 1.000 54.33869 352 LYS A CA 1
ATOM 2609 C C . LYS A 1 335 ? 63.00092 40.18604 44.88229 1.000 55.80249 352 LYS A C 1
ATOM 2610 O O . LYS A 1 335 ? 63.85678 41.07189 44.97306 1.000 57.70276 352 LYS A O 1
ATOM 2616 N N . ALA A 1 336 ? 62.63722 39.66341 43.70608 1.000 55.75494 353 ALA A N 1
ATOM 2617 C CA . ALA A 1 336 ? 63.34106 40.01500 42.47373 1.000 52.71255 353 ALA A CA 1
ATOM 2618 C C . ALA A 1 336 ? 63.34510 41.52151 42.24453 1.000 52.55321 353 ALA A C 1
ATOM 2619 O O . ALA A 1 336 ? 64.39043 42.10972 41.93916 1.000 52.01388 353 ALA A O 1
ATOM 2621 N N . GLU A 1 337 ? 62.18024 42.16183 42.39047 1.000 53.03291 354 GLU A N 1
ATOM 2622 C CA . GLU A 1 337 ? 62.08797 43.60765 42.20488 1.000 54.44098 354 GLU A CA 1
ATOM 2623 C C . GLU A 1 337 ? 62.95818 44.35466 43.20955 1.000 57.42724 354 GLU A C 1
ATOM 2624 O O . GLU A 1 337 ? 63.75313 45.22485 42.83378 1.000 59.33018 354 GLU A O 1
ATOM 2630 N N . PHE A 1 338 ? 62.82172 44.03260 44.49819 1.000 55.11117 355 PHE A N 1
ATOM 2631 C CA . PHE A 1 338 ? 63.62073 44.73395 45.49794 1.000 53.70898 355 PHE A CA 1
ATOM 2632 C C . PHE A 1 338 ? 65.10576 44.44498 45.33125 1.000 55.80790 355 PHE A C 1
ATOM 2633 O O . PHE A 1 338 ? 65.93837 45.31963 45.60359 1.000 53.56537 355 PHE A O 1
ATOM 2641 N N . GLU A 1 339 ? 65.46184 43.23211 44.89695 1.000 56.83145 356 GLU A N 1
ATOM 2642 C CA . GLU A 1 339 ? 66.86289 42.96306 44.59406 1.000 59.00689 356 GLU A CA 1
ATOM 2643 C C . GLU A 1 339 ? 67.33790 43.82051 43.42968 1.000 63.74403 356 GLU A C 1
ATOM 2644 O O . GLU A 1 339 ? 68.50752 44.21601 43.38343 1.000 65.31018 356 GLU A O 1
ATOM 2650 N N . SER A 1 340 ? 66.43992 44.13817 42.49856 1.000 67.26836 357 SER A N 1
ATOM 2651 C CA . SER A 1 340 ? 66.76449 44.98308 41.35813 1.000 66.48352 357 SER A CA 1
ATOM 2652 C C . SER A 1 340 ? 67.14511 46.38616 41.81175 1.000 65.57781 357 SER A C 1
ATOM 2653 O O . SER A 1 340 ? 68.30763 46.78362 41.70556 1.000 68.06092 357 SER A O 1
ATOM 2656 N N . ILE A 1 341 ? 66.17539 47.13666 42.34086 1.000 64.55102 358 ILE A N 1
ATOM 2657 C CA . ILE A 1 341 ? 66.39144 48.54632 42.66675 1.000 61.55751 358 ILE A CA 1
ATOM 2658 C C . ILE A 1 341 ? 67.08099 48.78055 44.00174 1.000 58.16850 358 ILE A C 1
ATOM 2659 O O . ILE A 1 341 ? 67.46802 49.91976 44.28680 1.000 59.34375 358 ILE A O 1
ATOM 2664 N N . GLY A 1 342 ? 67.23788 47.75244 44.83238 1.000 55.50770 359 GLY A N 1
ATOM 2665 C CA . GLY A 1 342 ? 67.68177 47.94540 46.20473 1.000 53.07796 359 GLY A CA 1
ATOM 2666 C C . GLY A 1 342 ? 69.19303 47.98908 46.37325 1.000 51.44578 359 GLY A C 1
ATOM 2667 O O . GLY A 1 342 ? 69.94660 47.38430 45.61826 1.000 53.54122 359 GLY A O 1
ATOM 2668 N N . LYS A 1 343 ? 69.62608 48.71257 47.39765 1.000 51.75915 360 LYS A N 1
ATOM 2669 C CA . LYS A 1 343 ? 71.03808 48.89966 47.71115 1.000 51.57589 360 LYS A CA 1
ATOM 2670 C C . LYS A 1 343 ? 71.33778 48.20544 49.03363 1.000 49.87768 360 LYS A C 1
ATOM 2671 O O . LYS A 1 343 ? 70.71856 48.52098 50.05361 1.000 51.62825 360 LYS A O 1
ATOM 2677 N N . LYS A 1 344 ? 72.27169 47.25728 49.01497 1.000 51.07233 361 LYS A N 1
ATOM 2678 C CA . LYS A 1 344 ? 72.59668 46.50921 50.22439 1.000 47.14072 361 LYS A CA 1
ATOM 2679 C C . LYS A 1 344 ? 73.36604 47.39423 51.20078 1.000 40.39252 361 LYS A C 1
ATOM 2680 O O . LYS A 1 344 ? 74.21120 48.20020 50.80169 1.000 37.52900 361 LYS A O 1
ATOM 2686 N N . GLU A 1 345 ? 73.06751 47.24134 52.49009 1.000 36.61157 362 GLU A N 1
ATOM 2687 C CA . GLU A 1 345 ? 73.60950 48.13733 53.49984 1.000 35.31903 362 GLU A CA 1
ATOM 2688 C C . GLU A 1 345 ? 73.62176 47.43215 54.84883 1.000 36.70498 362 GLU A C 1
ATOM 2689 O O . GLU A 1 345 ? 72.77623 46.57889 55.13565 1.000 37.63580 362 GLU A O 1
ATOM 2695 N N . LYS A 1 346 ? 74.59633 47.79011 55.66799 1.000 39.95606 363 LYS A N 1
ATOM 2696 C CA . LYS A 1 346 ? 74.71095 47.27133 57.02144 1.000 41.94327 363 LYS A CA 1
ATOM 2697 C C . LYS A 1 346 ? 74.11073 48.28942 57.98138 1.000 44.77993 363 LYS A C 1
ATOM 2698 O O . LYS A 1 346 ? 74.43313 49.47818 57.90632 1.000 52.51937 363 LYS A O 1
ATOM 2704 N N . ILE A 1 347 ? 73.22470 47.83469 58.86147 1.000 39.90188 364 ILE A N 1
ATOM 2705 C CA . ILE A 1 347 ? 72.60195 48.69647 59.85906 1.000 34.64016 364 ILE A CA 1
ATOM 2706 C C . ILE A 1 347 ? 72.76645 48.07176 61.23938 1.000 42.53380 364 ILE A C 1
ATOM 2707 O O . ILE A 1 347 ? 72.74343 46.84510 61.39277 1.000 48.13699 364 ILE A O 1
ATOM 2712 N N . THR A 1 348 ? 72.94414 48.91912 62.24280 1.000 40.36912 365 THR A N 1
ATOM 2713 C CA . THR A 1 348 ? 73.03703 48.49928 63.62948 1.000 36.50604 365 THR A CA 1
ATOM 2714 C C . THR A 1 348 ? 71.88170 49.13160 64.38249 1.000 39.42320 365 THR A C 1
ATOM 2715 O O . THR A 1 348 ? 71.65012 50.33884 64.26729 1.000 46.22351 365 THR A O 1
ATOM 2719 N N . GLY A 1 349 ? 71.15813 48.33129 65.13022 1.000 38.57662 366 GLY A N 1
ATOM 2720 C CA . GLY A 1 349 ? 69.99773 48.81839 65.84459 1.000 33.86808 366 GLY A CA 1
ATOM 2721 C C . GLY A 1 349 ? 69.73387 47.90011 66.99822 1.000 37.67730 366 GLY A C 1
ATOM 2722 O O . GLY A 1 349 ? 70.65744 47.30984 67.56924 1.000 42.30142 366 GLY A O 1
ATOM 2723 N N . GLY A 1 350 ? 68.46694 47.76943 67.34723 1.000 41.27150 367 GLY A N 1
ATOM 2724 C CA . GLY A 1 350 ? 68.08927 46.87820 68.41902 1.000 43.14242 367 GLY A CA 1
ATOM 2725 C C . GLY A 1 350 ? 67.01351 47.45212 69.31781 1.000 45.97433 367 GLY A C 1
ATOM 2726 O O . GLY A 1 350 ? 66.23010 48.31572 68.91542 1.000 45.98086 367 GLY A O 1
ATOM 2727 N N . GLY A 1 351 ? 66.98125 46.97107 70.55070 1.000 45.24633 368 GLY A N 1
ATOM 2728 C CA . GLY A 1 351 ? 65.98971 47.39159 71.50852 1.000 44.95785 368 GLY A CA 1
ATOM 2729 C C . GLY A 1 351 ? 66.43122 46.91526 72.86886 1.000 47.18715 368 GLY A C 1
ATOM 2730 O O . GLY A 1 351 ? 67.63525 46.73335 73.08040 1.000 47.32007 368 GLY A O 1
ATOM 2731 N N . PHE A 1 352 ? 65.49256 46.68034 73.78351 1.000 42.78554 369 PHE A N 1
ATOM 2732 C CA . PHE A 1 352 ? 65.87553 46.33569 75.14654 1.000 43.04183 369 PHE A CA 1
ATOM 2733 C C . PHE A 1 352 ? 66.75660 45.08903 75.17267 1.000 48.28680 369 PHE A C 1
ATOM 2734 O O . PHE A 1 352 ? 66.34178 44.00935 74.74089 1.000 50.60340 369 PHE A O 1
ATOM 2742 N N . ASN A 1 353 ? 67.98360 45.26867 75.66916 1.000 45.32327 370 ASN A N 1
ATOM 2743 C CA . ASN A 1 353 ? 68.97566 44.21380 75.88939 1.000 38.26907 370 ASN A CA 1
ATOM 2744 C C . ASN A 1 353 ? 69.37690 43.47391 74.61495 1.000 38.24518 370 ASN A C 1
ATOM 2745 O O . ASN A 1 353 ? 69.80723 42.32536 74.67465 1.000 41.66805 370 ASN A O 1
ATOM 2750 N N . HIS A 1 354 ? 69.29077 44.10030 73.44700 1.000 44.77946 371 HIS A N 1
ATOM 2751 C CA . HIS A 1 354 ? 69.85847 43.46860 72.25782 1.000 50.05175 371 HIS A CA 1
ATOM 2752 C C . HIS A 1 354 ? 70.27817 44.52878 71.25223 1.000 48.44259 371 HIS A C 1
ATOM 2753 O O . HIS A 1 354 ? 69.46211 45.34970 70.81915 1.000 51.57401 371 HIS A O 1
ATOM 2760 N N . VAL A 1 355 ? 71.55743 44.51589 70.89863 1.000 41.38690 372 VAL A N 1
ATOM 2761 C CA . VAL A 1 355 ? 72.09129 45.33623 69.82221 1.000 38.99388 372 VAL A CA 1
ATOM 2762 C C . VAL A 1 355 ? 72.41653 44.40949 68.66606 1.000 36.11290 372 VAL A C 1
ATOM 2763 O O . VAL A 1 355 ? 73.27460 43.53214 68.79412 1.000 40.05783 372 VAL A O 1
ATOM 2767 N N . VAL A 1 356 ? 71.71436 44.58354 67.55255 1.000 36.24826 373 VAL A N 1
ATOM 2768 C CA . VAL A 1 356 ? 71.84637 43.73078 66.37857 1.000 34.51490 373 VAL A CA 1
ATOM 2769 C C . VAL A 1 356 ? 72.52224 44.51070 65.26002 1.000 38.58371 373 VAL A C 1
ATOM 2770 O O . VAL A 1 356 ? 72.22769 45.69331 65.04189 1.000 43.86886 373 VAL A O 1
ATOM 2774 N N . THR A 1 357 ? 73.43047 43.85026 64.55272 1.000 34.28931 374 THR A N 1
ATOM 2775 C CA . THR A 1 357 ? 73.97735 44.37204 63.30999 1.000 36.38331 374 THR A CA 1
ATOM 2776 C C . THR A 1 357 ? 73.68516 43.35347 62.22014 1.000 38.79429 374 THR A C 1
ATOM 2777 O O . THR A 1 357 ? 73.95930 42.16322 62.39222 1.000 43.65404 374 THR A O 1
ATOM 2781 N N . LYS A 1 358 ? 73.10570 43.81137 61.11651 1.000 37.04703 375 LYS A N 1
ATOM 2782 C CA . LYS A 1 358 ? 72.67984 42.90495 60.06384 1.000 35.98501 375 LYS A CA 1
ATOM 2783 C C . LYS A 1 358 ? 72.77964 43.61545 58.72336 1.000 38.33628 375 LYS A C 1
ATOM 2784 O O . LYS A 1 358 ? 72.92648 44.83968 58.65364 1.000 42.46174 375 LYS A O 1
ATOM 2790 N N . ASP A 1 359 ? 72.69731 42.82704 57.65352 1.000 36.47088 376 ASP A N 1
ATOM 2791 C CA . ASP A 1 359 ? 72.53689 43.35763 56.30806 1.000 40.73532 376 ASP A CA 1
ATOM 2792 C C . ASP A 1 359 ? 71.06200 43.63216 56.03435 1.000 41.64675 376 ASP A C 1
ATOM 2793 O O . ASP A 1 359 ? 70.18951 42.84929 56.42066 1.000 43.81083 376 ASP A O 1
ATOM 2798 N N . ILE A 1 360 ? 70.78788 44.75425 55.37345 1.000 39.58639 377 ILE A N 1
ATOM 2799 C CA . ILE A 1 360 ? 69.45192 45.10203 54.90976 1.000 36.43177 377 ILE A CA 1
ATOM 2800 C C . ILE A 1 360 ? 69.54220 45.61536 53.47840 1.000 42.43687 377 ILE A C 1
ATOM 2801 O O . ILE A 1 360 ? 70.62156 45.70964 52.88050 1.000 44.34558 377 ILE A O 1
ATOM 2806 N N . LEU A 1 361 ? 68.38362 45.97763 52.94672 1.000 40.82781 378 LEU A N 1
ATOM 2807 C CA . LEU A 1 361 ? 68.24772 46.59934 51.64333 1.000 38.76928 378 LEU A CA 1
ATOM 2808 C C . LEU A 1 361 ? 67.63201 47.97318 51.84751 1.000 41.30483 378 LEU A C 1
ATOM 2809 O O . LEU A 1 361 ? 66.66154 48.11016 52.60298 1.000 44.41406 378 LEU A O 1
ATOM 2814 N N . ARG A 1 362 ? 68.20090 48.98403 51.19814 1.000 39.27068 379 ARG A N 1
ATOM 2815 C CA . ARG A 1 362 ? 67.60531 50.31447 51.13560 1.000 39.01608 379 ARG A CA 1
ATOM 2816 C C . ARG A 1 362 ? 66.92460 50.47945 49.78445 1.000 40.42908 379 ARG A C 1
ATOM 2817 O O . ARG A 1 362 ? 67.56166 50.30710 48.73717 1.000 40.54544 379 ARG A O 1
ATOM 2825 N N . LEU A 1 363 ? 65.64684 50.78708 49.80849 1.000 41.79006 380 LEU A N 1
ATOM 2826 C CA . LEU A 1 363 ? 64.98598 51.14634 48.56452 1.000 40.67937 380 LEU A CA 1
ATOM 2827 C C . LEU A 1 363 ? 65.10425 52.65317 48.35337 1.000 40.26132 380 LEU A C 1
ATOM 2828 O O . LEU A 1 363 ? 64.82823 53.42370 49.28449 1.000 40.77151 380 LEU A O 1
ATOM 2833 N N . PRO A 1 364 ? 65.52356 53.10886 47.16917 1.000 43.78155 381 PRO A N 1
ATOM 2834 C CA . PRO A 1 364 ? 65.62173 54.56201 46.94003 1.000 49.14354 381 PRO A CA 1
ATOM 2835 C C . PRO A 1 364 ? 64.33564 55.30356 47.25547 1.000 48.63522 381 PRO A C 1
ATOM 2836 O O . PRO A 1 364 ? 64.36983 56.41675 47.79491 1.000 49.55780 381 PRO A O 1
ATOM 2840 N N . SER A 1 365 ? 63.19487 54.69121 46.96397 1.000 46.55613 382 SER A N 1
ATOM 2841 C CA . SER A 1 365 ? 61.91593 55.36046 47.11585 1.000 50.25254 382 SER A CA 1
ATOM 2842 C C . SER A 1 365 ? 60.82215 54.30954 47.07847 1.000 48.77691 382 SER A C 1
ATOM 2843 O O . SER A 1 365 ? 60.87822 53.38162 46.26901 1.000 50.40543 382 SER A O 1
ATOM 2846 N N . PHE A 1 366 ? 59.84085 54.45151 47.96456 1.000 43.90755 383 PHE A N 1
ATOM 2847 C CA . PHE A 1 366 ? 58.73882 53.50456 48.03944 1.000 40.23027 383 PHE A CA 1
ATOM 2848 C C . PHE A 1 366 ? 57.46212 54.27918 48.31444 1.000 48.74860 383 PHE A C 1
ATOM 2849 O O . PHE A 1 366 ? 57.34184 54.93307 49.35633 1.000 48.76120 383 PHE A O 1
ATOM 2857 N N . ASP A 1 367 ? 56.52541 54.21493 47.37068 1.000 52.74803 384 ASP A N 1
ATOM 2858 C CA . ASP A 1 367 ? 55.26433 54.93741 47.45628 1.000 56.69021 384 ASP A CA 1
ATOM 2859 C C . ASP A 1 367 ? 54.18265 54.04186 48.04402 1.000 59.55842 384 ASP A C 1
ATOM 2860 O O . ASP A 1 367 ? 53.96265 52.92262 47.56962 1.000 61.31206 384 ASP A O 1
ATOM 2873 N N . GLU A 1 369 ? 50.01188 54.23257 49.55483 1.000 51.65142 386 GLU A N 1
ATOM 2874 C CA . GLU A 1 369 ? 48.76633 54.96471 49.68229 1.000 55.67487 386 GLU A CA 1
ATOM 2875 C C . GLU A 1 369 ? 48.16406 54.64971 51.04482 1.000 55.91282 386 GLU A C 1
ATOM 2876 O O . GLU A 1 369 ? 47.97424 53.47716 51.38776 1.000 59.56084 386 GLU A O 1
ATOM 2882 N N . ILE A 1 370 ? 47.90160 55.69140 51.82707 1.000 52.46046 387 ILE A N 1
ATOM 2883 C CA . ILE A 1 370 ? 47.27607 55.57387 53.13947 1.000 50.45553 387 ILE A CA 1
ATOM 2884 C C . ILE A 1 370 ? 45.97444 56.35217 53.06197 1.000 53.02727 387 ILE A C 1
ATOM 2885 O O . ILE A 1 370 ? 45.96211 57.58127 53.18850 1.000 53.05174 387 ILE A O 1
ATOM 2890 N N . GLY A 1 371 ? 44.88014 55.64282 52.84361 1.000 58.27414 388 GLY A N 1
ATOM 2891 C CA . GLY A 1 371 ? 43.62952 56.32054 52.57625 1.000 58.66224 388 GLY A CA 1
ATOM 2892 C C . GLY A 1 371 ? 43.73273 57.13226 51.30426 1.000 61.12931 388 GLY A C 1
ATOM 2893 O O . GLY A 1 371 ? 44.22935 56.66347 50.27601 1.000 65.83200 388 GLY A O 1
ATOM 2894 N N . ASP A 1 372 ? 43.26824 58.37348 51.37555 1.000 63.55177 389 ASP A N 1
ATOM 2895 C CA . ASP A 1 372 ? 43.26685 59.29158 50.24387 1.000 68.49130 389 ASP A CA 1
ATOM 2896 C C . ASP A 1 372 ? 44.63790 59.88771 49.95441 1.000 60.78243 389 ASP A C 1
ATOM 2897 O O . ASP A 1 372 ? 44.75753 60.66913 49.00477 1.000 60.77948 389 ASP A O 1
ATOM 2902 N N . ALA A 1 373 ? 45.66002 59.54626 50.74076 1.000 53.80584 390 ALA A N 1
ATOM 2903 C CA . ALA A 1 373 ? 46.96226 60.19601 50.70382 1.000 53.78115 390 ALA A CA 1
ATOM 2904 C C . ALA A 1 373 ? 48.05075 59.22410 50.25378 1.000 56.60426 390 ALA A C 1
ATOM 2905 O O . ALA A 1 373 ? 47.90593 58.00274 50.35156 1.000 53.19088 390 ALA A O 1
ATOM 2907 N N . THR A 1 374 ? 49.15759 59.78323 49.76572 1.000 46.84705 391 THR A N 1
ATOM 2908 C CA . THR A 1 374 ? 50.31901 59.00363 49.35565 1.000 51.94368 391 THR A CA 1
ATOM 2909 C C . THR A 1 374 ? 51.51736 59.40925 50.19737 1.000 50.11202 391 THR A C 1
ATOM 2910 O O . THR A 1 374 ? 51.89515 60.58323 50.21917 1.000 55.02100 391 THR A O 1
ATOM 2914 N N . ALA A 1 375 ? 52.11275 58.44443 50.88382 1.000 47.70275 392 ALA A N 1
ATOM 2915 C CA . ALA A 1 375 ? 53.36345 58.67530 51.58663 1.000 46.96346 392 ALA A CA 1
ATOM 2916 C C . ALA A 1 375 ? 54.51895 58.26771 50.67834 1.000 47.95025 392 ALA A C 1
ATOM 2917 O O . ALA A 1 375 ? 54.47705 57.20665 50.04532 1.000 50.79483 392 ALA A O 1
ATOM 2919 N N . HIS A 1 376 ? 55.53229 59.11802 50.59692 1.000 47.66817 393 HIS A N 1
ATOM 2920 C CA . HIS A 1 376 ? 56.70299 58.88211 49.75265 1.000 54.96188 393 HIS A CA 1
ATOM 2921 C C . HIS A 1 376 ? 57.88043 58.59249 50.67944 1.000 52.28312 393 HIS A C 1
ATOM 2922 O O . HIS A 1 376 ? 58.48967 59.51491 51.22729 1.000 55.81704 393 HIS A O 1
ATOM 2929 N N . LEU A 1 377 ? 58.19298 57.31384 50.86940 1.000 45.12215 394 LEU A N 1
ATOM 2930 C CA . LEU A 1 377 ? 59.29262 56.92089 51.74338 1.000 45.21417 394 LEU A CA 1
ATOM 2931 C C . LEU A 1 377 ? 60.57422 56.78276 50.92989 1.000 50.00696 394 LEU A C 1
ATOM 2932 O O . LEU A 1 377 ? 60.64339 55.96488 50.00705 1.000 56.79592 394 LEU A O 1
ATOM 2937 N N . LYS A 1 378 ? 61.57720 57.58705 51.26320 1.000 47.41152 395 LYS A N 1
ATOM 2938 C CA . LYS A 1 378 ? 62.87395 57.53021 50.60824 1.000 49.63844 395 LYS A CA 1
ATOM 2939 C C . LYS A 1 378 ? 63.85666 56.75466 51.47841 1.000 48.81067 395 LYS A C 1
ATOM 2940 O O . LYS A 1 378 ? 63.76954 56.77071 52.70823 1.000 44.57771 395 LYS A O 1
ATOM 2946 N N . ASN A 1 379 ? 64.78548 56.05583 50.82418 1.000 51.44746 396 ASN A N 1
ATOM 2947 C CA . ASN A 1 379 ? 65.85459 55.33533 51.51648 1.000 48.20815 396 ASN A CA 1
ATOM 2948 C C . ASN A 1 379 ? 65.27737 54.33576 52.52362 1.000 45.53065 396 ASN A C 1
ATOM 2949 O O . ASN A 1 379 ? 65.72827 54.22851 53.66837 1.000 45.78651 396 ASN A O 1
ATOM 2954 N N . LEU A 1 380 ? 64.26598 53.59171 52.07978 1.000 40.31795 397 LEU A N 1
ATOM 2955 C CA . LEU A 1 380 ? 63.47128 52.76906 52.98120 1.000 38.75414 397 LEU A CA 1
ATOM 2956 C C . LEU A 1 380 ? 64.18760 51.45570 53.27550 1.000 38.34482 397 LEU A C 1
ATOM 2957 O O . LEU A 1 380 ? 64.49581 50.68677 52.35900 1.000 39.74245 397 LEU A O 1
ATOM 2962 N N . ALA A 1 381 ? 64.43564 51.19693 54.55637 1.000 39.73832 398 ALA A N 1
ATOM 2963 C CA . ALA A 1 381 ? 65.08258 49.95827 54.96866 1.000 36.86114 398 ALA A CA 1
ATOM 2964 C C . ALA A 1 381 ? 64.15820 48.76243 54.75275 1.000 37.36067 398 ALA A C 1
ATOM 2965 O O . ALA A 1 381 ? 62.93547 48.85689 54.92282 1.000 37.11716 398 ALA A O 1
ATOM 2967 N N . VAL A 1 382 ? 64.74946 47.63323 54.35370 1.000 35.59420 399 VAL A N 1
ATOM 2968 C CA . VAL A 1 382 ? 64.00164 46.40706 54.08043 1.000 37.32014 399 VAL A CA 1
ATOM 2969 C C . VAL A 1 382 ? 64.80258 45.22918 54.61228 1.000 34.22199 399 VAL A C 1
ATOM 2970 O O . VAL A 1 382 ? 65.93197 44.99596 54.17381 1.000 37.97856 399 VAL A O 1
ATOM 2974 N N . ASP A 1 383 ? 64.22628 44.49517 55.55336 1.000 31.39622 400 ASP A N 1
ATOM 2975 C CA . ASP A 1 383 ? 64.83016 43.25795 56.03114 1.000 33.65267 400 ASP A CA 1
ATOM 2976 C C . ASP A 1 383 ? 64.88277 42.22775 54.91336 1.000 37.02080 400 ASP A C 1
ATOM 2977 O O . ASP A 1 383 ? 63.87214 41.96156 54.25930 1.000 45.78913 400 ASP A O 1
ATOM 2982 N N . ILE A 1 384 ? 66.06616 41.65060 54.68612 1.000 37.83371 401 ILE A N 1
ATOM 2983 C CA . ILE A 1 384 ? 66.23844 40.60404 53.68014 1.000 40.74679 401 ILE A CA 1
ATOM 2984 C C . ILE A 1 384 ? 66.26485 39.21840 54.30047 1.000 49.55108 401 ILE A C 1
ATOM 2985 O O . ILE A 1 384 ? 66.37398 38.21481 53.57664 1.000 54.20923 401 ILE A O 1
ATOM 2990 N N . THR A 1 385 ? 66.15948 39.13357 55.62464 1.000 48.08680 402 THR A N 1
ATOM 2991 C CA . THR A 1 385 ? 66.26721 37.91121 56.38656 1.000 45.65051 402 THR A CA 1
ATOM 2992 C C . THR A 1 385 ? 65.24149 37.99956 57.50815 1.000 50.64034 402 THR A C 1
ATOM 2993 O O . THR A 1 385 ? 64.99310 39.09720 58.02718 1.000 51.74139 402 THR A O 1
ATOM 2997 N N . PRO A 1 386 ? 64.58473 36.89287 57.85238 1.000 52.85890 403 PRO A N 1
ATOM 2998 C CA . PRO A 1 386 ? 63.67677 36.89996 59.00903 1.000 59.78947 403 PRO A CA 1
ATOM 2999 C C . PRO A 1 386 ? 64.39320 37.38625 60.25993 1.000 67.93271 403 PRO A C 1
ATOM 3000 O O . PRO A 1 386 ? 65.46820 36.89880 60.61100 1.000 69.16836 403 PRO A O 1
ATOM 3004 N N . ASN A 1 387 ? 63.78305 38.35128 60.94073 1.000 80.93391 404 ASN A N 1
ATOM 3005 C CA . ASN A 1 387 ? 64.48181 39.05301 62.01056 1.000 85.11389 404 ASN A CA 1
ATOM 3006 C C . ASN A 1 387 ? 64.02128 38.62516 63.39582 1.000 88.28341 404 ASN A C 1
ATOM 3007 O O . ASN A 1 387 ? 63.65339 39.47147 64.21307 1.000 85.88761 404 ASN A O 1
ATOM 3012 N N . GLY A 1 388 ? 64.04683 37.32291 63.67131 1.000 93.14123 405 GLY A N 1
ATOM 3013 C CA . GLY A 1 388 ? 63.79033 36.83791 65.01464 1.000 103.71867 405 GLY A CA 1
ATOM 3014 C C . GLY A 1 388 ? 62.48001 37.29594 65.62925 1.000 107.85159 405 GLY A C 1
ATOM 3015 O O . GLY A 1 388 ? 62.36027 37.43543 66.85108 1.000 111.92303 405 GLY A O 1
ATOM 3016 N N . ILE A 1 389 ? 61.49064 37.55297 64.78476 1.000 110.46510 406 ILE A N 1
ATOM 3017 C CA . ILE A 1 389 ? 60.13688 37.83256 65.24653 1.000 108.55172 406 ILE A CA 1
ATOM 3018 C C . ILE A 1 389 ? 59.20805 36.96808 64.40631 1.000 113.58372 406 ILE A C 1
ATOM 3019 O O . ILE A 1 389 ? 59.33118 36.95986 63.17124 1.000 115.81531 406 ILE A O 1
ATOM 3024 N N . PRO A 1 390 ? 58.30713 36.19030 65.02321 1.000 114.05570 407 PRO A N 1
ATOM 3025 C CA . PRO A 1 390 ? 57.26769 35.50971 64.23989 1.000 111.65783 407 PRO A CA 1
ATOM 3026 C C . PRO A 1 390 ? 56.57068 36.47895 63.29828 1.000 103.83944 407 PRO A C 1
ATOM 3027 O O . PRO A 1 390 ? 55.94494 37.44860 63.74231 1.000 101.25057 407 PRO A O 1
ATOM 3031 N N . ALA A 1 391 ? 56.71027 36.23635 61.99508 1.000 97.91543 408 ALA A N 1
ATOM 3032 C CA . ALA A 1 391 ? 56.21615 37.16708 60.99071 1.000 90.37127 408 ALA A CA 1
ATOM 3033 C C . ALA A 1 391 ? 54.73603 37.45670 61.19895 1.000 87.36061 408 ALA A C 1
ATOM 3034 O O . ALA A 1 391 ? 53.92846 36.54246 61.39042 1.000 92.35807 408 ALA A O 1
ATOM 3036 N N . GLU A 1 392 ? 54.38777 38.73981 61.18905 1.000 77.99875 409 GLU A N 1
ATOM 3037 C CA . GLU A 1 392 ? 52.98220 39.10761 61.23327 1.000 75.34847 409 GLU A CA 1
ATOM 3038 C C . GLU A 1 392 ? 52.70966 40.28144 60.29912 1.000 67.88814 409 GLU A C 1
ATOM 3039 O O . GLU A 1 392 ? 51.90953 40.16311 59.36776 1.000 67.26412 409 GLU A O 1
ATOM 3045 N N . ASP A 1 393 ? 53.37482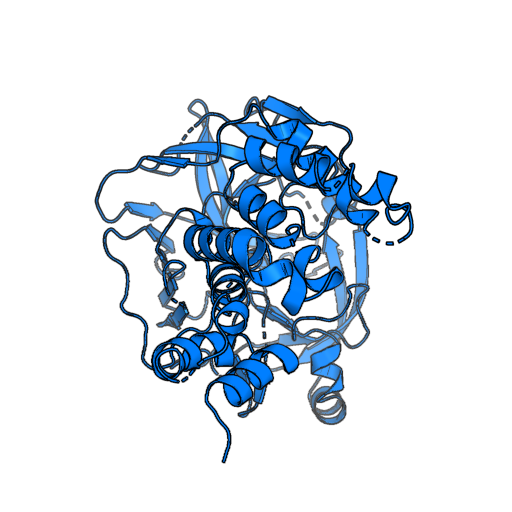 41.40933 60.52630 1.000 60.73754 410 ASP A N 1
ATOM 3046 C CA . ASP A 1 393 ? 53.14734 42.60666 59.73337 1.000 51.42332 410 ASP A CA 1
ATOM 3047 C C . ASP A 1 393 ? 54.09081 42.64816 58.53678 1.000 46.84403 410 ASP A C 1
ATOM 3048 O O . ASP A 1 393 ? 55.11293 41.96069 58.49395 1.000 45.02778 410 ASP A O 1
ATOM 3053 N N . ASP A 1 394 ? 53.72722 43.46935 57.55167 1.000 42.47658 411 ASP A N 1
ATOM 3054 C CA . ASP A 1 394 ? 54.58079 43.70522 56.39554 1.000 39.62997 411 ASP A CA 1
ATOM 3055 C C . ASP A 1 394 ? 55.61934 44.77736 56.64394 1.000 40.78910 411 ASP A C 1
ATOM 3056 O O . ASP A 1 394 ? 56.47563 44.99326 55.78141 1.000 43.99933 411 ASP A O 1
ATOM 3061 N N . GLY A 1 395 ? 55.56285 45.45233 57.78520 1.000 40.12897 412 GLY A N 1
ATOM 3062 C CA . GLY A 1 395 ? 56.49326 46.52609 58.05368 1.000 35.14755 412 GLY A CA 1
ATOM 3063 C C . GLY A 1 395 ? 56.07467 47.32442 59.27094 1.000 37.42881 412 GLY A C 1
ATOM 3064 O O . GLY A 1 395 ? 55.10164 47.00134 59.95858 1.000 42.63904 412 GLY A O 1
ATOM 3065 N N . ASN A 1 396 ? 56.84367 48.37783 59.51674 1.000 35.07150 413 ASN A N 1
ATOM 3066 C CA . ASN A 1 396 ? 56.70892 49.21388 60.70366 1.000 35.58350 413 ASN A CA 1
ATOM 3067 C C . ASN A 1 396 ? 56.86886 50.64748 60.21808 1.000 38.85215 413 ASN A C 1
ATOM 3068 O O . ASN A 1 396 ? 57.97476 51.06125 59.85150 1.000 40.12939 413 ASN A O 1
ATOM 3073 N N . ILE A 1 397 ? 55.76691 51.39462 60.18491 1.000 37.66081 414 ILE A N 1
ATOM 3074 C CA . ILE A 1 397 ? 55.76142 52.75440 59.66057 1.000 36.16961 414 ILE A CA 1
ATOM 3075 C C . ILE A 1 397 ? 55.87309 53.72095 60.83505 1.000 38.54258 414 ILE A C 1
ATOM 3076 O O . ILE A 1 397 ? 55.12775 53.60860 61.82111 1.000 41.51522 414 ILE A O 1
ATOM 3081 N N . GLY A 1 398 ? 56.82505 54.65539 60.74678 1.000 34.12118 415 GLY A N 1
ATOM 3082 C CA . GLY A 1 398 ? 57.12610 55.56401 61.83904 1.000 31.50608 415 GLY A CA 1
ATOM 3083 C C . GLY A 1 398 ? 57.21348 57.01086 61.37589 1.000 34.76209 415 GLY A C 1
ATOM 3084 O O . GLY A 1 398 ? 56.44147 57.47480 60.53118 1.000 36.77618 415 GLY A O 1
ATOM 3093 N N . ASP A 1 400 ? 59.25073 58.73153 59.49775 1.000 36.07313 417 ASP A N 1
ATOM 3094 C CA . ASP A 1 400 ? 59.51984 59.09674 58.10583 1.000 39.06159 417 ASP A CA 1
ATOM 3095 C C . ASP A 1 400 ? 58.23251 59.41335 57.35659 1.000 39.64151 417 ASP A C 1
ATOM 3096 O O . ASP A 1 400 ? 58.24831 60.18539 56.39301 1.000 38.53151 417 ASP A O 1
ATOM 3109 N N . ILE A 1 402 ? 55.19366 60.38360 59.17266 1.000 42.86576 419 ILE A N 1
ATOM 3110 C CA . ILE A 1 402 ? 54.51336 61.43748 59.92693 1.000 41.86698 419 ILE A CA 1
ATOM 3111 C C . ILE A 1 402 ? 55.01712 62.81971 59.52962 1.000 43.81506 419 ILE A C 1
ATOM 3112 O O . ILE A 1 402 ? 54.22920 63.75149 59.33246 1.000 51.67585 419 ILE A O 1
ATOM 3117 N N . ASN A 1 403 ? 56.33241 62.97276 59.38667 1.000 39.67704 420 ASN A N 1
ATOM 3118 C CA . ASN A 1 403 ? 56.89671 64.29845 59.17959 1.000 42.26384 420 ASN A CA 1
ATOM 3119 C C . ASN A 1 403 ? 56.56592 64.88619 57.81487 1.000 44.17078 420 ASN A C 1
ATOM 3120 O O . ASN A 1 403 ? 56.74503 66.09253 57.62413 1.000 46.25320 420 ASN A O 1
ATOM 3125 N N . GLN A 1 404 ? 56.08744 64.09364 56.85767 1.000 41.04661 421 GLN A N 1
ATOM 3126 C CA . GLN A 1 404 ? 55.80737 64.67115 55.55190 1.000 46.74009 421 GLN A CA 1
ATOM 3127 C C . GLN A 1 404 ? 54.35366 65.11825 55.39866 1.000 47.94855 421 GLN A C 1
ATOM 3128 O O . GLN A 1 404 ? 53.89539 65.32166 54.26887 1.000 47.32138 421 GLN A O 1
ATOM 3134 N N . PHE A 1 405 ? 53.63962 65.31982 56.50997 1.000 47.68633 422 PHE A N 1
ATOM 3135 C CA . PHE A 1 405 ? 52.27441 65.81894 56.48903 1.000 48.25368 422 PHE A CA 1
ATOM 3136 C C . PHE A 1 405 ? 52.11206 66.95523 57.48710 1.000 51.79475 422 PHE A C 1
ATOM 3137 O O . PHE A 1 405 ? 52.87975 67.09613 58.44164 1.000 55.93984 422 PHE A O 1
ATOM 3145 N N . ASP A 1 406 ? 51.10288 67.78387 57.22897 1.000 51.11639 423 ASP A N 1
ATOM 3146 C CA . ASP A 1 406 ? 50.78081 68.91408 58.08723 1.000 50.95056 423 ASP A CA 1
ATOM 3147 C C . ASP A 1 406 ? 49.89478 68.51586 59.25500 1.000 45.09888 423 ASP A C 1
ATOM 3148 O O . ASP A 1 406 ? 49.92337 69.17697 60.29958 1.000 44.75257 423 ASP A O 1
ATOM 3153 N N . CYS A 1 407 ? 49.10852 67.45386 59.09521 1.000 42.67179 424 CYS A N 1
ATOM 3154 C CA . CYS A 1 407 ? 48.21638 66.98973 60.14972 1.000 44.07542 424 CYS A CA 1
ATOM 3155 C C . CYS A 1 407 ? 48.01938 65.48483 60.04583 1.000 42.03376 424 CYS A C 1
ATOM 3156 O O . CYS A 1 407 ? 47.51791 64.98304 59.03409 1.000 44.07605 424 CYS A O 1
ATOM 3159 N N . VAL A 1 408 ? 48.38556 64.77590 61.10317 1.000 38.18713 425 VAL A N 1
ATOM 3160 C CA . VAL A 1 408 ? 48.20529 63.33535 61.20241 1.000 34.84656 425 VAL A CA 1
ATOM 3161 C C . VAL A 1 408 ? 47.12247 63.08120 62.23739 1.000 37.51299 425 VAL A C 1
ATOM 3162 O O . VAL A 1 408 ? 47.32744 63.33006 63.43381 1.000 37.12648 425 VAL A O 1
ATOM 3166 N N . THR A 1 409 ? 45.97669 62.56398 61.78674 1.000 33.92098 426 THR A N 1
ATOM 3167 C CA . THR A 1 409 ? 44.82251 62.34265 62.65093 1.000 33.39661 426 THR A CA 1
ATOM 3168 C C . THR A 1 409 ? 44.78560 60.86562 63.02603 1.000 39.57288 426 THR A C 1
ATOM 3169 O O . THR A 1 409 ? 44.51446 60.00316 62.18275 1.000 39.07493 426 THR A O 1
ATOM 3173 N N . ILE A 1 410 ? 45.10167 60.57476 64.27758 1.000 31.39547 427 ILE A N 1
ATOM 3174 C CA . ILE A 1 410 ? 44.94606 59.24105 64.84106 1.000 40.32932 427 ILE A CA 1
ATOM 3175 C C . ILE A 1 410 ? 43.60714 59.22562 65.56673 1.000 42.26633 427 ILE A C 1
ATOM 3176 O O . ILE A 1 410 ? 43.43355 59.89005 66.59746 1.000 42.58744 427 ILE A O 1
ATOM 3181 N N . ASN A 1 411 ? 42.65160 58.47954 65.03239 1.000 35.30765 428 ASN A N 1
ATOM 3182 C CA . ASN A 1 411 ? 41.34169 58.35713 65.64387 1.000 32.49690 428 ASN A CA 1
ATOM 3183 C C . ASN A 1 411 ? 41.16197 56.92776 66.12944 1.000 38.64996 428 ASN A C 1
ATOM 3184 O O . ASN A 1 411 ? 41.12065 55.99702 65.31979 1.000 45.01547 428 ASN A O 1
ATOM 3189 N N . LEU A 1 412 ? 41.04017 56.75949 67.44690 1.000 35.85534 429 LEU A N 1
ATOM 3190 C CA . LEU A 1 412 ? 40.88508 55.44320 68.05128 1.000 35.75561 429 LEU A CA 1
ATOM 3191 C C . LEU A 1 412 ? 39.43412 55.06012 68.29982 1.000 38.52495 429 LEU A C 1
ATOM 3192 O O . LEU A 1 412 ? 39.13061 53.86251 68.36558 1.000 39.67384 429 LEU A O 1
ATOM 3197 N N . LYS A 1 413 ? 38.53893 56.03704 68.45693 1.000 37.43917 430 LYS A N 1
ATOM 3198 C CA . LYS A 1 413 ? 37.12737 55.71745 68.62435 1.000 41.98927 430 LYS A CA 1
ATOM 3199 C C . LYS A 1 413 ? 36.60672 54.94563 67.41747 1.000 48.76143 430 LYS A C 1
ATOM 3200 O O . LYS A 1 413 ? 35.96012 53.89932 67.55770 1.000 38.09164 430 LYS A O 1
ATOM 3206 N N . ASP A 1 414 ? 36.90838 55.43529 66.21846 1.000 47.52434 431 ASP A N 1
ATOM 3207 C CA . ASP A 1 414 ? 36.46959 54.80152 64.98658 1.000 45.49128 431 ASP A CA 1
ATOM 3208 C C . ASP A 1 414 ? 37.59685 54.11702 64.22997 1.000 42.46614 431 ASP A C 1
ATOM 3209 O O . ASP A 1 414 ? 37.36050 53.59244 63.13613 1.000 38.51573 431 ASP A O 1
ATOM 3222 N N . PHE A 1 416 ? 40.76290 54.94649 62.59913 1.000 40.29553 433 PHE A N 1
ATOM 3223 C CA . PHE A 1 416 ? 41.29969 55.33855 61.30207 1.000 40.06816 433 PHE A CA 1
ATOM 3224 C C . PHE A 1 416 ? 42.48740 56.28036 61.46199 1.000 39.39471 433 PHE A C 1
ATOM 3225 O O . PHE A 1 416 ? 42.61235 57.00310 62.45439 1.000 35.55559 433 PHE A O 1
ATOM 3233 N N . LEU A 1 417 ? 43.36928 56.24949 60.46975 1.000 42.12246 434 LEU A N 1
ATOM 3234 C CA . LEU A 1 417 ? 44.45348 57.21287 60.34440 1.000 39.21268 434 LEU A CA 1
ATOM 3235 C C . LEU A 1 417 ? 44.15470 58.10487 59.15072 1.000 39.01717 434 LEU A C 1
ATOM 3236 O O . LEU A 1 417 ? 43.80410 57.61009 58.07785 1.000 41.96227 434 LEU A O 1
ATOM 3241 N N . LYS A 1 418 ? 44.26458 59.41299 59.34557 1.000 40.31603 435 LYS A N 1
ATOM 3242 C CA . LYS A 1 418 ? 44.05667 60.37984 58.27968 1.000 38.00048 435 LYS A CA 1
ATOM 3243 C C . LYS A 1 418 ? 45.29286 61.25993 58.18546 1.000 41.49253 435 LYS A C 1
ATOM 3244 O O . LYS A 1 418 ? 45.83818 61.68650 59.21199 1.000 40.14807 435 LYS A O 1
ATOM 3250 N N . LEU A 1 419 ? 45.75020 61.49521 56.95819 1.000 43.17640 436 LEU A N 1
ATOM 3251 C CA . LEU A 1 419 ? 46.92268 62.31293 56.68743 1.000 44.07439 436 LEU A CA 1
ATOM 3252 C C . LEU A 1 419 ? 46.52485 63.43056 55.73262 1.000 48.05289 436 LEU A C 1
ATOM 3253 O O . LEU A 1 419 ? 45.96309 63.16569 54.66708 1.000 50.80636 436 LEU A O 1
ATOM 3258 N N . GLU A 1 420 ? 46.80520 64.67195 56.11812 1.000 49.79046 437 GLU A N 1
ATOM 3259 C CA . GLU A 1 420 ? 46.54393 65.82961 55.25892 1.000 52.48860 437 GLU A CA 1
ATOM 3260 C C . GLU A 1 420 ? 47.79977 66.67298 55.10874 1.000 52.82335 437 GLU A C 1
ATOM 3261 O O . GLU A 1 420 ? 48.59509 66.76613 56.04696 1.000 53.54559 437 GLU A O 1
#

Secondary structure (DSSP, 8-state):
---HHHHHHHHHHTT-HHHHHHHHHHHTT---HHHH--HHHHHHHTT-HHHHHHHHHHHHHH-HHHH-HHHHH--HHHHHHHHHTT-HHHHHHHHHH--HHHHTT-S---TTHHHHHHHHHTTTTSPPPEEE--SS-EEEE-EEEEEE--TTT-TTSEEEEEEEEEEEETTEEEEEEE-TT-SSB-----TTTT-EEEES-PPP-SSSTT---EEEEE---BTTBEEESEEEEE----GGGG-----EE---GGG-SEEEEETTTTEEEE-SSPPP--TT-----BTTB-B---EETTEE--EE-TTSSSEEE-HHHHHHTHHHHHHH-EEEEEEEEETTEEEEEEEEEEEEE--BTTB---EEEEEEESS--SS----SEEE---TT-S-EEEES---EEE-

Radius of gyration: 22.0 Å; Cα contacts (8 Å, |Δi|>4): 818; chains: 1; bounding box: 60×55×52 Å

Foldseek 3Di:
DDFLLVVLVVCVVVVVLVVLLVPCVVSVVGDPLLSNLSQLSNCQFQVNLVSNLVSLVVNLVPPDVPVDDVVNLCLLSNLLSCVLQFCLLVNLVSLVVNVVCVVVVNCVVVVVSVLSNVVSVLVNPFGQKDKDFDLFKFKFFWDKDFAAFPCVFPVVGGDFTFIWAWDDAPHDIDTATEKLPQLFKEEQVVVVSVWAKRFQAGDQDPLNRQRCGTWTWDAWDRGRMIMGTGIYHYAYDAPQVNRDHDIHHHSVVLNAQKWKQFQVSRMIIRGSDADPADPVFAQWCDRSWIFGWWDFPRHTFAGEILVPRAKAFEQVLCVVVVVVQVVQWDKDWHWHDDRRDIDIDIWTFHQWGWGRPPDMQIHGRHTYHNDHDPDDDDGRIYGNNLNVARMWMDGSNTGIDGD

InterPro domains:
  IPR021109 Aspartic peptidase domain superfamily [G3DSA:2.40.70.10] (172-298)
  IPR021109 Aspartic peptidase domain superfamily [G3DSA:2.40.70.10] (313-436)
  IPR021109 Aspartic peptidase domain superfamily [SSF50630] (179-285)
  IPR034122 Retropepsin-like domain, bacterial [cd05483] (184-282)

Sequence (403 aa):
SQSADERIGTFLNQADWFGLEKNYPILKDSQADFLKLSEALIGYYFNRPDEALQSIHKLLVNHQAEIGGQNALNAILACQIDGLKGNYATAAQNSRSIEQLKQQSAEQGYKSLEGICYFYDQLKNIPAPGITCPQEDIIIPVDIEKVKLPTSIEPKGWRGTTILIPVTINGKTYQFIFDTGAGTSYSQRAKETGVRILSDSLVINSNLPGATGNFGTLENQIGSITFHNSLITIAPPNEFDSIIVDAVLGDFIGLFDEVRIYPKDKKIVFPKSSTPLPSYGRNLKVDRALKLKAQANGETLLHFDTGNSTAGLFYQYYEKHKAEFESIGKKEKITGGGFNHVVTKDILRLPSFDEIGDATAHLKNLAVDITPNGIPAEDDGNIGDINQFDCVTINLKDFLKLE

Solvent-accessible surface area: 19421 Å² total

B-factor: mean 50.61, std 17.37, range [23.76, 175.8]

Organism: Bacteroides fragilis (strain ATCC 25285 / DSM 2151 / CCUG 4856 / JCM 11019 / LMG 10263 / NCTC 9343 / Onslow / VPI 2553 / EN-2) (NCBI:txid272559)